Protein AF-A0A1G4ZDA6-F1 (afdb_monomer_lite)

Sequence (389 aa):
MEALVCAGIIKLTGYSNAQSSCREYAVSQRFLRKLFGNDREAYLSRKDRYHYLTDIFTKRESYSFDELIGIAIDRGQHAKHEQSKRDIPNAAFRALVVGVWNNLEPLEINLDALLDYYNENPTTKNKVFIFNFLSRLAETGVEMVKESPLMVAYRQSYKTAYIGGRSFEVGTGFQSLPSAMKWACLARGVNYDIKGCQFEILRHELLGIGISAESLEVLETSYICRVLRIAEELVKQFRFSSVFNAGFVTLSLKSSTRRLLNRELGEAEAERVLKQWKRLLTPLRRDLAFLLDSYEAKAKTNHYGKCVTNAVGQPFNITWKDKASRKRWKSDVMGRKLLSHMLQGLESRAVYDYVISHKSVCALEQDGFVSYEEVTDWAHPYLLIEKKH

Foldseek 3Di:
DVVCVVVLQKDWDDDDPPVNDDIDIDGHPVNVCVVQNPDPVVSVPDPPDPPPLDDQPVDRDDDDLVRLQVLQAVVDAAADAPLDCVQAVQPLLSVLVVLLLVLADFFKWQVVLLVVVCVVVVDPVSVSLNVFASSVSSVRHWHFPDVVSTMTTYRFYWGFDLFLRAIDTPTSHLQNDDPVSSVSTRPFWFWKFWPPQLLLLLCVLLVVVVHHSVLSVCLDLVNLCVQLVDDSVLSVVLNVCCQLLLNAFDLDCPDPSQVVCCVVPNNVSSNVSRVSSSVSSPVSSVSLVVSLVVQQVQWDQDPQGTWGAEQSRNIDHLAAPDVVVPHGDDNSRSSSRSSRRHSSNVLNNLASVVSSVDNFFNAGHSNITIGNDDDPPSDDPRIDMDTDD

pLDDT: mean 88.9, std 10.86, range [40.62, 97.69]

Structure (mmCIF, N/CA/C/O backbone):
data_AF-A0A1G4ZDA6-F1
#
_entry.id   AF-A0A1G4ZDA6-F1
#
loop_
_atom_site.group_PDB
_atom_site.id
_atom_site.type_symbol
_atom_site.label_atom_id
_atom_site.label_alt_id
_atom_site.label_comp_id
_atom_site.label_asym_id
_atom_site.label_entity_id
_atom_site.label_seq_id
_atom_site.pdbx_PDB_ins_code
_atom_site.Cartn_x
_atom_site.Cartn_y
_atom_site.Cartn_z
_atom_site.occupancy
_atom_site.B_iso_or_equiv
_atom_site.auth_seq_id
_atom_site.auth_comp_id
_atom_site.auth_asym_id
_atom_site.auth_atom_id
_atom_site.pdbx_PDB_model_num
ATOM 1 N N . MET A 1 1 ? 29.211 40.368 -4.800 1.00 65.31 1 MET A N 1
ATOM 2 C CA . MET A 1 1 ? 27.838 39.939 -4.412 1.00 65.31 1 MET A CA 1
ATOM 3 C C . MET A 1 1 ? 26.896 41.125 -4.220 1.00 65.31 1 MET A C 1
ATOM 5 O O . MET A 1 1 ? 25.704 41.043 -4.479 1.00 65.31 1 MET A O 1
ATOM 9 N N . GLU A 1 2 ? 27.443 42.249 -3.798 1.00 77.38 2 GLU A N 1
ATOM 10 C CA . GLU A 1 2 ? 26.797 43.496 -3.431 1.00 77.38 2 GLU A CA 1
ATOM 11 C C . GLU A 1 2 ? 26.120 44.143 -4.644 1.00 77.38 2 GLU A C 1
ATOM 13 O O . GLU A 1 2 ? 24.965 44.540 -4.551 1.00 77.38 2 GLU A O 1
ATOM 18 N N . ALA A 1 3 ? 26.758 44.108 -5.819 1.00 82.94 3 ALA A N 1
ATOM 19 C CA . ALA A 1 3 ? 26.150 44.549 -7.077 1.00 82.94 3 ALA A CA 1
ATOM 20 C C . ALA A 1 3 ? 24.856 43.782 -7.428 1.00 82.94 3 ALA A C 1
ATOM 22 O O . ALA A 1 3 ? 23.901 44.375 -7.923 1.00 82.94 3 ALA A O 1
ATOM 23 N N . LEU A 1 4 ? 24.779 42.481 -7.114 1.00 79.56 4 LEU A N 1
ATOM 24 C CA . LEU A 1 4 ? 23.581 41.660 -7.346 1.00 79.56 4 LEU A CA 1
ATOM 25 C C . LEU A 1 4 ? 22.461 41.971 -6.342 1.00 79.56 4 LEU A C 1
ATOM 27 O O . LEU A 1 4 ? 21.283 41.844 -6.678 1.00 79.56 4 LEU A O 1
ATOM 31 N N . VAL A 1 5 ? 22.812 42.401 -5.126 1.00 82.31 5 VAL A N 1
ATOM 32 C CA . VAL A 1 5 ? 21.846 42.927 -4.150 1.00 82.31 5 VAL A CA 1
ATOM 33 C C . VAL A 1 5 ? 21.329 44.292 -4.580 1.00 82.31 5 VAL A C 1
ATOM 35 O O . VAL A 1 5 ? 20.119 44.501 -4.559 1.00 82.31 5 VAL A O 1
ATOM 38 N N . CYS A 1 6 ? 22.209 45.188 -5.034 1.00 83.50 6 CYS A N 1
ATOM 39 C CA . CYS A 1 6 ? 21.820 46.496 -5.566 1.00 83.50 6 CYS A CA 1
ATOM 40 C C . CYS A 1 6 ? 20.909 46.357 -6.794 1.00 83.50 6 CYS A C 1
ATOM 42 O O . CYS A 1 6 ? 19.923 47.077 -6.920 1.00 83.50 6 CYS A O 1
ATOM 44 N N . ALA A 1 7 ? 21.172 45.366 -7.651 1.00 83.56 7 ALA A N 1
ATOM 45 C CA . ALA A 1 7 ? 20.304 45.013 -8.773 1.00 83.56 7 ALA A CA 1
ATOM 46 C C . ALA A 1 7 ? 18.990 44.318 -8.346 1.00 83.56 7 ALA A C 1
ATOM 48 O O . ALA A 1 7 ? 18.123 44.048 -9.179 1.00 83.56 7 ALA A O 1
ATOM 49 N N . GLY A 1 8 ? 18.822 44.002 -7.057 1.00 82.62 8 GLY A N 1
ATOM 50 C CA . GLY A 1 8 ? 17.643 43.329 -6.512 1.00 82.62 8 GLY A CA 1
ATOM 51 C C . GLY A 1 8 ? 17.487 41.876 -6.965 1.00 82.62 8 GLY A C 1
ATOM 52 O O . GLY A 1 8 ? 16.388 41.328 -6.868 1.00 82.62 8 GLY A O 1
ATOM 53 N N . ILE A 1 9 ? 18.552 41.251 -7.471 1.00 85.56 9 ILE A N 1
ATOM 54 C CA . ILE A 1 9 ? 18.557 39.874 -7.985 1.00 85.56 9 ILE A CA 1
ATOM 55 C C . ILE A 1 9 ? 18.615 38.878 -6.827 1.00 85.56 9 ILE A C 1
ATOM 57 O O . ILE A 1 9 ? 17.921 37.863 -6.843 1.00 85.56 9 ILE A O 1
ATOM 61 N N . ILE A 1 10 ? 19.385 39.194 -5.787 1.00 85.62 10 ILE A N 1
ATOM 62 C CA . ILE A 1 10 ? 19.530 38.365 -4.589 1.00 85.62 10 ILE A CA 1
ATOM 63 C C . ILE A 1 10 ? 19.236 39.175 -3.322 1.00 85.62 10 ILE A C 1
ATOM 65 O O . ILE A 1 10 ? 19.350 40.399 -3.305 1.00 85.62 10 ILE A O 1
ATOM 69 N N . LYS A 1 11 ? 18.868 38.483 -2.247 1.00 86.00 11 LYS A N 1
ATOM 70 C CA . LYS A 1 11 ? 18.823 38.998 -0.880 1.00 86.00 11 LYS A CA 1
ATOM 71 C C . 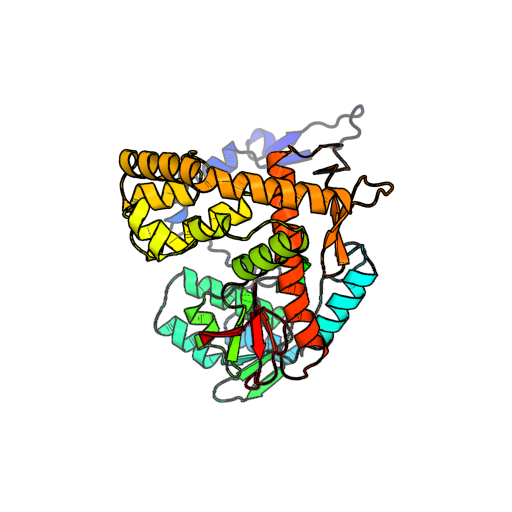LYS A 1 11 ? 20.016 38.427 -0.124 1.00 86.00 11 LYS A C 1
ATOM 73 O O . LYS A 1 11 ? 20.257 37.226 -0.203 1.00 86.00 11 LYS A O 1
ATOM 78 N N . LEU A 1 12 ? 20.732 39.279 0.603 1.00 82.19 12 LEU A N 1
ATOM 79 C CA . LEU A 1 12 ? 21.796 38.864 1.513 1.00 82.19 12 LEU A CA 1
ATOM 80 C C . LEU A 1 12 ? 21.277 38.844 2.949 1.00 82.19 12 LEU A C 1
ATOM 82 O O . LEU A 1 12 ? 20.652 39.807 3.396 1.00 82.19 12 LEU A O 1
ATOM 86 N N . THR A 1 13 ? 21.569 37.763 3.661 1.00 78.25 13 THR A N 1
ATOM 87 C CA . THR A 1 13 ? 21.446 37.684 5.117 1.00 78.25 13 THR A CA 1
ATOM 88 C C . THR A 1 13 ? 22.835 37.924 5.701 1.00 78.25 13 THR A C 1
ATOM 90 O O . THR A 1 13 ? 23.815 37.310 5.273 1.00 78.25 13 THR A O 1
ATOM 93 N N . GLY A 1 14 ? 22.940 38.893 6.612 1.00 74.38 14 GLY A N 1
ATOM 94 C CA . GLY A 1 14 ? 24.212 39.272 7.224 1.00 74.38 14 GLY A CA 1
ATOM 95 C C . GLY A 1 14 ? 24.790 38.164 8.103 1.00 74.38 14 GLY A C 1
ATOM 96 O O . GLY A 1 14 ? 24.060 37.311 8.597 1.00 74.38 14 GLY A O 1
ATOM 97 N N . TYR A 1 15 ? 26.104 38.206 8.305 1.00 77.00 15 TYR A N 1
ATOM 98 C CA . TYR A 1 15 ? 26.790 37.363 9.282 1.00 77.00 15 TYR A CA 1
ATOM 99 C C . TYR A 1 15 ? 26.295 37.673 10.703 1.00 77.00 15 TYR A C 1
ATOM 101 O O . TYR A 1 15 ? 26.203 38.846 11.072 1.00 77.00 15 TYR A O 1
ATOM 109 N N . SER A 1 16 ? 26.020 36.643 11.509 1.00 69.56 16 SER A N 1
ATOM 110 C CA . SER A 1 16 ? 25.655 36.805 12.922 1.00 69.56 16 SER A CA 1
ATOM 111 C C . SER A 1 16 ? 26.492 35.890 13.808 1.00 69.56 16 SER A C 1
ATOM 113 O O . SER A 1 16 ? 26.315 34.670 13.817 1.00 69.56 16 SER A O 1
ATOM 115 N N . ASN A 1 17 ? 27.370 36.507 14.603 1.00 62.75 17 ASN A N 1
ATOM 116 C CA . ASN A 1 17 ? 28.251 35.804 15.536 1.00 62.75 17 ASN A CA 1
ATOM 117 C C . ASN A 1 17 ? 27.461 35.149 16.687 1.00 62.75 17 ASN A C 1
ATOM 119 O O . ASN A 1 17 ? 27.802 34.061 17.136 1.00 62.75 17 ASN A O 1
ATOM 123 N N . ALA A 1 18 ? 26.358 35.774 17.117 1.00 68.19 18 ALA A N 1
ATOM 124 C CA . ALA A 1 18 ? 25.488 35.266 18.182 1.00 68.19 18 ALA A CA 1
ATOM 125 C C . ALA A 1 18 ? 24.662 34.034 17.765 1.00 68.19 18 ALA A C 1
ATOM 127 O O . ALA A 1 18 ? 24.211 33.279 18.620 1.00 68.19 18 ALA A O 1
ATOM 128 N N . GLN A 1 19 ? 24.451 33.834 16.461 1.00 70.25 19 GLN A N 1
ATOM 129 C CA . GLN A 1 19 ? 23.701 32.700 15.906 1.00 70.25 19 GLN A CA 1
ATOM 130 C C . GLN A 1 19 ? 24.607 31.696 15.177 1.00 70.25 19 GLN A C 1
ATOM 132 O O . GLN A 1 19 ? 24.094 30.798 14.514 1.00 70.25 19 GLN A O 1
ATOM 137 N N . SER A 1 20 ? 25.935 31.866 15.261 1.00 64.44 20 SER A N 1
ATOM 138 C CA . SER A 1 20 ? 26.939 31.064 14.542 1.00 64.44 20 SER A CA 1
ATOM 139 C C . SER A 1 20 ? 26.606 30.867 13.054 1.00 64.44 20 SER A C 1
ATOM 141 O O . SER A 1 20 ? 26.779 29.777 12.512 1.00 64.44 20 SER A O 1
ATOM 143 N N . SER A 1 21 ? 26.093 31.912 12.394 1.00 69.25 21 SER A N 1
ATOM 144 C CA . SER A 1 21 ? 25.631 31.834 11.002 1.00 69.25 21 SER A CA 1
ATOM 145 C C . SER A 1 21 ? 26.540 32.617 10.060 1.00 69.25 21 SER A C 1
ATOM 147 O O . SER A 1 21 ? 26.891 33.776 10.305 1.00 69.25 21 SER A O 1
ATOM 149 N N . CYS A 1 22 ? 26.917 31.959 8.965 1.00 74.56 22 CYS A N 1
ATOM 150 C CA . CYS A 1 22 ? 27.676 32.558 7.876 1.00 74.56 22 CYS A CA 1
ATOM 151 C C . CYS A 1 22 ? 26.786 33.469 7.019 1.00 74.56 22 CYS A C 1
ATOM 153 O O . CYS A 1 22 ? 25.560 33.408 7.067 1.00 74.56 22 CYS A O 1
ATOM 155 N N . ARG A 1 23 ? 27.412 34.320 6.202 1.00 78.38 23 ARG A N 1
ATOM 156 C CA . ARG A 1 23 ? 26.696 35.178 5.252 1.00 78.38 23 ARG A CA 1
ATOM 157 C C . ARG A 1 23 ? 26.010 34.310 4.191 1.00 78.38 23 ARG A C 1
ATOM 159 O O . ARG A 1 23 ? 26.685 33.658 3.398 1.00 78.38 23 ARG A O 1
ATOM 166 N N . GLU A 1 24 ? 24.686 34.340 4.154 1.00 80.19 24 GLU A N 1
ATOM 167 C CA . GLU A 1 24 ? 23.875 33.580 3.199 1.00 80.19 24 GLU A CA 1
ATOM 168 C C . GLU A 1 24 ? 23.273 34.495 2.134 1.00 80.19 24 GLU A C 1
ATOM 170 O O . GLU A 1 24 ? 23.041 35.688 2.359 1.00 80.19 24 GLU A O 1
ATOM 175 N N . TYR A 1 25 ? 22.980 33.932 0.965 1.00 81.38 25 TYR A N 1
ATOM 176 C CA . TYR A 1 25 ? 22.240 34.619 -0.083 1.00 81.38 25 TYR A CA 1
ATOM 177 C C . TYR A 1 25 ? 21.123 33.744 -0.634 1.00 81.38 25 TYR A C 1
ATOM 179 O O . TYR A 1 25 ? 21.252 32.528 -0.741 1.00 81.38 25 TYR A O 1
ATOM 187 N N . ALA A 1 26 ? 20.034 34.387 -1.036 1.00 82.12 26 ALA A N 1
ATOM 188 C CA . ALA A 1 26 ? 18.930 33.745 -1.733 1.00 82.12 26 ALA A CA 1
ATOM 189 C C . ALA A 1 26 ? 18.514 34.595 -2.931 1.00 82.12 26 ALA A C 1
ATOM 191 O O . ALA A 1 26 ? 18.584 35.822 -2.879 1.00 82.12 26 ALA A O 1
ATOM 192 N N . VAL A 1 27 ? 18.045 33.967 -4.007 1.00 85.44 27 VAL A N 1
ATOM 193 C CA . VAL A 1 27 ? 17.458 34.704 -5.135 1.00 85.44 27 VAL A CA 1
ATOM 194 C C . VAL A 1 27 ? 16.216 35.450 -4.646 1.00 85.44 27 VAL A C 1
ATOM 196 O O . VAL A 1 27 ? 15.386 34.899 -3.919 1.00 85.44 27 VAL A O 1
ATOM 199 N N . SER A 1 28 ? 16.085 36.725 -5.006 1.00 83.75 28 SER A N 1
ATOM 200 C CA . SER A 1 28 ? 14.984 37.545 -4.516 1.00 83.75 28 SER A CA 1
ATOM 201 C C . SER A 1 28 ? 13.661 37.084 -5.138 1.00 83.75 28 SER A C 1
ATOM 203 O O . SER A 1 28 ? 13.560 36.845 -6.344 1.00 83.75 28 SER A O 1
ATOM 205 N N . GLN A 1 29 ? 12.598 37.002 -4.330 1.00 79.94 29 GLN A N 1
ATOM 206 C CA . GLN A 1 29 ? 11.262 36.689 -4.852 1.00 79.94 29 GLN A CA 1
ATOM 207 C C . GLN A 1 29 ? 10.811 37.704 -5.909 1.00 79.94 29 GLN A C 1
ATOM 209 O O . GLN A 1 29 ? 10.118 37.341 -6.853 1.00 79.94 29 GLN A O 1
ATOM 214 N N . ARG A 1 30 ? 11.219 38.972 -5.778 1.00 81.38 30 ARG A N 1
ATOM 215 C CA . ARG A 1 30 ? 10.912 40.022 -6.757 1.00 81.38 30 ARG A CA 1
ATOM 216 C C . ARG A 1 30 ? 11.527 39.707 -8.120 1.00 81.38 30 ARG A C 1
ATOM 218 O O . ARG A 1 30 ? 10.865 39.898 -9.135 1.00 81.38 30 ARG A O 1
ATOM 225 N N . PHE A 1 31 ? 12.764 39.222 -8.142 1.00 83.44 31 PHE A N 1
ATOM 226 C CA . PHE A 1 31 ? 13.442 38.820 -9.367 1.00 83.44 31 PHE A CA 1
ATOM 227 C C . PHE A 1 31 ? 12.810 37.563 -9.977 1.00 83.44 31 PHE A C 1
ATOM 229 O O . PHE A 1 31 ? 12.507 37.553 -11.167 1.00 83.44 31 PHE A O 1
ATOM 236 N N . LEU A 1 32 ? 12.486 36.556 -9.158 1.00 79.06 32 LEU A N 1
ATOM 237 C CA . LEU A 1 32 ? 11.777 35.355 -9.619 1.00 79.06 32 LEU A CA 1
ATOM 238 C C . LEU A 1 32 ? 10.404 35.687 -10.227 1.00 79.06 32 LEU A C 1
ATOM 240 O O . LEU A 1 32 ? 10.069 35.178 -11.290 1.00 79.06 32 LEU A O 1
ATOM 244 N N . ARG A 1 33 ? 9.635 36.597 -9.615 1.00 81.00 33 ARG A N 1
ATOM 245 C CA . ARG A 1 33 ? 8.350 37.065 -10.165 1.00 81.00 33 ARG A CA 1
ATOM 246 C C . ARG A 1 33 ? 8.507 37.825 -11.481 1.00 81.00 33 ARG A C 1
ATOM 248 O O . ARG A 1 33 ? 7.632 37.725 -12.331 1.00 81.00 33 ARG A O 1
ATOM 255 N N . LYS A 1 34 ? 9.605 38.567 -11.677 1.00 80.38 34 LYS A N 1
ATOM 256 C CA . LYS A 1 34 ? 9.903 39.205 -12.972 1.00 80.38 34 LYS A CA 1
ATOM 257 C C . LYS A 1 34 ? 10.201 38.175 -14.064 1.00 80.38 34 LYS A C 1
ATOM 259 O O . LYS A 1 34 ? 9.788 38.377 -15.197 1.00 80.38 34 LYS A O 1
ATOM 264 N N . LEU A 1 35 ? 10.903 37.092 -13.729 1.00 72.25 35 LEU A N 1
ATOM 265 C CA . LEU A 1 35 ? 11.255 36.040 -14.687 1.00 72.25 35 LEU A CA 1
ATOM 266 C C . LEU A 1 35 ? 10.065 35.141 -15.049 1.00 72.25 35 LEU A C 1
ATOM 268 O O . LEU A 1 35 ? 9.872 34.803 -16.217 1.00 72.25 35 LEU A O 1
ATOM 272 N N . PHE A 1 36 ? 9.276 34.750 -14.047 1.00 73.62 36 PHE A N 1
ATOM 273 C CA . PHE A 1 36 ? 8.275 33.689 -14.179 1.00 73.62 36 PHE A CA 1
ATOM 274 C C . PHE A 1 36 ? 6.823 34.178 -14.080 1.00 73.62 36 PHE A C 1
ATOM 276 O O . PHE A 1 36 ? 5.911 33.417 -14.379 1.00 73.62 36 PHE A O 1
ATOM 283 N N . GLY A 1 37 ? 6.591 35.442 -13.715 1.00 77.38 37 GLY A N 1
ATOM 284 C CA . GLY A 1 37 ? 5.253 35.987 -13.482 1.00 77.38 37 GLY A CA 1
ATOM 285 C C . GLY A 1 37 ? 4.640 35.551 -12.144 1.00 77.38 37 GLY A C 1
ATOM 286 O O . GLY A 1 37 ? 5.253 34.831 -11.355 1.00 77.38 37 GLY A O 1
ATOM 287 N N . ASN A 1 38 ? 3.416 36.021 -11.875 1.00 78.25 38 ASN A N 1
ATOM 288 C CA . ASN A 1 38 ? 2.607 35.605 -10.715 1.00 78.25 38 ASN A CA 1
ATOM 289 C C . ASN A 1 38 ? 1.484 34.629 -11.094 1.00 78.25 38 ASN A C 1
ATOM 291 O O . ASN A 1 38 ? 0.870 34.031 -10.214 1.00 78.25 38 ASN A O 1
ATOM 295 N N . ASP A 1 39 ? 1.209 34.496 -12.390 1.00 75.75 39 ASP A N 1
ATOM 296 C CA . ASP A 1 39 ? 0.169 33.631 -12.920 1.00 75.75 39 ASP A CA 1
ATOM 297 C C . ASP A 1 39 ? 0.801 32.324 -13.391 1.00 75.75 39 ASP A C 1
ATOM 299 O O . ASP A 1 39 ? 1.533 32.262 -14.384 1.00 75.75 39 ASP A O 1
ATOM 303 N N . ARG A 1 40 ? 0.523 31.272 -12.624 1.00 67.56 40 ARG A N 1
ATOM 304 C CA . ARG A 1 40 ? 1.026 29.936 -12.901 1.00 67.56 40 ARG A CA 1
ATOM 305 C C . ARG A 1 40 ? 0.459 29.395 -14.209 1.00 67.56 40 ARG A C 1
ATOM 307 O O . ARG A 1 40 ? 1.214 28.761 -14.931 1.00 67.56 40 ARG A O 1
ATOM 314 N N . GLU A 1 41 ? -0.815 29.607 -14.524 1.00 70.56 41 GLU A N 1
ATOM 315 C CA . GLU A 1 41 ? -1.405 29.064 -15.754 1.00 70.56 41 GLU A CA 1
ATOM 316 C C . GLU A 1 41 ? -0.836 29.767 -16.984 1.00 70.56 41 GLU A C 1
ATOM 318 O O . GLU A 1 41 ? -0.381 29.096 -17.913 1.00 70.56 41 GLU A O 1
ATOM 323 N N . ALA A 1 42 ? -0.714 31.096 -16.934 1.00 74.50 42 ALA A N 1
ATOM 324 C CA . ALA A 1 42 ? -0.063 31.862 -17.993 1.00 74.50 42 ALA A CA 1
ATOM 325 C C . ALA A 1 42 ? 1.403 31.434 -18.181 1.00 74.50 42 ALA A C 1
ATOM 327 O O . ALA A 1 42 ? 1.826 31.159 -19.305 1.00 74.50 42 ALA A O 1
ATOM 328 N N . TYR A 1 43 ? 2.171 31.278 -17.095 1.00 68.56 43 TYR A N 1
ATOM 329 C CA . TYR A 1 43 ? 3.543 30.766 -17.167 1.00 68.56 43 TYR A CA 1
ATOM 330 C C . TYR A 1 43 ? 3.607 29.346 -17.744 1.00 68.56 43 TYR A C 1
ATOM 332 O O . TYR A 1 43 ? 4.475 29.045 -18.564 1.00 68.56 43 TYR A O 1
ATOM 340 N N . LEU A 1 44 ? 2.680 28.468 -17.347 1.00 60.91 44 LEU A N 1
ATOM 341 C CA . LEU A 1 44 ? 2.627 27.098 -17.846 1.00 60.91 44 LEU A CA 1
ATOM 342 C C . LEU A 1 44 ? 2.158 27.005 -19.312 1.00 60.91 44 LEU A C 1
ATOM 344 O O . LEU A 1 44 ? 2.342 25.954 -19.921 1.00 60.91 44 LEU A O 1
ATOM 348 N N . SER A 1 45 ? 1.581 28.065 -19.879 1.00 66.00 45 SER A N 1
ATOM 349 C CA . SER A 1 45 ? 1.145 28.138 -21.285 1.00 66.00 45 SER A CA 1
ATOM 350 C C . SER A 1 45 ? 2.208 28.695 -22.245 1.00 66.00 45 SER A C 1
ATOM 352 O O . SER A 1 45 ? 2.043 28.644 -23.464 1.00 66.00 45 SER A O 1
ATOM 354 N N . ARG A 1 46 ? 3.321 29.215 -21.710 1.00 69.06 46 ARG A N 1
ATOM 355 C CA . ARG A 1 46 ? 4.416 29.793 -22.499 1.00 69.06 46 ARG A CA 1
ATOM 356 C C . ARG A 1 46 ? 5.095 28.751 -23.392 1.00 69.06 46 ARG A C 1
ATOM 358 O O . ARG A 1 46 ? 5.520 27.699 -22.916 1.00 69.06 46 ARG A O 1
ATOM 365 N N . LYS A 1 47 ? 5.255 29.083 -24.679 1.00 59.19 47 LYS A N 1
ATOM 366 C CA . LYS A 1 47 ? 5.937 28.244 -25.686 1.00 59.19 47 LYS A CA 1
ATOM 367 C C . LYS A 1 47 ? 7.466 28.277 -25.582 1.00 59.19 47 LYS A C 1
ATOM 369 O O . LYS A 1 47 ? 8.119 27.358 -26.053 1.00 59.19 47 LYS A O 1
ATOM 374 N N . ASP A 1 48 ? 8.026 29.308 -24.952 1.00 59.91 48 ASP A N 1
ATOM 375 C CA . ASP A 1 48 ? 9.464 29.487 -24.708 1.00 59.91 48 ASP A CA 1
ATOM 376 C C . ASP A 1 48 ? 9.918 28.912 -23.355 1.00 59.91 48 ASP A C 1
ATOM 378 O O . ASP A 1 48 ? 11.042 29.134 -22.900 1.00 59.91 48 ASP A O 1
ATOM 382 N N . ARG A 1 49 ? 9.039 28.170 -22.673 1.00 52.19 49 ARG A N 1
ATOM 383 C CA . ARG A 1 49 ? 9.391 27.490 -21.434 1.00 52.19 49 ARG A CA 1
ATOM 384 C C . ARG A 1 49 ? 10.293 26.299 -21.746 1.00 52.19 49 ARG A C 1
ATOM 386 O O . ARG A 1 49 ? 9.878 25.355 -22.414 1.00 52.19 49 ARG A O 1
ATOM 393 N N . TYR A 1 50 ? 11.473 26.282 -21.136 1.00 46.16 50 TYR A N 1
ATOM 394 C CA . TYR A 1 50 ? 12.271 25.066 -21.021 1.00 46.16 50 TYR A CA 1
ATOM 395 C C . TYR A 1 50 ? 11.507 24.036 -20.181 1.00 46.16 50 TYR A C 1
ATOM 397 O O . TYR A 1 50 ? 11.411 24.144 -18.956 1.00 46.16 50 TYR A O 1
ATOM 405 N N . HIS A 1 51 ? 10.926 23.047 -20.851 1.00 41.84 51 HIS A N 1
ATOM 406 C CA . HIS A 1 51 ? 10.430 21.842 -20.211 1.00 41.84 51 HIS A CA 1
ATOM 407 C C . HIS A 1 51 ? 11.618 20.962 -19.854 1.00 41.84 51 HIS A C 1
ATOM 409 O O . HIS A 1 51 ? 12.066 20.150 -20.657 1.00 41.84 51 HIS A O 1
ATOM 415 N N . TYR A 1 52 ? 12.137 21.117 -18.643 1.00 43.28 52 TYR A N 1
ATOM 416 C CA . TYR A 1 52 ? 13.022 20.099 -18.102 1.00 43.28 52 TYR A CA 1
ATOM 417 C C . TYR A 1 52 ? 12.153 18.902 -17.718 1.00 43.28 52 TYR A C 1
ATOM 419 O O . TYR A 1 52 ? 11.446 18.935 -16.711 1.00 43.28 52 TYR A O 1
ATOM 427 N N . LEU A 1 53 ? 12.180 17.855 -18.541 1.00 40.97 53 LEU A N 1
ATOM 428 C CA . LEU A 1 53 ? 11.825 16.513 -18.097 1.00 40.97 53 LEU A CA 1
ATOM 429 C C . LEU A 1 53 ? 12.969 16.047 -17.192 1.00 40.97 53 LEU A C 1
ATOM 431 O O . LEU A 1 53 ? 13.880 15.350 -17.620 1.00 40.97 53 LEU A O 1
ATOM 435 N N . THR A 1 54 ? 12.999 16.528 -15.951 1.00 40.62 54 THR A N 1
ATOM 436 C CA . THR A 1 54 ? 13.856 15.914 -14.940 1.00 40.62 54 THR A CA 1
ATOM 437 C C . THR A 1 54 ? 13.199 14.609 -14.532 1.00 40.62 54 THR A C 1
ATOM 439 O O . THR A 1 54 ? 12.277 14.650 -13.722 1.00 40.62 54 THR A O 1
ATOM 442 N N . ASP A 1 55 ? 13.673 13.496 -15.084 1.00 45.59 55 ASP A N 1
ATOM 443 C CA . ASP A 1 55 ? 14.286 12.480 -14.230 1.00 45.59 55 ASP A CA 1
ATOM 444 C C . ASP A 1 55 ? 15.089 11.455 -15.029 1.00 45.59 55 ASP A C 1
ATOM 446 O O . ASP A 1 55 ? 14.478 10.701 -15.774 1.00 45.59 55 ASP A O 1
ATOM 450 N N . ILE A 1 56 ? 16.415 11.430 -14.826 1.00 45.94 56 ILE A N 1
ATOM 451 C CA . ILE A 1 56 ? 17.238 10.205 -14.917 1.00 45.94 56 ILE A CA 1
ATOM 452 C C . ILE A 1 56 ? 18.512 10.308 -14.051 1.00 45.94 56 ILE A C 1
ATOM 454 O O . ILE A 1 56 ? 19.028 9.300 -13.598 1.00 45.94 56 ILE A O 1
ATOM 458 N N . PHE A 1 57 ? 19.069 11.513 -13.817 1.00 50.31 57 PHE A N 1
ATOM 459 C CA . PHE A 1 57 ? 20.347 11.656 -13.078 1.00 50.31 57 PHE A CA 1
ATOM 460 C C . PHE A 1 57 ? 20.576 13.003 -12.376 1.00 50.31 57 PHE A C 1
ATOM 462 O O . PHE A 1 57 ? 21.715 13.331 -12.047 1.00 50.31 57 PHE A O 1
ATOM 469 N N . THR A 1 58 ? 19.572 13.874 -12.223 1.00 48.66 58 THR A N 1
ATOM 470 C CA . THR A 1 58 ? 19.805 15.327 -11.992 1.00 48.66 58 THR A CA 1
ATOM 471 C C . THR A 1 58 ? 20.733 15.993 -13.036 1.00 48.66 58 THR A C 1
ATOM 473 O O . THR A 1 58 ? 21.148 17.139 -12.861 1.00 48.66 58 THR A O 1
ATOM 476 N N . LYS A 1 59 ? 21.032 15.310 -14.153 1.00 44.50 59 LYS A N 1
ATOM 477 C CA . LYS A 1 59 ? 21.841 15.800 -15.277 1.00 44.50 59 LYS A CA 1
ATOM 478 C C . LYS A 1 59 ? 20.943 16.384 -16.370 1.00 44.50 59 LYS A C 1
ATOM 480 O O . LYS A 1 59 ? 19.843 15.894 -16.606 1.00 44.50 59 LYS A O 1
ATOM 485 N N . ARG A 1 60 ? 21.412 17.455 -17.017 1.00 50.12 60 ARG A N 1
ATOM 486 C CA . ARG A 1 60 ? 20.725 18.165 -18.111 1.00 50.12 60 ARG A CA 1
ATOM 487 C C . ARG A 1 60 ? 21.009 17.499 -19.462 1.00 50.12 60 ARG A C 1
ATOM 489 O O . ARG A 1 60 ? 21.557 18.141 -20.350 1.00 50.12 60 ARG A O 1
ATOM 496 N N . GLU A 1 61 ? 20.682 16.223 -19.597 1.00 56.06 61 GLU A N 1
ATOM 497 C CA . GLU A 1 61 ? 20.869 15.475 -20.845 1.00 56.06 61 GLU A CA 1
ATOM 498 C C . GLU A 1 61 ? 19.519 14.951 -21.334 1.00 56.06 61 GLU A C 1
ATOM 500 O O . GLU A 1 61 ? 18.685 14.513 -20.540 1.00 56.06 61 GLU A O 1
ATOM 505 N N . SER A 1 62 ? 19.281 15.069 -22.639 1.00 62.84 62 SER A N 1
ATOM 506 C CA . SER A 1 62 ? 18.116 14.497 -23.308 1.00 62.84 62 SER A CA 1
ATOM 507 C C . SER A 1 62 ? 18.470 13.101 -23.796 1.00 62.84 62 SER A C 1
ATOM 509 O O . SER A 1 62 ? 19.419 12.971 -24.563 1.00 62.84 62 SER A O 1
ATOM 511 N N . TYR A 1 63 ? 17.687 12.108 -23.388 1.00 66.94 63 TYR A N 1
ATOM 512 C CA . TYR A 1 63 ? 17.808 10.733 -23.856 1.00 66.94 63 TYR A CA 1
ATOM 513 C C . TYR A 1 63 ? 16.559 10.349 -24.651 1.00 66.94 63 TYR A C 1
ATOM 515 O O . TYR A 1 63 ? 15.436 10.729 -24.298 1.00 66.94 63 TYR A O 1
ATOM 52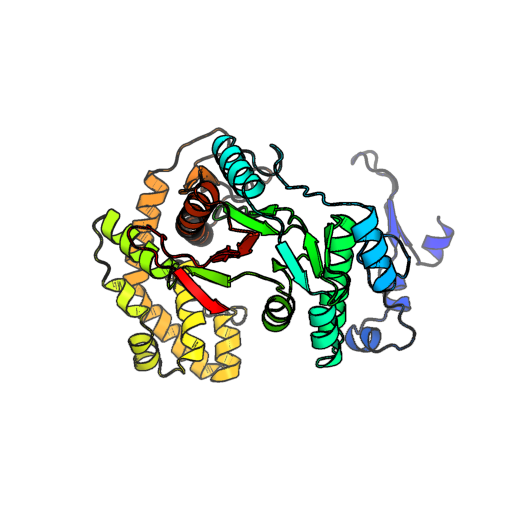3 N N . SER A 1 64 ? 16.768 9.614 -25.731 1.00 76.81 64 SER A N 1
ATOM 524 C CA . SER A 1 64 ? 15.749 8.894 -26.482 1.00 76.81 64 SER A CA 1
ATOM 525 C C . SER A 1 64 ? 15.356 7.595 -25.769 1.00 76.81 64 SER A C 1
ATOM 527 O O . SER A 1 64 ? 15.986 7.169 -24.800 1.00 76.81 64 SER A O 1
ATOM 529 N N . PHE A 1 65 ? 14.277 6.977 -26.245 1.00 74.25 65 PHE A N 1
ATOM 530 C CA . PHE A 1 65 ? 13.791 5.696 -25.736 1.00 74.25 65 PHE A CA 1
ATOM 531 C C . PHE A 1 65 ? 14.846 4.590 -25.897 1.00 74.25 65 PHE A C 1
ATOM 533 O O . PHE A 1 65 ? 15.192 3.929 -24.920 1.00 74.25 65 PHE A O 1
ATOM 540 N N . ASP A 1 66 ? 15.415 4.467 -27.097 1.00 79.00 66 ASP A N 1
ATOM 541 C CA . ASP A 1 66 ? 16.403 3.436 -27.429 1.00 79.00 66 ASP A CA 1
ATOM 542 C C . ASP A 1 66 ? 17.694 3.597 -26.618 1.00 79.00 66 ASP A C 1
ATOM 544 O O . ASP A 1 66 ? 18.245 2.616 -26.122 1.00 79.00 66 ASP A O 1
ATOM 548 N N . GLU A 1 67 ? 18.143 4.839 -26.399 1.00 80.38 67 GLU A N 1
ATOM 549 C CA . GLU A 1 67 ? 19.308 5.119 -25.550 1.00 80.38 67 GLU A CA 1
ATOM 550 C C . GLU A 1 67 ? 19.078 4.667 -24.103 1.00 80.38 67 GLU A C 1
ATOM 552 O O . GLU A 1 67 ? 19.976 4.091 -23.491 1.00 80.38 67 GLU A O 1
ATOM 557 N N . LEU A 1 68 ? 17.880 4.892 -23.547 1.00 82.00 68 LEU A N 1
ATOM 558 C CA . LEU A 1 68 ? 17.577 4.470 -22.176 1.00 82.00 68 LEU A CA 1
ATOM 559 C C . LEU A 1 68 ? 17.557 2.959 -22.023 1.00 82.00 68 LEU A C 1
ATOM 561 O O . LEU A 1 68 ? 18.029 2.440 -21.012 1.00 82.00 68 LEU A O 1
ATOM 565 N N . ILE A 1 69 ? 17.041 2.262 -23.026 1.00 82.88 69 ILE A N 1
ATOM 566 C CA . ILE A 1 69 ? 17.011 0.804 -23.037 1.00 82.88 69 ILE A CA 1
ATOM 567 C C . ILE A 1 69 ? 18.418 0.240 -23.176 1.00 82.88 69 ILE A C 1
ATOM 569 O O . ILE A 1 69 ? 18.774 -0.648 -22.407 1.00 82.88 69 ILE A O 1
ATOM 573 N N . GLY A 1 70 ? 19.230 0.780 -24.090 1.00 85.44 70 GLY A N 1
ATOM 574 C CA . GLY A 1 70 ? 20.626 0.370 -24.242 1.00 85.44 70 GLY A CA 1
ATOM 575 C C . GLY A 1 70 ? 21.395 0.507 -22.927 1.00 85.44 70 GLY A C 1
ATOM 576 O O . GLY A 1 70 ? 21.981 -0.460 -22.450 1.00 85.44 70 GLY A O 1
ATOM 577 N N . ILE A 1 71 ? 21.276 1.663 -22.260 1.00 85.94 71 ILE A N 1
ATOM 578 C CA . ILE A 1 71 ? 21.880 1.894 -20.936 1.00 85.94 71 ILE A CA 1
ATOM 579 C C . ILE A 1 71 ? 21.375 0.883 -19.901 1.00 85.94 71 ILE A C 1
ATOM 581 O O . ILE A 1 71 ? 22.156 0.399 -19.078 1.00 85.94 71 ILE A O 1
ATOM 585 N N . ALA A 1 72 ? 20.073 0.589 -19.907 1.00 88.12 72 ALA A N 1
ATOM 586 C CA . ALA A 1 72 ? 19.478 -0.353 -18.971 1.00 88.12 72 ALA A CA 1
ATOM 587 C C . ALA A 1 72 ? 20.031 -1.773 -19.164 1.00 88.12 72 ALA A C 1
ATOM 589 O O . ALA A 1 72 ? 20.364 -2.430 -18.178 1.00 88.12 72 ALA A O 1
ATOM 590 N N . ILE A 1 73 ? 20.147 -2.231 -20.412 1.00 88.94 73 ILE A N 1
ATOM 591 C CA . ILE A 1 73 ? 20.677 -3.555 -20.756 1.00 88.94 73 ILE A CA 1
ATOM 592 C C . ILE A 1 73 ? 22.167 -3.635 -20.399 1.00 88.94 73 ILE A C 1
ATOM 594 O O . ILE A 1 73 ? 22.573 -4.549 -19.682 1.00 88.94 73 ILE A O 1
ATOM 598 N N . ASP A 1 74 ? 22.965 -2.644 -20.805 1.00 89.25 74 ASP A N 1
ATOM 599 C CA . ASP A 1 74 ? 24.414 -2.610 -20.563 1.00 89.25 74 ASP A CA 1
ATOM 600 C C . ASP A 1 74 ? 24.767 -2.593 -19.069 1.00 89.25 74 ASP A C 1
ATOM 602 O O . ASP A 1 74 ? 25.807 -3.108 -18.652 1.00 89.25 74 ASP A O 1
ATOM 606 N N . ARG A 1 75 ? 23.907 -1.991 -18.238 1.00 88.69 75 ARG A N 1
ATOM 607 C CA . ARG A 1 75 ? 24.102 -1.933 -16.784 1.00 88.69 75 ARG A CA 1
ATOM 608 C C . ARG A 1 75 ? 23.922 -3.295 -16.110 1.00 88.69 75 ARG A C 1
ATOM 610 O O . ARG A 1 75 ? 24.544 -3.519 -15.073 1.00 88.69 75 ARG A O 1
ATOM 617 N N . GLY A 1 76 ? 23.089 -4.175 -16.663 1.00 85.19 76 GLY A N 1
ATOM 618 C CA . GLY A 1 76 ? 22.693 -5.422 -16.016 1.00 85.19 76 GLY A CA 1
ATOM 619 C C . GLY A 1 76 ? 21.821 -5.215 -14.770 1.00 85.19 76 GLY A C 1
ATOM 620 O O . GLY A 1 76 ? 21.621 -4.109 -14.269 1.00 85.19 76 GLY A O 1
ATOM 621 N N . GLN A 1 77 ? 21.247 -6.301 -14.264 1.00 86.62 77 GLN A N 1
ATOM 622 C CA . GLN A 1 77 ? 20.166 -6.237 -13.282 1.00 86.62 77 GLN A CA 1
ATOM 623 C C . GLN A 1 77 ? 20.649 -5.957 -11.845 1.00 86.62 77 GLN A C 1
ATOM 625 O O . GLN A 1 77 ? 21.346 -6.773 -11.233 1.00 86.62 77 GLN A O 1
ATOM 630 N N . HIS A 1 78 ? 20.197 -4.850 -11.245 1.00 85.19 78 HIS A N 1
ATOM 631 C CA . HIS A 1 78 ? 20.534 -4.484 -9.866 1.00 85.19 78 HIS A CA 1
ATOM 632 C C . HIS A 1 78 ? 19.334 -3.942 -9.071 1.00 85.19 78 HIS A C 1
ATOM 634 O O . HIS A 1 78 ? 18.804 -2.867 -9.348 1.00 85.19 78 HIS A O 1
ATOM 640 N N . ALA A 1 79 ? 18.964 -4.633 -7.986 1.00 87.38 79 ALA A N 1
ATOM 641 C CA . ALA A 1 79 ? 18.015 -4.116 -6.998 1.00 87.38 79 ALA A CA 1
ATOM 642 C C . ALA A 1 79 ? 18.734 -3.487 -5.799 1.00 87.38 79 ALA A C 1
ATOM 644 O O . ALA A 1 79 ? 19.667 -4.056 -5.231 1.00 87.38 79 ALA A O 1
ATOM 645 N N . LYS A 1 80 ? 18.261 -2.313 -5.371 1.00 90.81 80 LYS A N 1
ATOM 646 C CA . LYS A 1 80 ? 18.770 -1.591 -4.201 1.00 90.81 80 LYS A CA 1
ATOM 647 C C . LYS A 1 80 ? 17.628 -1.257 -3.247 1.00 90.81 80 LYS A C 1
ATOM 649 O O . LYS A 1 80 ? 17.069 -0.162 -3.286 1.00 90.81 80 LYS A O 1
ATOM 654 N N . HIS A 1 81 ? 17.285 -2.208 -2.386 1.00 94.12 81 HIS A N 1
ATOM 655 C CA . HIS A 1 81 ? 16.245 -2.017 -1.377 1.00 94.12 81 HIS A CA 1
ATOM 656 C C . HIS A 1 81 ? 16.664 -1.000 -0.294 1.00 94.12 81 HIS A C 1
ATOM 658 O O . HIS A 1 81 ? 17.816 -0.984 0.153 1.00 94.12 81 HIS A O 1
ATOM 664 N N . GLU A 1 82 ? 15.719 -0.184 0.183 1.00 95.19 82 GLU A N 1
ATOM 665 C CA . GLU A 1 82 ? 15.890 0.704 1.347 1.00 95.19 82 GLU A CA 1
ATOM 666 C C . GLU A 1 82 ? 15.774 -0.116 2.642 1.00 95.19 82 GLU A C 1
ATOM 668 O O . GLU A 1 82 ? 14.769 -0.093 3.354 1.00 95.19 82 GLU A O 1
ATOM 673 N N . GLN A 1 83 ? 16.807 -0.914 2.909 1.00 93.56 83 GLN A N 1
ATOM 674 C CA . GLN A 1 83 ? 16.816 -1.939 3.956 1.00 93.56 83 GLN A CA 1
ATOM 675 C C . GLN A 1 83 ? 17.796 -1.649 5.094 1.00 93.56 83 GLN A C 1
ATOM 677 O O . GLN A 1 83 ? 18.123 -2.541 5.875 1.00 93.56 83 GLN A O 1
ATOM 682 N N . SER A 1 84 ? 18.338 -0.434 5.193 1.00 93.94 84 SER A N 1
ATOM 683 C CA . SER A 1 84 ? 19.326 -0.135 6.230 1.00 93.94 84 SER A CA 1
ATOM 684 C C . SER A 1 84 ? 18.686 -0.099 7.626 1.00 93.94 84 SER A C 1
ATOM 686 O O . SER A 1 84 ? 17.469 -0.013 7.785 1.00 93.94 84 SER A O 1
ATOM 688 N N . LYS A 1 85 ? 19.510 -0.090 8.685 1.00 92.50 85 LYS A N 1
ATOM 689 C CA . LYS A 1 85 ? 19.022 0.150 10.060 1.00 92.50 85 LYS A CA 1
ATOM 690 C C . LYS A 1 85 ? 18.333 1.513 10.213 1.00 92.50 85 LYS A C 1
ATOM 692 O O . LYS A 1 85 ? 17.544 1.684 11.136 1.00 92.50 85 LYS A O 1
ATOM 697 N N . ARG A 1 86 ? 18.658 2.484 9.352 1.00 89.94 86 ARG A N 1
ATOM 698 C CA . ARG A 1 86 ? 18.017 3.802 9.340 1.00 89.94 86 ARG A CA 1
ATOM 699 C C . ARG A 1 86 ? 16.615 3.720 8.742 1.00 89.94 86 ARG A C 1
ATOM 701 O O . ARG A 1 86 ? 15.706 4.344 9.278 1.00 89.94 86 ARG A O 1
ATOM 708 N N . ASP A 1 87 ? 16.461 2.946 7.674 1.00 90.12 87 ASP A N 1
ATOM 709 C CA . ASP A 1 87 ? 15.199 2.821 6.942 1.00 90.12 87 ASP A CA 1
ATOM 710 C C . ASP A 1 87 ? 14.229 1.909 7.700 1.00 90.12 87 ASP A C 1
ATOM 712 O O . ASP A 1 87 ? 13.065 2.251 7.907 1.00 90.12 87 ASP A O 1
ATOM 716 N N . ILE A 1 88 ? 14.744 0.783 8.208 1.00 93.31 88 ILE A N 1
ATOM 717 C CA . ILE A 1 88 ? 13.983 -0.226 8.945 1.00 93.31 88 ILE A CA 1
ATOM 718 C C . ILE A 1 88 ? 14.716 -0.557 10.249 1.00 93.31 88 ILE A C 1
ATOM 720 O O . IL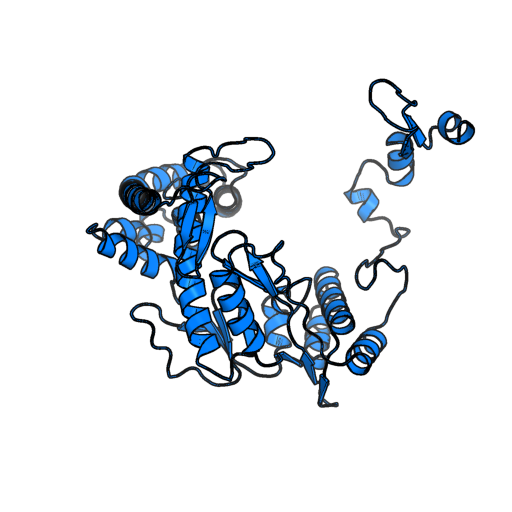E A 1 88 ? 15.527 -1.484 10.291 1.00 93.31 88 ILE A O 1
ATOM 724 N N . PRO A 1 89 ? 14.458 0.176 11.347 1.00 89.94 89 PRO A N 1
ATOM 725 C CA . PRO A 1 89 ? 15.193 -0.009 12.599 1.00 89.94 89 PRO A CA 1
ATOM 726 C C . PRO A 1 89 ? 14.984 -1.382 13.246 1.00 89.94 89 PRO A C 1
ATOM 728 O O . PRO A 1 89 ? 15.939 -1.995 13.734 1.00 89.94 89 PRO A O 1
ATOM 731 N N . ASN A 1 90 ? 13.746 -1.887 13.230 1.00 93.12 90 ASN A N 1
ATOM 732 C CA . ASN A 1 90 ? 13.407 -3.169 13.842 1.00 93.12 90 ASN A CA 1
ATOM 733 C C . ASN A 1 90 ? 14.077 -4.323 13.080 1.00 93.12 90 ASN A C 1
ATOM 735 O O . ASN A 1 90 ? 13.846 -4.502 11.889 1.00 93.12 90 ASN A O 1
ATOM 739 N N . ALA A 1 91 ? 14.912 -5.100 13.775 1.00 95.38 91 ALA A N 1
ATOM 740 C CA . ALA A 1 91 ? 15.727 -6.137 13.151 1.00 95.38 91 ALA A CA 1
ATOM 741 C C . ALA A 1 91 ? 14.916 -7.326 12.623 1.00 95.38 91 ALA A C 1
ATOM 743 O O . ALA A 1 91 ? 15.217 -7.798 11.533 1.00 95.38 91 ALA A O 1
ATOM 744 N N . ALA A 1 92 ? 13.897 -7.775 13.359 1.00 95.19 92 ALA A N 1
ATOM 745 C CA . ALA A 1 92 ? 13.056 -8.896 12.946 1.00 95.19 92 ALA A CA 1
ATOM 746 C C . ALA A 1 92 ? 12.210 -8.528 11.720 1.00 95.19 92 ALA A C 1
ATOM 748 O O . ALA A 1 92 ? 12.197 -9.264 10.741 1.00 95.19 92 ALA A O 1
ATOM 749 N N . PHE A 1 93 ? 11.587 -7.344 11.734 1.00 96.75 93 PHE A N 1
ATOM 750 C CA . PHE A 1 93 ? 10.841 -6.838 10.582 1.00 96.75 93 PHE A CA 1
ATOM 751 C C . PHE A 1 93 ? 11.748 -6.629 9.366 1.00 96.75 93 PHE A C 1
ATOM 753 O O . PHE A 1 93 ? 11.397 -7.029 8.262 1.00 96.75 93 PHE A O 1
ATOM 760 N N . ARG A 1 94 ? 12.944 -6.061 9.569 1.00 97.50 94 ARG A N 1
ATOM 761 C CA . ARG A 1 94 ? 13.939 -5.911 8.502 1.00 97.50 94 ARG A CA 1
ATOM 762 C C . ARG A 1 94 ? 14.326 -7.265 7.906 1.00 97.50 94 ARG A C 1
ATOM 764 O O . ARG A 1 94 ? 14.335 -7.391 6.694 1.00 97.50 94 ARG A O 1
ATOM 771 N N . ALA A 1 95 ? 14.620 -8.268 8.732 1.00 97.44 95 ALA A N 1
ATOM 772 C CA . ALA A 1 95 ? 14.961 -9.605 8.247 1.00 97.44 95 ALA A CA 1
ATOM 773 C C . ALA A 1 95 ? 13.814 -10.232 7.438 1.00 97.44 95 ALA A C 1
ATOM 775 O O . ALA A 1 95 ? 14.067 -10.788 6.374 1.00 97.44 95 ALA A O 1
ATOM 776 N N . LEU A 1 96 ? 12.568 -10.077 7.904 1.00 97.69 96 LEU A N 1
ATOM 777 C CA . LEU A 1 96 ? 11.377 -10.550 7.198 1.00 97.69 96 LEU A CA 1
ATOM 778 C C . LEU A 1 96 ? 11.278 -9.943 5.794 1.00 97.69 96 LEU A C 1
ATOM 780 O O . LEU A 1 96 ? 11.237 -10.686 4.820 1.00 97.69 96 LEU A O 1
ATOM 784 N N . VAL A 1 97 ? 11.272 -8.611 5.673 1.00 97.06 97 VAL A N 1
ATOM 785 C CA . VAL A 1 97 ? 11.075 -7.966 4.361 1.00 97.06 97 VAL A CA 1
ATOM 786 C C . VAL A 1 97 ? 12.247 -8.188 3.415 1.00 97.06 97 VAL A C 1
ATOM 788 O O . VAL A 1 97 ? 12.030 -8.339 2.223 1.00 97.06 97 VAL A O 1
ATOM 791 N N . VAL A 1 98 ? 13.477 -8.283 3.930 1.00 96.19 98 VAL A N 1
ATOM 792 C CA . VAL A 1 98 ? 14.638 -8.654 3.109 1.00 96.19 98 VAL A CA 1
ATOM 793 C C . VAL A 1 98 ? 14.482 -10.075 2.574 1.00 96.19 98 VAL A C 1
ATOM 795 O O . VAL A 1 98 ? 14.765 -10.314 1.406 1.00 96.19 98 VAL A O 1
ATOM 798 N N . GLY A 1 99 ? 13.985 -11.002 3.398 1.00 96.44 99 GLY A N 1
ATOM 799 C CA . GLY A 1 99 ? 13.636 -12.351 2.957 1.00 96.44 99 GLY A CA 1
ATOM 800 C C . GLY A 1 99 ? 12.598 -12.338 1.836 1.00 96.44 99 GLY A C 1
ATOM 801 O O . GLY A 1 99 ? 12.827 -12.956 0.805 1.00 96.44 99 GLY A O 1
ATOM 802 N N . VAL A 1 100 ? 11.514 -11.572 2.002 1.00 97.19 100 VAL A N 1
ATOM 803 C CA . VAL A 1 100 ? 10.469 -11.391 0.977 1.00 97.19 100 VAL A CA 1
ATOM 804 C C . VAL A 1 100 ? 11.062 -10.847 -0.320 1.00 97.19 100 VAL A C 1
ATOM 806 O O . VAL A 1 100 ? 10.883 -11.448 -1.371 1.00 97.19 100 VAL A O 1
ATOM 809 N N . TRP A 1 101 ? 11.785 -9.727 -0.261 1.00 96.69 101 TRP A N 1
ATOM 810 C CA . TRP A 1 101 ? 12.305 -9.050 -1.450 1.00 96.69 101 TRP A CA 1
ATOM 811 C C . TRP A 1 101 ? 13.331 -9.887 -2.208 1.00 96.69 101 TRP A C 1
ATOM 813 O O . TRP A 1 101 ? 13.308 -9.907 -3.435 1.00 96.69 101 TRP A O 1
ATOM 823 N N . ASN A 1 102 ? 14.181 -10.622 -1.490 1.00 94.31 102 ASN A N 1
ATOM 824 C CA . ASN A 1 102 ? 15.137 -11.544 -2.100 1.00 94.31 102 ASN A CA 1
ATOM 825 C C . ASN A 1 102 ? 14.464 -12.788 -2.698 1.00 94.31 102 ASN A C 1
ATOM 827 O O . ASN A 1 102 ? 15.092 -13.484 -3.493 1.00 94.31 102 ASN A O 1
ATOM 831 N N . ASN A 1 103 ? 13.222 -13.090 -2.305 1.00 96.25 103 ASN A N 1
ATOM 832 C CA . ASN A 1 103 ? 12.468 -14.215 -2.847 1.00 96.25 103 ASN A CA 1
ATOM 833 C C . ASN A 1 103 ? 11.690 -13.873 -4.121 1.00 96.25 103 ASN A C 1
ATOM 835 O O . ASN A 1 103 ? 11.184 -14.789 -4.759 1.00 96.25 103 ASN A O 1
ATOM 839 N N . LEU A 1 104 ? 11.598 -12.589 -4.483 1.00 96.38 104 LEU A N 1
ATOM 840 C CA . LEU A 1 104 ? 10.905 -12.156 -5.691 1.00 96.38 104 LEU A CA 1
ATOM 841 C C . LEU A 1 104 ? 11.708 -12.506 -6.945 1.00 96.38 104 LEU A C 1
ATOM 843 O O . LEU A 1 104 ? 12.921 -12.256 -7.035 1.00 96.38 104 LEU A O 1
ATOM 847 N N . GLU A 1 105 ? 10.995 -13.027 -7.935 1.00 96.00 105 GLU A N 1
ATOM 848 C CA . GLU A 1 105 ? 11.511 -13.182 -9.287 1.00 96.00 105 GLU A CA 1
ATOM 849 C C . GLU A 1 105 ? 11.617 -11.812 -9.979 1.00 96.00 105 GLU A C 1
ATOM 851 O O . GLU A 1 105 ? 10.876 -10.886 -9.635 1.00 96.00 105 GLU A O 1
ATOM 856 N N . PRO A 1 106 ? 12.541 -11.627 -10.938 1.00 95.81 106 PRO A N 1
ATOM 857 C CA . PRO A 1 106 ? 12.539 -10.436 -11.782 1.00 95.81 106 PRO A CA 1
ATOM 858 C C . PRO A 1 106 ? 11.200 -10.278 -12.497 1.00 95.81 106 PRO A C 1
ATOM 860 O O . PRO A 1 106 ? 10.623 -11.286 -12.887 1.00 95.81 106 PRO A O 1
ATOM 863 N N . LEU A 1 107 ? 10.735 -9.048 -12.707 1.00 96.69 107 LEU A N 1
ATOM 864 C CA . LEU A 1 107 ? 9.488 -8.742 -13.409 1.00 96.69 107 LEU A CA 1
ATOM 865 C C . LEU A 1 107 ? 9.741 -8.545 -14.908 1.00 96.69 107 LEU A C 1
ATOM 867 O O . LEU A 1 107 ? 10.539 -7.686 -15.287 1.00 96.69 107 LEU A O 1
ATOM 871 N N . GLU A 1 108 ? 9.041 -9.307 -15.746 1.00 97.00 108 GLU A N 1
ATOM 872 C CA . GLU A 1 108 ? 9.109 -9.227 -17.206 1.00 97.00 108 GLU A CA 1
ATOM 873 C C . GLU A 1 108 ? 8.144 -8.174 -17.770 1.00 97.00 108 GLU A C 1
ATOM 875 O O . GLU A 1 108 ? 6.932 -8.197 -17.530 1.00 97.00 108 GLU A O 1
ATOM 880 N N . ILE A 1 109 ? 8.689 -7.261 -18.569 1.00 97.19 109 ILE A N 1
ATOM 881 C CA . ILE A 1 109 ? 7.992 -6.121 -19.160 1.00 97.19 109 ILE A CA 1
ATOM 882 C C . ILE A 1 109 ? 8.158 -6.146 -20.675 1.00 97.19 109 ILE A C 1
ATOM 884 O O . ILE A 1 109 ? 9.271 -6.273 -21.185 1.00 97.19 109 ILE A O 1
ATOM 888 N N . ASN A 1 110 ? 7.049 -5.969 -21.388 1.00 97.19 110 ASN A N 1
ATOM 889 C CA . ASN A 1 110 ? 7.012 -5.799 -22.832 1.00 97.19 110 ASN A CA 1
ATOM 890 C C . ASN A 1 110 ? 7.087 -4.302 -23.164 1.00 97.19 110 ASN A C 1
ATOM 892 O O . ASN A 1 110 ? 6.130 -3.552 -22.949 1.00 97.19 110 ASN A O 1
ATOM 896 N N . LEU A 1 111 ? 8.254 -3.864 -23.642 1.00 95.00 111 LEU A N 1
ATOM 897 C CA . LEU A 1 111 ? 8.534 -2.460 -23.941 1.00 95.00 111 LEU A CA 1
ATOM 898 C C . LEU A 1 111 ? 7.867 -2.000 -25.239 1.00 95.00 111 LEU A C 1
ATOM 900 O O . LEU A 1 111 ? 7.456 -0.842 -25.313 1.00 95.00 111 LEU A O 1
ATOM 904 N N . ASP A 1 112 ? 7.674 -2.903 -26.201 1.00 93.62 112 ASP A N 1
ATOM 905 C CA . ASP A 1 112 ? 6.911 -2.606 -27.417 1.00 93.62 112 ASP A CA 1
ATOM 906 C C . ASP A 1 112 ? 5.444 -2.339 -27.064 1.00 93.62 112 ASP A C 1
ATOM 908 O O . ASP A 1 112 ? 4.900 -1.297 -27.416 1.00 93.62 112 ASP A O 1
ATOM 912 N N . ALA A 1 113 ? 4.830 -3.199 -26.244 1.00 96.12 113 ALA A N 1
ATOM 913 C CA . ALA A 1 113 ? 3.451 -3.000 -25.788 1.00 96.12 113 ALA A CA 1
ATOM 914 C C . ALA A 1 113 ? 3.280 -1.712 -24.958 1.00 96.12 113 ALA A C 1
ATOM 916 O O . ALA A 1 113 ? 2.243 -1.048 -25.024 1.00 96.12 113 ALA A O 1
ATOM 917 N N . LEU A 1 114 ? 4.304 -1.323 -24.186 1.00 94.81 114 LEU A N 1
ATOM 918 C CA . LEU A 1 114 ? 4.315 -0.044 -23.473 1.00 94.81 114 LEU A CA 1
ATOM 919 C C . LEU A 1 114 ? 4.299 1.150 -24.442 1.00 94.81 114 LEU A C 1
ATOM 921 O O . LEU A 1 114 ? 3.579 2.127 -24.203 1.00 94.81 114 LEU A O 1
ATOM 925 N N . LEU A 1 115 ? 5.098 1.083 -25.510 1.00 91.25 115 LEU A N 1
ATOM 926 C CA . LEU A 1 115 ? 5.138 2.105 -26.554 1.00 91.25 115 LEU A CA 1
ATOM 927 C C . LEU A 1 115 ? 3.830 2.171 -27.335 1.00 91.25 115 LEU A C 1
ATOM 929 O O . LEU A 1 115 ? 3.295 3.267 -27.511 1.00 91.25 115 LEU A O 1
ATOM 933 N N . ASP A 1 116 ? 3.296 1.024 -27.747 1.00 94.19 116 ASP A N 1
ATOM 934 C CA . ASP A 1 116 ? 2.037 0.922 -28.481 1.00 94.19 116 ASP A CA 1
ATOM 935 C C . ASP A 1 116 ? 0.893 1.555 -27.689 1.00 94.19 116 ASP A C 1
ATOM 937 O O . ASP A 1 116 ? 0.198 2.437 -28.199 1.00 94.19 116 ASP A O 1
ATOM 941 N N . TYR A 1 117 ? 0.787 1.238 -26.392 1.00 95.00 117 TYR A N 1
ATOM 942 C CA . TYR A 1 117 ? -0.203 1.858 -25.512 1.00 95.00 117 TYR A CA 1
ATOM 943 C C . TYR A 1 117 ? -0.111 3.394 -25.514 1.00 95.00 117 TYR A C 1
ATOM 945 O O . TYR A 1 117 ? -1.132 4.091 -25.488 1.00 95.00 117 TYR A O 1
ATOM 953 N N . TYR A 1 118 ? 1.100 3.959 -25.527 1.00 90.50 118 TYR A N 1
ATOM 954 C CA . TYR A 1 118 ? 1.276 5.410 -25.596 1.00 90.50 118 TYR A CA 1
ATOM 955 C C . TYR A 1 118 ? 0.981 5.995 -26.967 1.00 90.50 118 TYR A C 1
ATOM 957 O O . TYR A 1 118 ? 0.389 7.073 -27.024 1.00 90.50 118 TYR A O 1
ATOM 965 N N . ASN A 1 119 ? 1.350 5.306 -28.041 1.00 91.88 119 ASN A N 1
ATOM 966 C CA . ASN A 1 119 ? 1.034 5.730 -29.399 1.00 91.88 119 ASN A CA 1
ATOM 967 C C . ASN A 1 119 ? -0.485 5.798 -29.612 1.00 91.88 119 ASN A C 1
ATOM 969 O O . ASN A 1 119 ? -0.976 6.748 -30.220 1.00 91.88 119 ASN A O 1
ATOM 973 N N . GLU A 1 120 ? -1.234 4.863 -29.026 1.00 95.62 120 GLU A N 1
ATOM 974 C CA . GLU A 1 120 ? -2.701 4.873 -29.007 1.00 95.62 120 GLU A CA 1
ATOM 975 C C . GLU A 1 120 ? -3.285 5.947 -28.071 1.00 95.62 120 GLU A C 1
ATOM 977 O O . GLU A 1 120 ? -4.377 6.464 -28.309 1.00 95.62 120 GLU A O 1
ATOM 982 N N . ASN A 1 121 ? -2.557 6.327 -27.013 1.00 93.81 121 ASN A N 1
ATOM 983 C CA . ASN A 1 121 ? -3.012 7.270 -25.986 1.00 93.81 121 ASN A CA 1
ATOM 984 C C . ASN A 1 121 ? -2.001 8.417 -25.731 1.00 93.81 121 ASN A C 1
ATOM 986 O O . ASN A 1 121 ? -1.520 8.572 -24.593 1.00 93.81 121 ASN A O 1
ATOM 990 N N . PRO A 1 122 ? -1.679 9.264 -26.732 1.00 89.25 122 PRO A N 1
ATOM 991 C CA . PRO A 1 122 ? -0.531 10.172 -26.688 1.00 89.25 122 PRO A CA 1
ATOM 992 C C . PRO A 1 122 ? -0.833 11.447 -25.889 1.00 89.25 122 PRO A C 1
ATOM 994 O O . PRO A 1 122 ? -1.017 12.541 -26.420 1.00 89.25 122 PRO A O 1
ATOM 997 N N . THR A 1 123 ? -0.878 11.320 -24.564 1.00 89.06 123 THR A N 1
ATOM 998 C CA . THR A 1 123 ? -1.042 12.460 -23.652 1.00 89.06 123 THR A CA 1
ATOM 999 C C . THR A 1 123 ? 0.286 12.852 -23.013 1.00 89.06 123 THR A C 1
ATOM 1001 O O . THR A 1 123 ? 1.125 12.001 -22.710 1.00 89.06 123 THR A O 1
ATOM 1004 N N . THR A 1 124 ? 0.461 14.141 -22.695 1.00 83.81 124 THR A N 1
ATOM 1005 C CA . THR A 1 124 ? 1.627 14.633 -21.933 1.00 83.81 124 THR A CA 1
ATOM 1006 C C . THR A 1 124 ? 1.817 13.867 -20.623 1.00 83.81 124 THR A C 1
ATOM 1008 O O . THR A 1 124 ? 2.942 13.614 -20.205 1.00 83.81 124 THR A O 1
ATOM 1011 N N . LYS A 1 125 ? 0.715 13.468 -19.977 1.00 87.31 125 LYS A N 1
ATOM 1012 C CA . LYS A 1 125 ? 0.739 12.679 -18.744 1.00 87.31 125 LYS A CA 1
ATOM 1013 C C . LYS A 1 125 ? 1.317 11.281 -18.981 1.00 87.31 125 LYS A C 1
ATOM 1015 O O . LYS A 1 125 ? 2.202 10.877 -18.237 1.00 87.31 125 LYS A O 1
ATOM 1020 N N . ASN A 1 126 ? 0.854 10.571 -20.011 1.00 88.38 126 ASN A N 1
ATOM 1021 C CA . ASN A 1 126 ? 1.357 9.235 -20.343 1.00 88.38 126 ASN A CA 1
ATOM 1022 C C . ASN A 1 126 ? 2.833 9.275 -20.747 1.00 88.38 126 ASN A C 1
ATOM 1024 O O . ASN A 1 126 ? 3.607 8.441 -20.286 1.00 88.38 126 ASN A O 1
ATOM 1028 N N . LYS A 1 127 ? 3.240 10.305 -21.500 1.00 85.31 127 LYS A N 1
ATOM 1029 C CA . LYS A 1 127 ? 4.648 10.533 -21.842 1.00 85.31 127 LYS A CA 1
ATOM 1030 C C . LYS A 1 127 ? 5.539 10.619 -20.599 1.00 85.31 127 LYS A C 1
ATOM 1032 O O . LYS A 1 127 ? 6.611 10.028 -20.575 1.00 85.31 127 LYS A O 1
ATOM 1037 N N . VAL A 1 128 ? 5.093 11.337 -19.564 1.00 86.38 128 VAL A N 1
ATOM 1038 C CA . VAL A 1 128 ? 5.839 11.468 -18.300 1.00 86.38 128 VAL A CA 1
ATOM 1039 C C . VAL A 1 128 ? 5.945 10.130 -17.567 1.00 86.38 128 VAL A C 1
ATOM 1041 O O . VAL A 1 128 ? 7.014 9.822 -17.054 1.00 86.38 128 VAL A O 1
ATOM 1044 N N . PHE A 1 129 ? 4.880 9.322 -17.529 1.00 90.62 129 PHE A N 1
ATOM 1045 C CA . PHE A 1 129 ? 4.939 8.002 -16.889 1.00 90.62 129 PHE A CA 1
ATOM 1046 C C . PHE A 1 129 ? 5.921 7.062 -17.579 1.00 90.62 129 PHE A C 1
ATOM 1048 O O . PHE A 1 129 ? 6.746 6.466 -16.895 1.00 90.62 129 PHE A O 1
ATOM 1055 N N . ILE A 1 130 ? 5.870 6.979 -18.909 1.00 89.44 130 ILE A N 1
ATOM 1056 C CA . ILE A 1 130 ? 6.789 6.135 -19.679 1.00 89.44 130 ILE A CA 1
ATOM 1057 C C . ILE A 1 130 ? 8.223 6.597 -19.496 1.00 89.44 130 ILE A C 1
ATOM 1059 O O . ILE A 1 130 ? 9.075 5.788 -19.151 1.00 89.44 130 ILE A O 1
ATOM 1063 N N . PHE A 1 131 ? 8.485 7.895 -19.665 1.00 86.06 131 PHE A N 1
ATOM 1064 C CA . PHE A 1 131 ? 9.829 8.432 -19.496 1.00 86.06 131 PHE A CA 1
ATOM 1065 C C . PHE A 1 131 ? 10.381 8.108 -18.106 1.00 86.06 131 PHE A C 1
ATOM 1067 O O . PHE A 1 131 ? 11.442 7.512 -17.997 1.00 86.06 131 PHE A O 1
ATOM 1074 N N . ASN A 1 132 ? 9.621 8.397 -17.048 1.00 88.94 132 ASN A N 1
ATOM 1075 C CA . ASN A 1 132 ? 10.047 8.114 -15.680 1.00 88.94 132 ASN A CA 1
ATOM 1076 C C . ASN A 1 132 ? 10.253 6.613 -15.415 1.00 88.94 132 ASN A C 1
ATOM 1078 O O . ASN A 1 132 ? 11.106 6.243 -14.609 1.00 88.94 132 ASN A O 1
ATOM 1082 N N . PHE A 1 133 ? 9.466 5.748 -16.053 1.00 92.69 133 PHE A N 1
ATOM 1083 C CA . PHE A 1 133 ? 9.603 4.304 -15.913 1.00 92.69 133 PHE A CA 1
ATOM 1084 C C . PHE A 1 133 ? 10.856 3.777 -16.615 1.00 92.69 133 PHE A C 1
ATOM 1086 O O . PHE A 1 133 ? 11.646 3.073 -15.995 1.00 92.69 133 PHE A O 1
ATOM 1093 N N . LEU A 1 134 ? 11.111 4.183 -17.857 1.00 90.38 134 LEU A N 1
ATOM 1094 C CA . LEU A 1 134 ? 12.329 3.811 -18.587 1.00 90.38 134 LEU A CA 1
ATOM 1095 C C . LEU A 1 134 ? 13.579 4.371 -17.928 1.00 90.38 134 LEU A C 1
ATOM 1097 O O . LEU A 1 134 ? 14.581 3.676 -17.811 1.00 90.38 134 LEU A O 1
ATOM 1101 N N . SER A 1 135 ? 13.501 5.609 -17.443 1.00 87.06 135 SER A N 1
ATOM 1102 C CA . SER A 1 135 ? 14.539 6.208 -16.619 1.00 87.06 135 SER A CA 1
ATOM 1103 C C . SER A 1 135 ? 14.857 5.329 -15.418 1.00 87.06 135 SER A C 1
ATOM 1105 O O . SER A 1 135 ? 16.022 5.071 -15.121 1.00 87.06 135 SER A O 1
ATOM 1107 N N . ARG A 1 136 ? 13.820 4.794 -14.764 1.00 90.00 136 ARG A N 1
ATOM 1108 C CA . ARG A 1 136 ? 13.998 3.872 -13.649 1.00 90.00 136 ARG A CA 1
ATOM 1109 C C . ARG A 1 136 ? 14.652 2.559 -14.080 1.00 90.00 136 ARG A C 1
ATOM 1111 O O . ARG A 1 136 ? 15.542 2.093 -13.374 1.00 90.00 136 ARG A O 1
ATOM 1118 N N . LEU A 1 137 ? 14.266 1.999 -15.227 1.00 91.88 137 LEU A N 1
ATOM 1119 C CA . LEU A 1 137 ? 14.912 0.812 -15.795 1.00 91.88 137 LEU A CA 1
ATOM 1120 C C . LEU A 1 137 ? 16.390 1.073 -16.116 1.00 91.88 137 LEU A C 1
ATOM 1122 O O . LEU A 1 137 ? 17.231 0.253 -15.772 1.00 91.88 137 LEU A O 1
ATOM 1126 N N . ALA A 1 138 ? 16.732 2.231 -16.681 1.00 88.44 138 ALA A N 1
ATOM 1127 C CA . ALA A 1 138 ? 18.116 2.637 -16.933 1.00 88.44 138 ALA A CA 1
ATOM 1128 C C . ALA A 1 138 ? 18.923 2.812 -15.633 1.00 88.44 138 ALA A C 1
ATOM 1130 O O . ALA A 1 138 ? 20.121 2.527 -15.578 1.00 88.44 138 ALA A O 1
ATOM 1131 N N . GLU A 1 139 ? 18.277 3.250 -14.550 1.00 85.38 139 GLU A N 1
ATOM 1132 C CA . GLU A 1 139 ? 18.908 3.343 -13.236 1.00 85.38 139 GLU A CA 1
ATOM 1133 C C . GLU A 1 139 ? 19.179 1.977 -12.596 1.00 85.38 139 GLU A C 1
ATOM 1135 O O . GLU A 1 139 ? 20.247 1.783 -12.009 1.00 85.38 139 GLU A O 1
ATOM 1140 N N . THR A 1 140 ? 18.228 1.047 -12.646 1.00 87.88 140 THR A N 1
ATOM 1141 C CA . THR A 1 140 ? 18.365 -0.272 -12.000 1.00 87.88 140 THR A CA 1
ATOM 1142 C C . THR A 1 140 ? 19.025 -1.311 -12.893 1.00 87.88 140 THR A C 1
ATOM 1144 O O . THR A 1 140 ? 19.499 -2.326 -12.393 1.00 87.88 140 THR A O 1
ATOM 1147 N N . GLY A 1 141 ? 19.053 -1.045 -14.193 1.00 91.88 141 GLY A N 1
ATOM 1148 C CA . GLY A 1 141 ? 19.387 -1.989 -15.241 1.00 91.88 141 GLY A CA 1
ATOM 1149 C C . GLY A 1 141 ? 18.377 -3.130 -15.377 1.00 91.88 141 GLY A C 1
ATOM 1150 O O . GLY A 1 141 ? 17.513 -3.352 -14.517 1.00 91.88 141 GLY A O 1
ATOM 1151 N N . VAL A 1 142 ? 18.469 -3.827 -16.504 1.00 95.31 142 VAL A N 1
ATOM 1152 C CA . VAL A 1 142 ? 17.561 -4.902 -16.913 1.00 95.31 142 VAL A CA 1
ATOM 1153 C C . VAL A 1 142 ? 18.343 -6.051 -17.542 1.00 95.31 142 VAL A C 1
ATOM 1155 O O . VAL A 1 142 ? 19.509 -5.909 -17.894 1.00 95.31 142 VAL A O 1
ATOM 1158 N N . GLU A 1 143 ? 17.686 -7.193 -17.689 1.00 95.62 143 GLU A N 1
ATOM 1159 C CA . GLU A 1 143 ? 18.145 -8.304 -18.515 1.00 95.62 143 GLU A CA 1
ATOM 1160 C C . GLU A 1 143 ? 17.242 -8.401 -19.744 1.00 95.62 143 GLU A C 1
ATOM 1162 O O . GLU A 1 143 ? 16.019 -8.301 -19.630 1.00 95.62 143 GLU A O 1
ATOM 1167 N N . MET A 1 144 ? 17.832 -8.571 -20.924 1.00 94.25 144 MET A N 1
ATOM 1168 C CA . MET A 1 144 ? 17.059 -8.773 -22.143 1.00 94.25 144 MET A CA 1
ATOM 1169 C C . MET A 1 144 ? 16.529 -10.209 -22.182 1.00 94.25 144 MET A C 1
ATOM 1171 O O . MET A 1 144 ? 17.302 -11.160 -22.150 1.00 94.25 144 MET A O 1
ATOM 1175 N N . VAL A 1 145 ? 15.209 -10.355 -22.273 1.00 94.31 145 VAL A N 1
ATOM 1176 C CA . VAL A 1 145 ? 14.526 -11.657 -22.335 1.00 94.31 145 VAL A CA 1
ATOM 1177 C C . VAL A 1 145 ? 14.268 -12.050 -23.783 1.00 94.31 145 VAL A C 1
ATOM 1179 O O . VAL A 1 145 ? 14.447 -13.204 -24.170 1.00 94.31 145 VAL A O 1
ATOM 1182 N N . LYS A 1 146 ? 13.836 -11.084 -24.600 1.00 93.06 146 LYS A N 1
ATOM 1183 C CA . LYS A 1 146 ? 13.544 -11.285 -26.019 1.00 93.06 146 LYS A CA 1
ATOM 1184 C C . LYS A 1 146 ? 13.748 -9.985 -26.789 1.00 93.06 146 LYS A C 1
ATOM 1186 O O . LYS A 1 146 ? 13.381 -8.925 -26.298 1.00 93.06 146 LYS A O 1
ATOM 1191 N N . GLU A 1 147 ? 14.281 -10.079 -28.002 1.00 88.81 147 GLU A N 1
ATOM 1192 C CA . GLU A 1 147 ? 14.493 -8.917 -28.878 1.00 88.81 147 GLU A CA 1
ATOM 1193 C C . GLU A 1 147 ? 13.220 -8.477 -29.620 1.00 88.81 147 GLU A C 1
ATOM 1195 O O . GLU A 1 147 ? 13.058 -7.295 -29.896 1.00 88.81 147 GLU A O 1
ATOM 1200 N N . SER A 1 148 ? 12.312 -9.408 -29.954 1.00 89.56 148 SER A N 1
ATOM 1201 C CA . SER A 1 148 ? 11.080 -9.096 -30.697 1.00 89.56 148 SER A CA 1
ATOM 1202 C C . SER A 1 148 ? 9.882 -9.996 -30.301 1.00 89.56 148 SER A C 1
ATOM 1204 O O . SER A 1 148 ? 9.919 -11.214 -30.529 1.00 89.56 148 SER A O 1
ATOM 1206 N N . PRO A 1 149 ? 8.802 -9.451 -29.699 1.00 91.81 149 PRO A N 1
ATOM 1207 C CA . PRO A 1 149 ? 8.740 -8.085 -29.181 1.00 91.81 149 PRO A CA 1
ATOM 1208 C C . PRO A 1 149 ? 9.813 -7.870 -28.110 1.00 91.81 149 PRO A C 1
ATOM 1210 O O . PRO A 1 149 ? 10.230 -8.837 -27.458 1.00 91.81 149 PRO A O 1
ATOM 1213 N N . LEU A 1 150 ? 10.265 -6.628 -27.956 1.00 92.12 150 LEU A N 1
ATOM 1214 C CA . LEU A 1 150 ? 11.304 -6.278 -27.003 1.00 92.12 150 LEU A CA 1
ATOM 1215 C C . LEU A 1 150 ? 10.791 -6.476 -25.574 1.00 92.12 150 LEU A C 1
ATOM 1217 O O . LEU A 1 150 ? 9.958 -5.719 -25.066 1.00 92.12 150 LEU A O 1
ATOM 1221 N N . MET A 1 151 ? 11.309 -7.510 -24.918 1.00 95.94 151 MET A N 1
ATOM 1222 C CA . MET A 1 151 ? 10.965 -7.876 -23.551 1.00 95.94 151 MET A CA 1
ATOM 1223 C C . MET A 1 151 ? 12.201 -7.856 -22.671 1.00 95.94 151 MET A C 1
ATOM 1225 O O . MET A 1 151 ? 13.242 -8.426 -23.009 1.00 95.94 151 MET A O 1
ATOM 1229 N N . VAL A 1 152 ? 12.059 -7.221 -21.514 1.00 95.88 152 VAL A N 1
ATOM 1230 C CA . VAL A 1 152 ? 13.122 -7.094 -20.522 1.00 95.88 152 VAL A CA 1
ATOM 1231 C C . VAL A 1 152 ? 12.629 -7.572 -19.167 1.00 95.88 152 VAL A C 1
ATOM 1233 O O . VAL A 1 152 ? 11.478 -7.349 -18.802 1.00 95.88 152 VAL A O 1
ATOM 1236 N N . ALA A 1 153 ? 13.506 -8.198 -18.398 1.00 96.44 153 ALA A N 1
ATOM 1237 C CA . ALA A 1 153 ? 13.273 -8.532 -17.007 1.00 96.44 153 ALA A CA 1
ATOM 1238 C C . ALA A 1 153 ? 14.010 -7.525 -16.127 1.00 96.44 153 ALA A C 1
ATOM 1240 O O . ALA A 1 153 ? 15.189 -7.239 -16.354 1.00 96.44 153 ALA A O 1
ATOM 1241 N N . TYR A 1 154 ? 13.374 -7.016 -15.076 1.00 95.31 154 TYR A N 1
ATOM 1242 C CA . TYR A 1 154 ? 14.050 -6.135 -14.124 1.00 95.31 154 TYR A CA 1
ATOM 1243 C C . TYR A 1 154 ? 13.714 -6.481 -12.677 1.00 95.31 154 TYR A C 1
ATOM 1245 O O . TYR A 1 154 ? 12.615 -6.930 -12.355 1.00 95.31 154 TYR A O 1
ATOM 1253 N N . ARG A 1 155 ? 14.676 -6.268 -11.773 1.00 94.31 155 ARG A N 1
ATOM 1254 C CA . ARG A 1 155 ? 14.459 -6.471 -10.338 1.00 94.31 155 ARG A CA 1
ATOM 1255 C C . ARG A 1 155 ? 14.034 -5.172 -9.679 1.00 94.31 155 ARG A C 1
ATOM 1257 O O . ARG A 1 155 ? 14.770 -4.185 -9.645 1.00 94.31 155 ARG A O 1
ATOM 1264 N N . GLN A 1 156 ? 12.848 -5.201 -9.095 1.00 94.00 156 GLN A N 1
ATOM 1265 C CA . GLN A 1 156 ? 12.279 -4.060 -8.401 1.00 94.00 156 GLN A CA 1
ATOM 1266 C C . GLN A 1 156 ? 13.032 -3.787 -7.096 1.00 94.00 156 GLN A C 1
ATOM 1268 O O . GLN A 1 156 ? 13.376 -4.686 -6.329 1.00 94.00 156 GLN A O 1
ATOM 1273 N N . SER A 1 157 ? 13.269 -2.508 -6.820 1.00 94.06 157 SER A N 1
ATOM 1274 C CA . SER A 1 157 ? 13.813 -2.064 -5.535 1.00 94.06 157 SER A CA 1
ATOM 1275 C C . SER A 1 157 ? 12.670 -1.647 -4.627 1.00 94.06 157 SER A C 1
ATOM 1277 O O . SER A 1 157 ? 11.792 -0.912 -5.064 1.00 94.06 157 SER A O 1
ATOM 1279 N N . TYR A 1 158 ? 12.706 -2.046 -3.360 1.00 96.00 158 TYR A N 1
ATOM 1280 C CA . TYR A 1 158 ? 11.595 -1.839 -2.430 1.00 96.00 158 TYR A CA 1
ATOM 1281 C C . TYR A 1 158 ? 12.004 -1.042 -1.195 1.00 96.00 158 TYR A C 1
ATOM 1283 O O . TYR A 1 158 ? 13.157 -1.062 -0.763 1.00 96.00 158 TYR A O 1
ATOM 1291 N N . LYS A 1 159 ? 11.018 -0.361 -0.620 1.00 95.94 159 LYS A N 1
ATOM 1292 C CA . LYS A 1 159 ? 11.054 0.277 0.695 1.00 95.94 159 LYS A CA 1
ATOM 1293 C C . LYS A 1 159 ? 9.788 -0.063 1.463 1.00 95.94 159 LYS A C 1
ATOM 1295 O O . LYS A 1 159 ? 8.759 -0.370 0.868 1.00 95.94 159 LYS A O 1
ATOM 1300 N N . THR A 1 160 ? 9.827 0.042 2.784 1.00 95.75 160 THR A N 1
ATOM 1301 C CA . THR A 1 160 ? 8.635 -0.194 3.609 1.00 95.75 160 THR A CA 1
ATOM 1302 C C . THR A 1 160 ? 7.903 1.100 3.934 1.00 95.75 160 THR A C 1
ATOM 1304 O O . THR A 1 160 ? 8.517 2.113 4.271 1.00 95.75 160 THR A O 1
ATOM 1307 N N . ALA A 1 161 ? 6.578 1.051 3.939 1.00 93.88 161 ALA A N 1
ATOM 1308 C CA . ALA A 1 161 ? 5.735 2.096 4.497 1.00 93.88 161 ALA A CA 1
ATOM 1309 C C . ALA A 1 161 ? 5.994 2.263 5.998 1.00 93.88 161 ALA A C 1
ATOM 1311 O O . ALA A 1 161 ? 6.068 1.269 6.709 1.00 93.88 161 ALA A O 1
ATOM 1312 N N . TYR A 1 162 ? 6.014 3.492 6.523 1.00 90.38 162 TYR A N 1
ATOM 1313 C CA . TYR A 1 162 ? 6.127 3.737 7.974 1.00 90.38 162 TYR A CA 1
ATOM 1314 C C . TYR A 1 162 ? 4.936 3.215 8.801 1.00 90.38 162 TYR A C 1
ATOM 1316 O O . TYR A 1 162 ? 5.007 3.155 10.026 1.00 90.38 162 TYR A O 1
ATOM 1324 N N . ILE A 1 163 ? 3.817 2.908 8.143 1.00 91.56 163 ILE A N 1
ATOM 1325 C CA . ILE A 1 163 ? 2.575 2.418 8.743 1.00 91.56 163 ILE A CA 1
ATOM 1326 C C . ILE A 1 163 ? 2.153 1.180 7.960 1.00 91.56 163 ILE A C 1
ATOM 1328 O O . ILE A 1 163 ? 2.196 1.204 6.733 1.00 91.56 163 ILE A O 1
ATOM 1332 N N . GLY A 1 164 ? 1.754 0.115 8.656 1.00 91.75 164 GLY A N 1
ATOM 1333 C CA . GLY A 1 164 ? 1.296 -1.124 8.036 1.00 91.75 164 GLY A CA 1
ATOM 1334 C C . GLY A 1 164 ? 2.422 -2.056 7.603 1.00 91.75 164 GLY A C 1
ATOM 1335 O O . GLY A 1 164 ? 2.268 -3.263 7.689 1.00 91.75 164 GLY A O 1
ATOM 1336 N N . GLY A 1 165 ? 3.578 -1.523 7.209 1.00 92.62 165 GLY A N 1
ATOM 1337 C CA . GLY A 1 165 ? 4.745 -2.324 6.840 1.00 92.62 165 GLY A CA 1
ATOM 1338 C C . GLY A 1 165 ? 4.681 -2.878 5.417 1.00 92.62 165 GLY A C 1
ATOM 1339 O O . GLY A 1 165 ? 5.499 -3.726 5.066 1.00 92.62 165 GLY A O 1
ATOM 1340 N N . ARG A 1 166 ? 3.748 -2.368 4.602 1.00 94.88 166 ARG A N 1
ATOM 1341 C CA . ARG A 1 166 ? 3.634 -2.658 3.167 1.00 94.88 166 ARG A CA 1
ATOM 1342 C C . ARG A 1 166 ? 4.915 -2.294 2.427 1.00 94.88 166 ARG A C 1
ATOM 1344 O O . ARG A 1 166 ? 5.568 -1.303 2.769 1.00 94.88 166 ARG A O 1
ATOM 1351 N N . SER A 1 167 ? 5.228 -3.060 1.393 1.00 95.62 167 SER A N 1
ATOM 1352 C CA . SER A 1 167 ? 6.341 -2.785 0.491 1.00 95.62 167 SER A CA 1
ATOM 1353 C C . SER A 1 167 ? 5.877 -1.886 -0.646 1.00 95.62 167 SER A C 1
ATOM 1355 O O . SER A 1 167 ? 4.808 -2.084 -1.216 1.00 95.62 167 SER A O 1
ATOM 1357 N N . PHE A 1 168 ? 6.686 -0.882 -0.955 1.00 94.81 168 PHE A N 1
ATOM 1358 C CA . PHE A 1 168 ? 6.488 0.023 -2.074 1.00 94.81 168 PHE A CA 1
ATOM 1359 C C . PHE A 1 168 ? 7.735 0.031 -2.933 1.00 94.81 168 PHE A C 1
ATOM 1361 O O . PHE A 1 168 ? 8.849 0.069 -2.405 1.00 94.81 168 PHE A O 1
ATOM 1368 N N . GLU A 1 169 ? 7.550 0.030 -4.243 1.00 94.56 169 GLU A N 1
ATOM 1369 C CA . GLU A 1 169 ? 8.652 0.194 -5.170 1.00 94.56 169 GLU A CA 1
ATOM 1370 C C . GLU A 1 169 ? 9.296 1.579 -4.984 1.00 94.56 169 GLU A C 1
ATOM 1372 O O . GLU A 1 169 ? 8.638 2.600 -4.743 1.00 94.56 169 GLU A O 1
ATOM 1377 N N . VAL A 1 170 ? 10.622 1.608 -5.028 1.00 91.75 170 VAL A N 1
ATOM 1378 C CA . VAL A 1 170 ? 11.416 2.829 -4.935 1.00 91.75 170 VAL A CA 1
ATOM 1379 C C . VAL A 1 170 ? 11.420 3.510 -6.298 1.00 91.75 170 VAL A C 1
ATOM 1381 O O . VAL A 1 170 ? 11.816 2.911 -7.299 1.00 91.75 170 VAL A O 1
ATOM 1384 N N . GLY A 1 171 ? 11.043 4.787 -6.313 1.00 87.00 171 GLY A N 1
ATOM 1385 C CA . GLY A 1 171 ? 11.042 5.615 -7.516 1.00 87.00 171 GLY A CA 1
ATOM 1386 C C . GLY A 1 171 ? 9.795 5.406 -8.371 1.00 87.00 171 GLY A C 1
ATOM 1387 O O . GLY A 1 171 ? 8.696 5.210 -7.854 1.00 87.00 171 GLY A O 1
ATOM 1388 N N . THR A 1 172 ? 9.975 5.499 -9.683 1.00 89.06 172 THR A N 1
ATOM 1389 C CA . THR A 1 172 ? 8.916 5.498 -10.700 1.00 89.06 172 THR A CA 1
ATOM 1390 C C . THR A 1 172 ? 8.866 4.189 -11.483 1.00 89.06 172 THR A C 1
ATOM 1392 O O . THR A 1 172 ? 8.745 4.191 -12.701 1.00 89.06 172 THR A O 1
ATOM 1395 N N . GLY A 1 173 ? 8.986 3.059 -10.784 1.00 92.12 173 GLY A N 1
ATOM 1396 C CA . GLY A 1 173 ? 8.910 1.727 -11.389 1.00 92.12 173 GLY A CA 1
ATOM 1397 C C . GLY A 1 173 ? 7.482 1.271 -11.726 1.00 92.12 173 GLY A C 1
ATOM 1398 O O . GLY A 1 173 ? 6.545 2.078 -11.728 1.00 92.12 173 GLY A O 1
ATOM 1399 N N . PHE A 1 174 ? 7.304 -0.024 -11.990 1.00 94.94 174 PHE A N 1
ATOM 1400 C CA . PHE A 1 174 ? 6.047 -0.643 -12.422 1.00 94.94 174 PHE A CA 1
ATOM 1401 C C . PHE A 1 174 ? 4.868 -0.301 -11.511 1.00 94.94 174 PHE A C 1
ATOM 1403 O O . PHE A 1 174 ? 3.808 0.077 -12.007 1.00 94.94 174 PHE A O 1
ATOM 1410 N N . GLN A 1 175 ? 5.051 -0.306 -10.184 1.00 93.88 175 GLN A N 1
ATOM 1411 C CA . GLN A 1 175 ? 3.970 -0.001 -9.239 1.00 93.88 175 GLN A CA 1
ATOM 1412 C C . GLN A 1 175 ? 3.392 1.416 -9.437 1.00 93.88 175 GLN A C 1
ATOM 1414 O O . GLN A 1 175 ? 2.230 1.668 -9.103 1.00 93.88 175 GLN A O 1
ATOM 1419 N N . SER A 1 176 ? 4.188 2.340 -9.987 1.00 92.56 176 SER A N 1
ATOM 1420 C CA . SER A 1 176 ? 3.812 3.739 -10.219 1.00 92.56 176 SER A CA 1
ATOM 1421 C C . SER A 1 176 ? 3.072 3.984 -11.540 1.00 92.56 176 SER A C 1
ATOM 1423 O O . SER A 1 176 ? 2.488 5.060 -11.714 1.00 92.56 176 SER A O 1
ATOM 1425 N N . LEU A 1 177 ? 3.073 3.008 -12.454 1.00 94.38 177 LEU A N 1
ATOM 1426 C CA . LEU A 1 177 ? 2.396 3.121 -13.741 1.00 94.38 177 LEU A CA 1
ATOM 1427 C C . LEU A 1 177 ? 0.867 3.192 -13.559 1.00 94.38 177 LEU A C 1
ATOM 1429 O O . LEU A 1 177 ? 0.304 2.513 -12.692 1.00 94.38 177 LEU A O 1
ATOM 1433 N N . PRO A 1 178 ? 0.153 3.986 -14.383 1.00 93.88 178 PRO A N 1
ATOM 1434 C CA . PRO A 1 178 ? -1.305 3.949 -14.430 1.00 93.88 178 PRO A CA 1
ATOM 1435 C C . PRO A 1 178 ? -1.808 2.540 -14.753 1.00 93.88 178 PRO A C 1
ATOM 1437 O O . PRO A 1 178 ? -1.248 1.892 -15.626 1.00 93.88 178 PRO A O 1
ATOM 1440 N N . SER A 1 179 ? -2.900 2.100 -14.118 1.00 93.19 179 SER A N 1
ATOM 1441 C CA . SER A 1 179 ? -3.420 0.721 -14.221 1.00 93.19 179 SER A CA 1
ATOM 1442 C C . SER A 1 179 ? -3.485 0.184 -15.657 1.00 93.19 179 SER A C 1
ATOM 1444 O O . SER A 1 179 ? -2.931 -0.866 -15.938 1.00 93.19 179 SER A O 1
ATOM 1446 N N . ALA A 1 180 ? -4.108 0.914 -16.588 1.00 93.56 180 ALA A N 1
ATOM 1447 C CA . ALA A 1 180 ? -4.233 0.460 -17.976 1.00 93.56 180 ALA A CA 1
ATOM 1448 C C . ALA A 1 180 ? -2.871 0.303 -18.682 1.00 93.56 180 ALA A C 1
ATOM 1450 O O . ALA A 1 180 ? -2.658 -0.682 -19.374 1.00 93.56 180 ALA A O 1
ATOM 1451 N N . MET A 1 181 ? -1.932 1.222 -18.439 1.00 95.31 181 MET A N 1
ATOM 1452 C CA . MET A 1 181 ? -0.571 1.156 -18.983 1.00 95.31 181 MET A CA 1
ATOM 1453 C C . MET A 1 181 ? 0.232 0.012 -18.353 1.00 95.31 181 MET A C 1
ATOM 1455 O O . MET A 1 181 ? 0.892 -0.738 -19.059 1.00 95.31 181 MET A O 1
ATOM 1459 N N . LYS A 1 182 ? 0.137 -0.132 -17.025 1.00 95.25 182 LYS A N 1
ATOM 1460 C CA . LYS A 1 182 ? 0.807 -1.164 -16.227 1.00 95.25 182 LYS A CA 1
ATOM 1461 C C . LYS A 1 182 ? 0.493 -2.562 -16.759 1.00 95.25 182 LYS A C 1
ATOM 1463 O O . LYS A 1 182 ? 1.395 -3.353 -16.996 1.00 95.25 182 LYS A O 1
ATOM 1468 N N . TRP A 1 183 ? -0.791 -2.856 -16.947 1.00 94.94 183 TRP A N 1
ATOM 1469 C CA . TRP A 1 183 ? -1.221 -4.188 -17.367 1.00 94.94 183 TRP A CA 1
ATOM 1470 C C . TRP A 1 183 ? -1.072 -4.412 -18.870 1.00 94.94 183 TRP A C 1
ATOM 1472 O O . TRP A 1 183 ? -0.885 -5.549 -19.276 1.00 94.94 183 TRP A O 1
ATOM 1482 N N . ALA A 1 184 ? -1.072 -3.349 -19.683 1.00 94.81 184 ALA A N 1
ATOM 1483 C CA . ALA A 1 184 ? -0.741 -3.456 -21.103 1.00 94.81 184 ALA A CA 1
ATOM 1484 C C . ALA A 1 184 ? 0.722 -3.875 -21.333 1.00 94.81 184 ALA A C 1
ATOM 1486 O O . ALA A 1 184 ? 1.000 -4.616 -22.269 1.00 94.81 184 ALA A O 1
ATOM 1487 N N . CYS A 1 185 ? 1.653 -3.427 -20.481 1.00 95.75 185 CYS A N 1
ATOM 1488 C CA . CYS A 1 185 ? 3.077 -3.733 -20.634 1.00 95.75 185 CYS A CA 1
ATOM 1489 C C . CYS A 1 185 ? 3.572 -4.928 -19.807 1.00 95.75 185 CYS A C 1
ATOM 1491 O O . CYS A 1 185 ? 4.756 -5.254 -19.878 1.00 95.75 185 CYS A O 1
ATOM 1493 N N . LEU A 1 186 ? 2.725 -5.570 -18.997 1.00 96.69 186 LEU A N 1
ATOM 1494 C CA . LEU A 1 186 ? 3.113 -6.781 -18.274 1.00 96.69 186 LEU A CA 1
ATOM 1495 C C . LEU A 1 186 ? 3.295 -7.921 -19.285 1.00 96.69 186 LEU A C 1
ATOM 1497 O O . LEU A 1 186 ? 2.330 -8.337 -19.919 1.00 96.69 186 LEU A O 1
ATOM 1501 N N . ALA A 1 187 ? 4.522 -8.420 -19.453 1.00 95.12 187 ALA A N 1
ATOM 1502 C CA . ALA A 1 187 ? 4.796 -9.454 -20.455 1.00 95.12 187 ALA A CA 1
ATOM 1503 C C . ALA A 1 187 ? 4.254 -10.824 -20.032 1.00 95.12 187 ALA A C 1
ATOM 1505 O O . ALA A 1 187 ? 3.738 -11.583 -20.853 1.00 95.12 187 ALA A O 1
ATOM 1506 N N . ARG A 1 188 ? 4.379 -11.136 -18.738 1.00 93.44 188 ARG A N 1
ATOM 1507 C CA . ARG A 1 188 ? 3.976 -12.411 -18.156 1.00 93.44 188 ARG A CA 1
ATOM 1508 C C . ARG A 1 188 ? 3.522 -12.216 -16.714 1.00 93.44 188 ARG A C 1
ATOM 1510 O O . ARG A 1 188 ? 4.116 -11.449 -15.963 1.00 93.44 188 ARG A O 1
ATOM 1517 N N . GLY A 1 189 ? 2.518 -12.988 -16.321 1.00 93.50 189 GLY A N 1
ATOM 1518 C CA . GLY A 1 189 ? 2.047 -13.090 -14.946 1.00 93.50 189 GLY A CA 1
ATOM 1519 C C . GLY A 1 189 ? 0.600 -12.655 -14.782 1.00 93.50 189 GLY A C 1
ATOM 1520 O O . GLY A 1 189 ? -0.033 -12.155 -15.708 1.00 93.50 189 GLY A O 1
ATOM 1521 N N . VAL A 1 190 ? 0.079 -12.900 -13.589 1.00 94.75 190 VAL A N 1
ATOM 1522 C CA . VAL A 1 190 ? -1.310 -12.660 -13.205 1.00 94.75 190 VAL A CA 1
ATOM 1523 C C . VAL A 1 190 ? -1.321 -11.818 -11.938 1.00 94.75 190 VAL A C 1
ATOM 1525 O O . VAL A 1 190 ? -0.610 -12.142 -10.983 1.00 94.75 190 VAL A O 1
ATOM 1528 N N . ASN A 1 191 ? -2.120 -10.746 -11.924 1.00 95.12 191 ASN A N 1
ATOM 1529 C CA . ASN A 1 191 ? -2.273 -9.907 -10.734 1.00 95.12 191 ASN A CA 1
ATOM 1530 C C . ASN A 1 191 ? -3.345 -10.471 -9.799 1.00 95.12 191 ASN A C 1
ATOM 1532 O O . ASN A 1 191 ? -4.493 -10.676 -10.214 1.00 95.12 191 ASN A O 1
ATOM 1536 N N . TYR A 1 192 ? -2.986 -10.625 -8.530 1.00 95.25 192 TYR A N 1
ATOM 1537 C CA . TYR A 1 192 ? -3.877 -11.048 -7.460 1.00 95.25 192 TYR A CA 1
ATOM 1538 C C . TYR A 1 192 ? -3.989 -9.961 -6.400 1.00 95.25 192 TYR A C 1
ATOM 1540 O O . TYR A 1 192 ? -2.977 -9.529 -5.855 1.00 95.25 192 TYR A O 1
ATOM 1548 N N . ASP A 1 193 ? -5.220 -9.599 -6.044 1.00 92.62 193 ASP A N 1
ATOM 1549 C CA . ASP A 1 193 ? -5.512 -8.719 -4.908 1.00 92.62 193 ASP A CA 1
ATOM 1550 C C . ASP A 1 193 ? -6.165 -9.529 -3.783 1.00 92.62 193 ASP A C 1
ATOM 1552 O O . ASP A 1 193 ? -6.897 -10.487 -4.040 1.00 92.62 193 ASP A O 1
ATOM 1556 N N . ILE A 1 194 ? -5.981 -9.126 -2.524 1.00 90.19 194 ILE A N 1
ATOM 1557 C CA . ILE A 1 194 ? -6.743 -9.706 -1.413 1.00 90.19 194 ILE A CA 1
ATOM 1558 C C . ILE A 1 194 ? -8.169 -9.135 -1.420 1.00 90.19 194 ILE A C 1
ATOM 1560 O O . ILE A 1 194 ? -8.413 -7.961 -1.123 1.00 90.19 194 ILE A O 1
ATOM 1564 N N . LYS A 1 195 ? -9.146 -9.999 -1.687 1.00 85.44 195 LYS A N 1
ATOM 1565 C CA . LYS A 1 195 ? -10.563 -9.657 -1.784 1.00 85.44 195 LYS A CA 1
ATOM 1566 C C . LYS A 1 195 ? -11.114 -9.167 -0.446 1.00 85.44 195 LYS A C 1
ATOM 1568 O O . LYS A 1 195 ? -11.137 -9.897 0.540 1.00 85.44 195 LYS A O 1
ATOM 1573 N N . GLY A 1 196 ? -11.626 -7.933 -0.422 1.00 75.00 196 GLY A N 1
ATOM 1574 C CA . GLY A 1 196 ? -12.349 -7.388 0.738 1.00 75.00 196 GLY A CA 1
ATOM 1575 C C . GLY A 1 196 ? -11.528 -7.328 2.035 1.00 75.00 196 GLY A C 1
ATOM 1576 O O . GLY A 1 196 ? -12.111 -7.267 3.117 1.00 75.00 196 GLY A O 1
ATOM 1577 N N . CYS A 1 197 ? -10.196 -7.326 1.923 1.00 80.50 197 CYS A N 1
ATOM 1578 C CA . CYS A 1 197 ? -9.240 -7.569 3.004 1.00 80.50 197 CYS A CA 1
ATOM 1579 C C . CYS A 1 197 ? -9.545 -6.828 4.313 1.00 80.50 197 CYS A C 1
ATOM 1581 O O . CYS A 1 197 ? -9.642 -7.444 5.369 1.00 80.50 197 CYS A O 1
ATOM 1583 N N . GLN A 1 198 ? -9.780 -5.518 4.254 1.00 84.25 198 GLN A N 1
ATOM 1584 C CA . GLN A 1 198 ? -9.993 -4.684 5.445 1.00 84.25 198 GLN A CA 1
ATOM 1585 C C . GLN A 1 198 ? -11.241 -5.072 6.233 1.00 84.25 198 GLN A C 1
ATOM 1587 O O . GLN A 1 198 ? -11.252 -4.960 7.455 1.00 84.25 198 GLN A O 1
ATOM 1592 N N . PHE A 1 199 ? -12.298 -5.487 5.538 1.00 87.12 199 PHE A N 1
ATOM 1593 C CA . PHE A 1 199 ? -13.569 -5.828 6.161 1.00 87.12 199 PHE A CA 1
ATOM 1594 C C . PHE A 1 199 ? -13.489 -7.182 6.857 1.00 87.12 199 PHE A C 1
ATOM 1596 O O . PHE A 1 199 ? -13.877 -7.297 8.017 1.00 87.12 199 PHE A O 1
ATOM 1603 N N . GLU A 1 200 ? -12.911 -8.169 6.175 1.00 91.31 200 GLU A N 1
ATOM 1604 C CA . GLU A 1 200 ? -12.696 -9.497 6.745 1.00 91.31 200 GLU A CA 1
ATOM 1605 C C . GLU A 1 200 ? -11.716 -9.446 7.918 1.00 91.31 200 GLU A C 1
ATOM 1607 O O . GLU A 1 200 ? -11.997 -9.998 8.979 1.00 91.31 200 GLU A O 1
ATOM 1612 N N . ILE A 1 201 ? -10.624 -8.683 7.801 1.00 94.38 201 ILE A N 1
ATOM 1613 C CA . ILE A 1 201 ? -9.699 -8.476 8.922 1.00 94.38 201 ILE A CA 1
ATOM 1614 C C . ILE A 1 201 ? -10.420 -7.822 10.100 1.00 94.38 201 ILE A C 1
ATOM 1616 O O . ILE A 1 201 ? -10.299 -8.303 11.220 1.00 94.38 201 ILE A O 1
ATOM 1620 N N . LEU A 1 202 ? -11.193 -6.755 9.875 1.00 94.75 202 LEU A N 1
ATOM 1621 C CA . LEU A 1 202 ? -11.940 -6.103 10.954 1.00 94.75 202 LEU A CA 1
ATOM 1622 C C . LEU A 1 202 ? -12.923 -7.049 11.638 1.00 94.75 202 LEU A C 1
ATOM 1624 O O . LEU A 1 202 ? -13.011 -7.041 12.864 1.00 94.75 202 LEU A O 1
ATOM 1628 N N . ARG A 1 203 ? -13.643 -7.866 10.863 1.00 95.19 203 ARG A N 1
ATOM 1629 C CA . ARG A 1 203 ? -14.553 -8.881 11.396 1.00 95.19 203 ARG A CA 1
ATOM 1630 C C . ARG A 1 203 ? -13.805 -9.836 12.321 1.00 95.19 203 ARG A C 1
ATOM 1632 O O . ARG A 1 203 ? -14.226 -10.024 13.459 1.00 95.19 203 ARG A O 1
ATOM 1639 N N . HIS A 1 204 ? -12.688 -10.391 11.862 1.00 95.50 204 HIS A N 1
ATOM 1640 C CA . HIS A 1 204 ? -11.883 -11.319 12.654 1.00 95.50 204 HIS A CA 1
ATOM 1641 C C . HIS A 1 204 ? -11.261 -10.666 13.893 1.00 95.50 204 HIS A C 1
ATOM 1643 O O . HIS A 1 204 ? -11.271 -11.267 14.965 1.00 95.50 204 HIS A O 1
ATOM 1649 N N . GLU A 1 205 ? -10.776 -9.432 13.782 1.00 96.38 205 GLU A N 1
ATOM 1650 C CA . GLU A 1 205 ? -10.173 -8.706 14.901 1.00 96.38 205 GLU A CA 1
ATOM 1651 C C . GLU A 1 205 ? -11.209 -8.327 15.975 1.00 96.38 205 GLU A C 1
ATOM 1653 O O . GLU A 1 205 ? -10.906 -8.424 17.163 1.00 96.38 205 GLU A O 1
ATOM 1658 N N . LEU A 1 206 ? -12.438 -7.955 15.588 1.00 97.12 206 LEU A N 1
ATOM 1659 C CA . LEU A 1 206 ? -13.542 -7.697 16.526 1.00 97.12 206 LEU A CA 1
ATOM 1660 C C . LEU A 1 206 ? -13.997 -8.978 17.235 1.00 97.12 206 LEU A C 1
ATOM 1662 O O . LEU A 1 206 ? -14.081 -9.006 18.465 1.00 97.12 206 LEU A O 1
ATOM 1666 N N . LEU A 1 207 ? -14.216 -10.058 16.478 1.00 96.88 207 LEU A N 1
ATOM 1667 C CA . LEU A 1 207 ? -14.577 -11.359 17.047 1.00 96.88 207 LEU A CA 1
ATOM 1668 C C . LEU A 1 207 ? -13.485 -11.877 17.992 1.00 96.88 207 LEU A C 1
ATOM 1670 O O . LEU A 1 207 ? -13.791 -12.408 19.058 1.00 96.88 207 LEU A O 1
ATOM 1674 N N . GLY A 1 208 ? -12.213 -11.660 17.646 1.00 95.94 208 GLY A N 1
ATOM 1675 C CA . GLY A 1 208 ? -11.060 -12.045 18.460 1.00 95.94 208 GLY A CA 1
ATOM 1676 C C . GLY A 1 208 ? -10.985 -11.356 19.826 1.00 95.94 208 GLY A C 1
ATOM 1677 O O . GLY A 1 208 ? -10.333 -11.877 20.730 1.00 95.94 208 GLY A O 1
ATOM 1678 N N . ILE A 1 209 ? -11.666 -10.220 20.006 1.00 96.44 209 ILE A N 1
ATOM 1679 C CA . ILE A 1 209 ? -11.802 -9.532 21.301 1.00 96.44 209 ILE A CA 1
ATOM 1680 C C . ILE A 1 209 ? -13.195 -9.694 21.927 1.00 96.44 209 ILE A C 1
ATOM 1682 O O . ILE A 1 209 ? -13.510 -9.016 22.904 1.00 96.44 209 ILE A O 1
ATOM 1686 N N . GLY A 1 210 ? -14.024 -10.592 21.387 1.00 96.12 210 GLY A N 1
ATOM 1687 C CA . GLY A 1 210 ? -15.356 -10.904 21.909 1.00 96.12 210 GLY A CA 1
ATOM 1688 C C . GLY A 1 210 ? -16.448 -9.895 21.541 1.00 96.12 210 GLY A C 1
ATOM 1689 O O . GLY A 1 210 ? -17.485 -9.869 22.199 1.00 96.12 210 GLY A O 1
ATOM 1690 N N . ILE A 1 211 ? -16.238 -9.063 20.516 1.00 96.19 211 ILE A N 1
ATOM 1691 C CA . ILE A 1 211 ? -17.243 -8.116 20.009 1.00 96.19 211 ILE A CA 1
ATOM 1692 C C . ILE A 1 211 ? -17.923 -8.716 18.776 1.00 96.19 211 ILE A C 1
ATOM 1694 O O . ILE A 1 211 ? -17.250 -9.228 17.880 1.00 96.19 211 ILE A O 1
ATOM 1698 N N . SER A 1 212 ? -19.258 -8.657 18.716 1.00 95.38 212 SER A N 1
ATOM 1699 C CA . SER A 1 212 ? -20.003 -9.114 17.539 1.00 95.38 212 SER A CA 1
ATOM 1700 C C . SER A 1 212 ? -19.690 -8.242 16.319 1.00 95.38 212 SER A C 1
ATOM 1702 O O . SER A 1 212 ? -19.423 -7.047 16.422 1.00 95.38 212 SER A O 1
ATOM 1704 N N . ALA A 1 213 ? -19.736 -8.836 15.128 1.00 92.81 213 ALA A N 1
ATOM 1705 C CA . ALA A 1 213 ? -19.467 -8.121 13.882 1.00 92.81 213 ALA A CA 1
ATOM 1706 C C . ALA A 1 213 ? -20.705 -7.402 13.305 1.00 92.81 213 ALA A C 1
ATOM 1708 O O . ALA A 1 213 ? -20.652 -6.925 12.178 1.00 92.81 213 ALA A O 1
ATOM 1709 N N . GLU A 1 214 ? -21.812 -7.304 14.046 1.00 94.56 214 GLU A N 1
ATOM 1710 C CA . GLU A 1 214 ? -23.080 -6.726 13.560 1.00 94.56 214 GLU A CA 1
ATOM 1711 C C . GLU A 1 214 ? -22.924 -5.261 13.133 1.00 94.56 214 GLU A C 1
ATOM 1713 O O . GLU A 1 214 ? -23.489 -4.817 12.136 1.00 94.56 214 GLU A O 1
ATOM 1718 N N . SER A 1 215 ? -22.088 -4.487 13.833 1.00 93.75 215 SER A N 1
ATOM 1719 C CA . SER A 1 215 ? -21.866 -3.083 13.477 1.00 93.75 215 SER A CA 1
ATOM 1720 C C . SER A 1 215 ? -21.170 -2.893 12.128 1.00 93.75 215 SER A C 1
ATOM 1722 O O . SER A 1 215 ? -21.221 -1.795 11.569 1.00 93.75 215 SER A O 1
ATOM 1724 N N . LEU A 1 216 ? -20.551 -3.944 11.582 1.00 93.75 216 LEU A N 1
ATOM 1725 C CA . LEU A 1 216 ? -19.944 -3.939 10.257 1.00 93.75 216 LEU A CA 1
ATOM 1726 C C . LEU A 1 216 ? -20.987 -4.003 9.133 1.00 93.75 216 LEU A C 1
ATOM 1728 O O . LEU A 1 216 ? -20.685 -3.546 8.031 1.00 93.75 216 LEU A O 1
ATOM 1732 N N . GLU A 1 217 ? -22.216 -4.462 9.394 1.00 92.25 217 GLU A N 1
ATOM 1733 C CA . GLU A 1 217 ? -23.308 -4.500 8.402 1.00 92.25 217 GLU A CA 1
ATOM 1734 C C . GLU A 1 217 ? -23.615 -3.111 7.825 1.00 92.25 217 GLU A C 1
ATOM 1736 O O . GLU A 1 217 ? -23.991 -2.964 6.662 1.00 92.25 217 GLU A O 1
ATOM 1741 N N . VAL A 1 218 ? -23.358 -2.049 8.602 1.00 93.44 218 VAL A N 1
ATOM 1742 C CA . VAL A 1 218 ? -23.493 -0.659 8.140 1.00 93.44 218 VAL A CA 1
ATOM 1743 C C . VAL A 1 218 ? -22.627 -0.364 6.909 1.00 93.44 218 VAL A C 1
ATOM 1745 O O . VAL A 1 218 ? -22.923 0.568 6.162 1.00 93.44 218 VAL A O 1
ATOM 1748 N N . LEU A 1 219 ? -21.547 -1.127 6.707 1.00 93.06 219 LEU A N 1
ATOM 1749 C CA . LEU A 1 219 ? -20.611 -0.978 5.598 1.00 93.06 219 LEU A CA 1
ATOM 1750 C C . LEU A 1 219 ? -21.009 -1.783 4.353 1.00 93.06 219 LEU A C 1
ATOM 1752 O O . LEU A 1 219 ? -20.321 -1.670 3.338 1.00 93.06 219 LEU A O 1
ATOM 1756 N N . GLU A 1 220 ? -22.079 -2.577 4.392 1.00 92.12 220 GLU A N 1
ATOM 1757 C CA . GLU A 1 220 ? -22.529 -3.342 3.229 1.00 92.12 220 GLU A CA 1
ATOM 1758 C C . GLU A 1 220 ? -22.984 -2.434 2.085 1.00 92.12 220 GLU A C 1
ATOM 1760 O O . GLU A 1 220 ? -23.639 -1.409 2.289 1.00 92.12 220 GLU A O 1
ATOM 1765 N N . THR A 1 221 ? -22.670 -2.831 0.847 1.00 92.44 221 THR A N 1
ATOM 1766 C CA . THR A 1 221 ? -23.017 -2.039 -0.340 1.00 92.44 221 THR A CA 1
ATOM 1767 C C . THR A 1 221 ? -24.520 -1.812 -0.455 1.00 92.44 221 THR A C 1
ATOM 1769 O O . THR A 1 221 ? -24.959 -0.672 -0.605 1.00 92.44 221 THR A O 1
ATOM 1772 N N . SER A 1 222 ? -25.311 -2.879 -0.323 1.00 93.88 222 SER A N 1
ATOM 1773 C CA . SER A 1 222 ? -26.776 -2.833 -0.367 1.00 93.88 222 SER A CA 1
ATOM 1774 C C . SER A 1 222 ? -27.342 -1.906 0.713 1.00 93.88 222 SER A C 1
ATOM 1776 O O . SER A 1 222 ? -28.214 -1.079 0.431 1.00 93.88 222 SER A O 1
ATOM 1778 N N . TYR A 1 223 ? -26.808 -1.991 1.936 1.00 94.50 223 TYR A N 1
ATOM 1779 C CA . TYR A 1 223 ? -27.208 -1.144 3.050 1.00 94.50 223 TYR A CA 1
ATOM 1780 C C . TYR A 1 223 ? -26.922 0.331 2.756 1.00 94.50 223 TYR A C 1
ATOM 1782 O O . TYR A 1 223 ? -27.845 1.146 2.817 1.00 94.50 223 TYR A O 1
ATOM 1790 N N . ILE A 1 224 ? -25.682 0.671 2.384 1.00 94.31 224 ILE A N 1
ATOM 1791 C CA . ILE A 1 224 ? -25.255 2.051 2.109 1.00 94.31 224 ILE A CA 1
ATOM 1792 C C . ILE A 1 224 ? -26.090 2.664 0.980 1.00 94.31 224 ILE A C 1
ATOM 1794 O O . ILE A 1 224 ? -26.641 3.754 1.162 1.00 94.31 224 ILE A O 1
ATOM 1798 N N . CYS A 1 225 ? -26.222 1.969 -0.155 1.00 94.94 225 CYS A N 1
ATOM 1799 C CA . CYS A 1 225 ? -27.019 2.438 -1.291 1.00 94.94 225 CYS A CA 1
ATOM 1800 C C . CYS A 1 225 ? -28.462 2.727 -0.870 1.00 94.94 225 CYS A C 1
ATOM 1802 O O . CYS A 1 225 ? -28.988 3.802 -1.154 1.00 94.94 225 CYS A O 1
ATOM 1804 N N . ARG A 1 226 ? -29.086 1.809 -0.122 1.00 95.69 226 ARG A N 1
ATOM 1805 C CA . ARG A 1 226 ? -30.475 1.943 0.332 1.00 95.69 226 ARG A CA 1
ATOM 1806 C C . ARG A 1 226 ? -30.672 3.120 1.287 1.00 95.69 226 ARG A C 1
ATOM 1808 O O . ARG A 1 226 ? -31.603 3.904 1.109 1.00 95.69 226 ARG A O 1
ATOM 1815 N N . VAL A 1 227 ? -29.831 3.245 2.315 1.00 94.56 227 VAL A N 1
ATOM 1816 C CA . VAL A 1 227 ? -30.048 4.236 3.386 1.00 94.56 227 VAL A CA 1
ATOM 1817 C C . VAL A 1 227 ? -29.589 5.638 3.000 1.00 94.56 227 VAL A C 1
ATOM 1819 O O . VAL A 1 227 ? -30.204 6.613 3.434 1.00 94.56 227 VAL A O 1
ATOM 1822 N N . LEU A 1 228 ? -28.530 5.755 2.192 1.00 92.94 228 LEU A N 1
ATOM 1823 C CA . LEU A 1 228 ? -28.009 7.046 1.739 1.00 92.94 228 LEU A CA 1
ATOM 1824 C C . LEU A 1 228 ? -28.580 7.483 0.386 1.00 92.94 228 LEU A C 1
ATOM 1826 O O . LEU A 1 228 ? -28.469 8.663 0.068 1.00 92.94 228 LEU A O 1
ATOM 1830 N N . ARG A 1 229 ? -29.214 6.574 -0.371 1.00 92.31 229 ARG A N 1
ATOM 1831 C CA . ARG A 1 229 ? -29.738 6.813 -1.729 1.00 92.31 229 ARG A CA 1
ATOM 1832 C C . ARG A 1 229 ? -28.658 7.322 -2.687 1.00 92.31 229 ARG A C 1
ATOM 1834 O O . ARG A 1 229 ? -28.867 8.284 -3.418 1.00 92.31 229 ARG A O 1
ATOM 1841 N N . ILE A 1 230 ? -27.491 6.683 -2.646 1.00 91.50 230 ILE A N 1
ATOM 1842 C CA . ILE A 1 230 ? -26.343 7.004 -3.503 1.00 91.50 230 ILE A CA 1
ATOM 1843 C C . ILE A 1 230 ? -26.065 5.868 -4.486 1.00 91.50 230 ILE A C 1
ATOM 1845 O O . ILE A 1 230 ? -26.419 4.720 -4.223 1.00 91.50 230 ILE A O 1
ATOM 1849 N N . ALA A 1 231 ? -25.393 6.193 -5.590 1.00 91.88 231 ALA A N 1
ATOM 1850 C CA . ALA A 1 231 ? -24.919 5.203 -6.549 1.00 91.88 231 ALA A CA 1
ATOM 1851 C C . ALA A 1 231 ? -23.854 4.280 -5.931 1.00 91.88 231 ALA A C 1
ATOM 1853 O O . ALA A 1 231 ? -23.029 4.711 -5.117 1.00 91.88 231 ALA A O 1
ATOM 1854 N N . GLU A 1 232 ? -23.844 3.020 -6.369 1.00 93.06 232 GLU A N 1
ATOM 1855 C CA . GLU A 1 232 ? -22.918 1.986 -5.894 1.00 93.06 232 GLU A CA 1
ATOM 1856 C C . GLU A 1 232 ? -21.443 2.374 -6.079 1.00 93.06 232 GLU A C 1
ATOM 1858 O O . GLU A 1 232 ? -20.608 2.121 -5.208 1.00 93.06 232 GLU A O 1
ATOM 1863 N N . GLU A 1 233 ? -21.128 3.090 -7.157 1.00 91.12 233 GLU A N 1
ATOM 1864 C CA . GLU A 1 233 ? -19.782 3.581 -7.473 1.00 91.12 233 GLU A CA 1
ATOM 1865 C C . GLU A 1 233 ? -19.171 4.431 -6.345 1.00 91.12 233 GLU A C 1
ATOM 1867 O O . GLU A 1 233 ? -17.957 4.424 -6.120 1.00 91.12 233 GLU A O 1
ATOM 1872 N N . LEU A 1 234 ? -20.008 5.131 -5.572 1.00 90.19 234 LEU A N 1
ATOM 1873 C CA . LEU A 1 234 ? -19.564 5.984 -4.470 1.00 90.19 234 LEU A CA 1
ATOM 1874 C C . LEU A 1 234 ? -19.275 5.189 -3.193 1.00 90.19 234 LEU A C 1
ATOM 1876 O O . LEU A 1 234 ? -18.510 5.644 -2.337 1.00 90.19 234 LEU A O 1
ATOM 1880 N N . VAL A 1 235 ? -19.829 3.983 -3.059 1.00 91.38 235 VAL A N 1
ATOM 1881 C CA . VAL A 1 235 ? -19.785 3.185 -1.827 1.00 91.38 235 VAL A CA 1
ATOM 1882 C C . VAL A 1 235 ? -18.358 2.823 -1.420 1.00 91.38 235 VAL A C 1
ATOM 1884 O O . VAL A 1 235 ? -18.039 2.819 -0.227 1.00 91.38 235 VAL A O 1
ATOM 1887 N N . LYS A 1 236 ? -17.461 2.558 -2.382 1.00 88.50 236 LYS A N 1
ATOM 1888 C CA . LYS A 1 236 ? -16.048 2.248 -2.092 1.00 88.50 236 LYS A CA 1
ATOM 1889 C C . LYS A 1 236 ? -15.391 3.357 -1.261 1.00 88.50 236 LYS A C 1
ATOM 1891 O O . LYS A 1 236 ? -14.708 3.069 -0.278 1.00 88.50 236 LYS A O 1
ATOM 1896 N N . GLN A 1 237 ? -15.661 4.621 -1.593 1.00 88.50 237 GLN A N 1
ATOM 1897 C CA . GLN A 1 237 ? -15.121 5.771 -0.866 1.00 88.50 237 GLN A CA 1
ATOM 1898 C C . GLN A 1 237 ? -15.700 5.884 0.555 1.00 88.50 237 GLN A C 1
ATOM 1900 O O . GLN A 1 237 ? -14.971 6.237 1.489 1.00 88.50 237 GLN A O 1
ATOM 1905 N N . PHE A 1 238 ? -16.985 5.568 0.752 1.00 89.75 238 PHE A N 1
ATOM 1906 C CA . PHE A 1 238 ? -17.604 5.546 2.084 1.00 89.75 238 PHE A CA 1
ATOM 1907 C C . PHE A 1 238 ? -16.984 4.472 2.967 1.00 89.75 238 PHE A C 1
ATOM 1909 O O . PHE A 1 238 ? -16.529 4.798 4.062 1.00 89.75 238 PHE A O 1
ATOM 1916 N N . ARG A 1 239 ? -16.887 3.231 2.482 1.00 90.06 239 ARG A N 1
ATOM 1917 C CA . ARG A 1 239 ? -16.271 2.124 3.229 1.00 90.06 239 ARG A CA 1
ATOM 1918 C C . ARG A 1 239 ? -14.844 2.460 3.648 1.00 90.06 239 ARG A C 1
ATOM 1920 O O . ARG A 1 239 ? -14.543 2.486 4.841 1.00 90.06 239 ARG A O 1
ATOM 1927 N N . PHE A 1 240 ? -14.009 2.837 2.679 1.00 87.88 240 PHE A N 1
ATOM 1928 C CA . PHE A 1 240 ? -12.609 3.178 2.923 1.00 87.88 240 PHE A CA 1
ATOM 1929 C C . PHE A 1 240 ? -12.468 4.322 3.936 1.00 87.88 240 PHE A C 1
ATOM 1931 O O . PHE A 1 240 ? -11.732 4.218 4.917 1.00 87.88 240 PHE A O 1
ATOM 1938 N N . SER A 1 241 ? -13.211 5.417 3.742 1.00 89.00 241 SER A N 1
ATOM 1939 C CA . SER A 1 241 ? -13.135 6.555 4.663 1.00 89.00 241 SER A CA 1
ATOM 1940 C C . SER A 1 241 ? -13.671 6.233 6.058 1.00 89.00 241 SER A C 1
ATOM 1942 O O . SER A 1 241 ? -13.162 6.788 7.023 1.00 89.00 241 SER A O 1
ATOM 1944 N N . SER A 1 242 ? -14.634 5.324 6.193 1.00 91.75 242 SER A N 1
ATOM 1945 C CA . SER A 1 242 ? -15.192 4.932 7.491 1.00 91.75 242 SER A CA 1
ATOM 1946 C C . SER A 1 242 ? -14.205 4.091 8.291 1.00 91.75 242 SER A C 1
ATOM 1948 O O . SER A 1 242 ? -13.969 4.386 9.459 1.00 91.75 242 SER A O 1
ATOM 1950 N N . VAL A 1 243 ? -13.554 3.114 7.653 1.00 90.38 243 VAL A N 1
ATOM 1951 C CA . VAL A 1 243 ? -12.547 2.258 8.295 1.00 90.38 243 VAL A CA 1
ATOM 1952 C C . VAL A 1 243 ? -11.311 3.067 8.689 1.00 90.38 243 VAL A C 1
ATOM 1954 O O . VAL A 1 243 ? -10.978 3.163 9.868 1.00 90.38 243 VAL A O 1
ATOM 1957 N N . PHE A 1 244 ? -10.663 3.749 7.739 1.00 88.19 244 PHE A N 1
ATOM 1958 C CA . PHE A 1 244 ? -9.402 4.455 8.013 1.00 88.19 244 PHE A CA 1
ATOM 1959 C C . PHE A 1 244 ? -9.564 5.744 8.820 1.00 88.19 244 PHE A C 1
ATOM 1961 O O . PHE A 1 244 ? -8.579 6.312 9.299 1.00 88.19 244 PHE A O 1
ATOM 1968 N N . ASN A 1 245 ? -10.800 6.209 9.000 1.00 90.44 245 ASN A N 1
ATOM 1969 C CA . ASN A 1 245 ? -11.116 7.291 9.919 1.00 90.44 245 ASN A CA 1
ATOM 1970 C C . ASN A 1 245 ? -11.671 6.779 11.257 1.00 90.44 245 ASN A C 1
ATOM 1972 O O . ASN A 1 245 ? -12.182 7.592 12.018 1.00 90.44 245 ASN A O 1
ATOM 1976 N N . ALA A 1 246 ? -11.547 5.480 11.561 1.00 92.19 246 ALA A N 1
ATOM 1977 C CA . ALA A 1 246 ? -11.999 4.852 12.806 1.00 92.19 246 ALA A CA 1
ATOM 1978 C C . ALA A 1 246 ? -13.478 5.155 13.134 1.00 92.19 246 ALA A C 1
ATOM 1980 O O . ALA A 1 246 ? -13.822 5.584 14.234 1.00 92.19 246 ALA A O 1
ATOM 1981 N N . GLY A 1 247 ? -14.352 5.040 12.133 1.00 91.12 247 GLY A N 1
ATOM 1982 C CA . GLY A 1 247 ? -15.788 5.314 12.237 1.00 91.12 247 GLY A CA 1
ATOM 1983 C C . GLY A 1 247 ? -16.156 6.802 12.290 1.00 91.12 247 GLY A C 1
ATOM 1984 O O . GLY A 1 247 ? -17.335 7.151 12.346 1.00 91.12 247 GLY A O 1
ATOM 1985 N N . PHE A 1 248 ? -15.184 7.720 12.266 1.00 91.38 248 PHE A N 1
ATOM 1986 C CA . PHE A 1 248 ? -15.477 9.148 12.206 1.00 91.38 248 PHE A CA 1
ATOM 1987 C C . PHE A 1 248 ? -15.848 9.583 10.785 1.00 91.38 248 PHE A C 1
ATOM 1989 O O . PHE A 1 248 ? -15.279 9.132 9.794 1.00 91.38 248 PHE A O 1
ATOM 1996 N N . VAL A 1 249 ? -16.736 10.572 10.680 1.00 92.19 249 VAL A N 1
ATOM 1997 C CA . VAL A 1 249 ? -17.091 11.212 9.405 1.00 92.19 249 VAL A CA 1
ATOM 1998 C C . VAL A 1 249 ? -16.698 12.679 9.446 1.00 92.19 249 VAL A C 1
ATOM 2000 O O . VAL A 1 249 ? -17.078 13.423 10.354 1.00 92.19 249 VAL A O 1
ATOM 2003 N N . THR A 1 250 ? -15.922 13.105 8.453 1.00 89.69 250 THR A N 1
ATOM 2004 C CA . THR A 1 250 ? -15.480 14.492 8.310 1.00 89.69 250 THR A CA 1
ATOM 2005 C C . THR A 1 250 ? -16.427 15.264 7.396 1.00 89.69 250 THR A C 1
ATOM 2007 O O . THR A 1 250 ? -16.573 14.920 6.229 1.00 89.69 250 THR A O 1
ATOM 2010 N N . LEU A 1 251 ? -17.000 16.356 7.912 1.00 91.06 251 LEU A N 1
ATOM 2011 C CA . LEU A 1 251 ? -17.861 17.280 7.153 1.00 91.06 251 LEU A CA 1
ATOM 2012 C C . LEU A 1 251 ? -17.076 18.395 6.435 1.00 91.06 251 LEU A C 1
ATOM 2014 O O . LEU A 1 251 ? -17.655 19.222 5.741 1.00 91.06 251 LEU A O 1
ATOM 2018 N N . SER A 1 252 ? -15.753 18.448 6.614 1.00 90.62 252 SER A N 1
ATOM 2019 C CA . SER A 1 252 ? -14.906 19.479 6.008 1.00 90.62 252 SER A CA 1
ATOM 2020 C C . SER A 1 252 ? -14.962 19.429 4.483 1.00 90.62 252 SER A C 1
ATOM 2022 O O . SER A 1 252 ? -14.736 18.372 3.897 1.00 90.62 252 SER A O 1
ATOM 2024 N N . LEU A 1 253 ? -15.109 20.598 3.851 1.00 87.75 253 LEU A N 1
ATOM 2025 C CA . LEU A 1 253 ? -15.005 20.790 2.397 1.00 87.75 253 LEU A CA 1
ATOM 2026 C C . LEU A 1 253 ? -13.671 20.303 1.808 1.00 87.75 253 LEU A C 1
ATOM 2028 O O . LEU A 1 253 ? -13.587 20.018 0.620 1.00 87.75 253 LEU A O 1
ATOM 2032 N N . LYS A 1 254 ? -12.627 20.155 2.634 1.00 88.44 254 LYS A N 1
ATOM 2033 C CA . LYS A 1 254 ? -11.318 19.639 2.205 1.00 88.44 254 LYS A CA 1
ATOM 2034 C C . LYS A 1 254 ? -11.259 18.106 2.133 1.00 88.44 254 LYS A C 1
ATOM 2036 O O . LYS A 1 254 ? -10.325 17.564 1.544 1.00 88.44 254 LYS A O 1
ATOM 2041 N N . SER A 1 255 ? -12.228 17.397 2.721 1.00 87.69 255 SER A N 1
ATOM 2042 C CA . SER A 1 255 ? -12.291 15.929 2.684 1.00 87.69 255 SER A CA 1
ATOM 2043 C C . SER A 1 255 ? -12.452 15.427 1.245 1.00 87.69 255 SER A C 1
ATOM 2045 O O . SER A 1 255 ? -13.208 16.006 0.468 1.00 87.69 255 SER A O 1
ATOM 2047 N N . SER A 1 256 ? -11.756 14.349 0.870 1.00 87.12 256 SER A N 1
ATOM 2048 C CA . SER A 1 256 ? -11.931 13.712 -0.445 1.00 87.12 256 SER A CA 1
ATOM 2049 C C . SER A 1 256 ? -13.367 13.231 -0.646 1.00 87.12 256 SER A C 1
ATOM 2051 O O . SER A 1 256 ? -13.954 13.526 -1.679 1.00 87.12 256 SER A O 1
ATOM 2053 N N . THR A 1 257 ? -13.961 12.591 0.367 1.00 89.12 257 THR A N 1
ATOM 2054 C CA . THR A 1 257 ? -15.357 12.135 0.327 1.00 89.12 257 THR A CA 1
ATOM 2055 C C . THR A 1 257 ? -16.318 13.313 0.153 1.00 89.12 257 THR A C 1
ATOM 2057 O O . THR A 1 257 ? -17.228 13.241 -0.661 1.00 89.12 257 THR A O 1
ATOM 2060 N N . ARG A 1 258 ? -16.091 14.436 0.854 1.00 92.00 258 ARG A N 1
ATOM 2061 C CA . ARG A 1 258 ? -16.922 15.646 0.713 1.00 92.00 258 ARG A CA 1
ATOM 2062 C C . ARG A 1 258 ? -16.807 16.259 -0.682 1.00 92.00 258 ARG A C 1
ATOM 2064 O O . ARG A 1 258 ? -17.828 16.598 -1.261 1.00 92.00 258 ARG A O 1
ATOM 2071 N N . ARG A 1 259 ? -15.592 16.378 -1.228 1.00 93.56 259 ARG A N 1
ATOM 2072 C CA . ARG A 1 259 ? -15.366 16.914 -2.583 1.00 93.56 259 ARG A CA 1
ATOM 2073 C C . ARG A 1 259 ? -15.999 16.042 -3.662 1.00 93.56 259 ARG A C 1
ATOM 2075 O O . ARG A 1 259 ? -16.613 16.584 -4.571 1.00 93.56 259 ARG A O 1
ATOM 2082 N N . LEU A 1 260 ? -15.872 14.720 -3.532 1.00 91.50 260 LEU A N 1
ATOM 2083 C CA . LEU A 1 260 ? -16.522 13.764 -4.424 1.00 91.50 260 LEU A CA 1
ATOM 2084 C C . LEU A 1 260 ? -18.040 13.957 -4.384 1.00 91.50 260 LEU A C 1
ATOM 2086 O O . LEU A 1 260 ? -18.642 14.248 -5.404 1.00 91.50 260 LEU A O 1
ATOM 2090 N N . LEU A 1 261 ? -18.644 13.905 -3.197 1.00 92.31 261 LEU A N 1
ATOM 2091 C CA . LEU A 1 261 ? -20.092 14.060 -3.058 1.00 92.31 261 LEU A CA 1
ATOM 2092 C C . LEU A 1 261 ? -20.603 15.421 -3.529 1.00 92.31 261 LEU A C 1
ATOM 2094 O O . LEU A 1 261 ? -21.665 15.481 -4.130 1.00 92.31 261 LEU A O 1
ATOM 2098 N N . ASN A 1 262 ? -19.865 16.507 -3.288 1.00 93.62 262 ASN A N 1
ATOM 2099 C CA . ASN A 1 262 ? -20.254 17.825 -3.788 1.00 93.62 262 ASN A CA 1
ATOM 2100 C C . ASN A 1 262 ? -20.332 17.848 -5.320 1.00 93.62 262 ASN A C 1
ATOM 2102 O O . ASN A 1 262 ? -21.215 18.505 -5.859 1.00 93.62 262 ASN A O 1
ATOM 2106 N N . ARG A 1 263 ? -19.423 17.143 -6.006 1.00 93.25 263 ARG A N 1
ATOM 2107 C CA . ARG A 1 263 ? -19.421 17.046 -7.468 1.00 93.25 263 ARG A CA 1
ATOM 2108 C C . ARG A 1 263 ? -20.594 16.216 -7.988 1.00 93.25 263 ARG A C 1
ATOM 2110 O O . ARG A 1 263 ? -21.195 16.608 -8.975 1.00 93.25 263 ARG A O 1
ATOM 2117 N N . GLU A 1 264 ? -20.906 15.105 -7.327 1.00 92.44 264 GL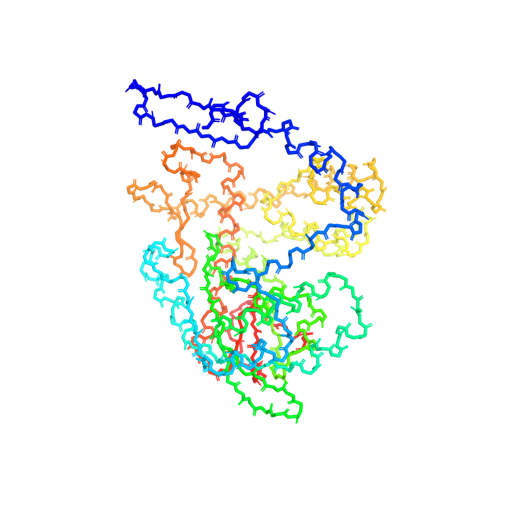U A N 1
ATOM 2118 C CA . GLU A 1 264 ? -21.935 14.168 -7.802 1.00 92.44 264 GLU A CA 1
ATOM 2119 C C . GLU A 1 264 ? -23.364 14.563 -7.387 1.00 92.44 264 GLU A C 1
ATOM 2121 O O . GLU A 1 264 ? -24.310 14.304 -8.121 1.00 92.44 264 GLU A O 1
ATOM 2126 N N . LEU A 1 265 ? -23.543 15.176 -6.210 1.00 92.12 265 LEU A N 1
ATOM 2127 C CA . LEU A 1 265 ? -24.861 15.425 -5.600 1.00 92.12 265 LEU A CA 1
ATOM 2128 C C . LEU A 1 265 ? -25.153 16.911 -5.324 1.00 92.12 265 LEU A C 1
ATOM 2130 O O . LEU A 1 265 ? -26.280 17.264 -4.982 1.00 92.12 265 LEU A O 1
ATOM 2134 N N . GLY A 1 266 ? -24.150 17.788 -5.410 1.00 94.00 266 GLY A N 1
ATOM 2135 C CA . GLY A 1 266 ? -24.242 19.172 -4.939 1.00 94.00 266 GLY A CA 1
ATOM 2136 C C . GLY A 1 266 ? -23.993 19.323 -3.430 1.00 94.00 266 GLY A C 1
ATOM 2137 O O . GLY A 1 266 ? -24.054 18.370 -2.650 1.00 94.00 266 GLY A O 1
ATOM 2138 N N . GLU A 1 267 ? -23.668 20.543 -2.988 1.00 94.12 267 GLU A N 1
ATOM 2139 C CA . GLU A 1 267 ? -23.132 20.774 -1.636 1.00 94.12 267 GLU A CA 1
ATOM 2140 C C . GLU A 1 267 ? -24.123 20.481 -0.501 1.00 94.12 267 GLU A C 1
ATOM 2142 O O . GLU A 1 267 ? -23.740 19.880 0.512 1.00 94.12 267 GLU A O 1
ATOM 2147 N N . ALA A 1 268 ? -25.381 20.903 -0.654 1.00 94.19 268 ALA A N 1
ATOM 2148 C CA . ALA A 1 268 ? -26.411 20.732 0.370 1.00 94.19 268 ALA A CA 1
ATOM 2149 C C . ALA A 1 268 ? -26.724 19.246 0.594 1.00 94.19 268 ALA A C 1
ATOM 2151 O O . ALA A 1 268 ? -26.714 18.758 1.728 1.00 94.19 268 ALA A O 1
ATOM 2152 N N . GLU A 1 269 ? -26.910 18.505 -0.497 1.00 94.50 269 GLU A N 1
ATOM 2153 C CA . GLU A 1 269 ? -27.236 17.084 -0.446 1.00 94.50 269 GLU A CA 1
ATOM 2154 C C . GLU A 1 269 ? -26.061 16.255 0.072 1.00 94.50 269 GLU A C 1
ATOM 2156 O O . GLU A 1 269 ? -26.215 15.434 0.977 1.00 94.50 269 GLU A O 1
ATOM 2161 N N . ALA A 1 270 ? -24.846 16.560 -0.383 1.00 94.44 270 ALA A N 1
ATOM 2162 C CA . ALA A 1 270 ? -23.643 15.951 0.158 1.00 94.44 270 ALA A CA 1
ATOM 2163 C C . ALA A 1 270 ? -23.508 16.171 1.683 1.00 94.44 270 ALA A C 1
ATOM 2165 O O . ALA A 1 270 ? -22.927 15.337 2.381 1.00 94.44 270 ALA A O 1
ATOM 2166 N N . GLU A 1 271 ? -24.023 17.282 2.231 1.00 95.50 271 GLU A N 1
ATOM 2167 C CA . GLU A 1 271 ? -23.884 17.581 3.662 1.00 95.50 271 GLU A CA 1
ATOM 2168 C C . GLU A 1 271 ? -24.892 16.761 4.451 1.00 95.50 271 GLU A C 1
ATOM 2170 O O . GLU A 1 271 ? -24.550 16.168 5.479 1.00 95.50 271 GLU A O 1
ATOM 2175 N N . ARG A 1 272 ? -26.121 16.693 3.931 1.00 95.94 272 ARG A N 1
ATOM 2176 C CA . ARG A 1 272 ? -27.194 15.843 4.441 1.00 95.94 272 ARG A CA 1
ATOM 2177 C C . ARG A 1 272 ? -26.739 14.386 4.506 1.00 95.94 272 ARG A C 1
ATOM 2179 O O . ARG A 1 272 ? -26.808 13.784 5.580 1.00 95.94 272 ARG A O 1
ATOM 2186 N N . VAL A 1 273 ? -26.192 13.860 3.406 1.00 95.81 273 VAL A N 1
ATOM 2187 C CA . VAL A 1 273 ? -25.683 12.484 3.306 1.00 95.81 273 VAL A CA 1
ATOM 2188 C C . VAL A 1 273 ? -24.581 12.227 4.333 1.00 95.81 273 VAL A C 1
ATOM 2190 O O . VAL A 1 273 ? -24.651 11.247 5.071 1.00 95.81 273 VAL A O 1
ATOM 2193 N N . LEU A 1 274 ? -23.590 13.115 4.470 1.00 95.50 274 LEU A N 1
ATOM 2194 C CA . LEU A 1 274 ? -22.507 12.914 5.440 1.00 95.50 274 LEU A CA 1
ATOM 2195 C C . LEU A 1 274 ? -22.968 13.037 6.900 1.00 95.50 274 LEU A C 1
ATOM 2197 O O . LEU A 1 274 ? -22.467 12.312 7.761 1.00 95.50 274 LEU A O 1
ATOM 2201 N N . LYS A 1 275 ? -23.920 13.927 7.207 1.00 96.31 275 LYS A N 1
ATOM 2202 C CA . LYS A 1 275 ? -24.528 14.015 8.547 1.00 96.31 275 LYS A CA 1
ATOM 2203 C C . LYS A 1 275 ? -25.297 12.742 8.886 1.00 96.31 275 LYS A C 1
ATOM 2205 O O . LYS A 1 275 ? -25.183 12.254 10.010 1.00 96.31 275 LYS A O 1
ATOM 2210 N N . GLN A 1 276 ? -26.048 12.202 7.929 1.00 96.12 276 GLN A N 1
ATOM 2211 C CA . GLN A 1 276 ? -26.747 10.930 8.086 1.00 96.12 276 GLN A CA 1
ATOM 2212 C C . GLN A 1 276 ? -25.747 9.785 8.279 1.00 96.12 276 GLN A C 1
ATOM 2214 O O . GLN A 1 276 ? -25.855 9.042 9.252 1.00 96.12 276 GLN A O 1
ATOM 2219 N N . TRP A 1 277 ? -24.715 9.709 7.437 1.00 96.19 277 TRP A N 1
ATOM 2220 C CA . TRP A 1 277 ? -23.659 8.704 7.536 1.00 96.19 277 TRP A CA 1
ATOM 2221 C C . TRP A 1 277 ? -22.948 8.730 8.891 1.00 96.19 277 TRP A C 1
ATOM 2223 O O . TRP A 1 277 ? -22.761 7.695 9.525 1.00 96.19 277 TRP A O 1
ATOM 2233 N N . LYS A 1 278 ? -22.650 9.928 9.408 1.00 96.12 278 LYS A N 1
ATOM 2234 C CA . LYS A 1 278 ? -22.074 10.110 10.747 1.00 96.12 278 LYS A CA 1
ATOM 2235 C C . LYS A 1 278 ? -22.928 9.485 11.851 1.00 96.12 278 LYS A C 1
ATOM 2237 O O . LYS A 1 278 ? -22.367 8.963 12.808 1.00 96.12 278 LYS A O 1
ATOM 2242 N N . ARG A 1 279 ? -24.260 9.573 11.751 1.00 96.38 279 ARG A N 1
ATOM 2243 C CA . ARG A 1 279 ? -25.182 8.973 12.730 1.00 96.38 279 ARG A CA 1
ATOM 2244 C C . ARG A 1 279 ? -25.188 7.452 12.600 1.00 96.38 279 ARG A C 1
ATOM 2246 O O . ARG A 1 279 ? -25.048 6.774 13.613 1.00 96.38 279 ARG A O 1
ATOM 2253 N N . LEU A 1 280 ? -25.276 6.944 11.371 1.00 96.25 280 LEU A N 1
ATOM 2254 C CA . LEU A 1 280 ? -25.304 5.509 11.078 1.00 96.25 280 LEU A CA 1
ATOM 2255 C C . LEU A 1 280 ? -24.033 4.786 11.540 1.00 96.25 280 LEU A C 1
ATOM 2257 O O . LEU A 1 280 ? -24.127 3.681 12.054 1.00 96.25 280 LEU A O 1
ATOM 2261 N N . LEU A 1 281 ? -22.863 5.425 11.447 1.00 96.12 281 LEU A N 1
ATOM 2262 C CA . LEU A 1 281 ? -21.594 4.848 11.904 1.00 96.12 281 LEU A CA 1
ATOM 2263 C C . LEU A 1 281 ? -21.403 4.814 13.428 1.00 96.12 281 LEU A C 1
ATOM 2265 O O . LEU A 1 281 ? -20.364 4.349 13.891 1.00 96.12 281 LEU A O 1
ATOM 2269 N N . THR A 1 282 ? -22.343 5.323 14.229 1.00 96.12 282 THR A N 1
ATOM 2270 C CA . THR A 1 282 ? -22.161 5.409 15.690 1.00 96.12 282 THR A CA 1
ATOM 2271 C C . THR A 1 282 ? -21.876 4.050 16.349 1.00 96.12 282 THR A C 1
ATOM 2273 O O . THR A 1 282 ? -20.931 4.003 17.141 1.00 96.12 282 THR A O 1
ATOM 2276 N N . PRO A 1 283 ? -22.600 2.956 16.026 1.00 95.88 283 PRO A N 1
ATOM 2277 C CA . PRO A 1 283 ? -22.295 1.630 16.565 1.00 95.88 283 PRO A CA 1
ATOM 2278 C C . PRO A 1 283 ? -20.893 1.162 16.164 1.00 95.88 283 PRO A C 1
ATOM 2280 O O . PRO A 1 283 ? -20.076 0.878 17.032 1.00 95.88 283 PRO A O 1
ATOM 2283 N N . LEU A 1 284 ? -20.558 1.229 14.869 1.00 96.00 284 LEU A N 1
ATOM 2284 C CA . LEU A 1 284 ? -19.236 0.829 14.378 1.00 96.00 284 LEU A CA 1
ATOM 2285 C C . LEU A 1 284 ? -18.109 1.625 15.043 1.00 96.00 284 LEU A C 1
ATOM 2287 O O . LEU A 1 284 ? -17.077 1.079 15.413 1.00 96.00 284 LEU A O 1
ATOM 2291 N N . ARG A 1 285 ? -18.294 2.934 15.226 1.00 95.94 285 ARG A N 1
ATOM 2292 C CA . ARG A 1 285 ? -17.309 3.786 15.897 1.00 95.94 285 ARG A CA 1
ATOM 2293 C C . ARG A 1 285 ? -17.045 3.332 17.335 1.00 95.94 285 ARG A C 1
ATOM 2295 O O . ARG A 1 285 ? -15.915 3.469 17.798 1.00 95.94 285 ARG A O 1
ATOM 2302 N N . ARG A 1 286 ? -18.067 2.848 18.046 1.00 96.31 286 ARG A N 1
ATOM 2303 C CA . ARG A 1 286 ? -17.918 2.323 19.407 1.00 96.31 286 ARG A CA 1
ATOM 2304 C C . ARG A 1 286 ? -17.094 1.036 19.398 1.00 96.31 286 ARG A C 1
ATOM 2306 O O . ARG A 1 286 ? -16.141 0.940 20.163 1.00 96.31 286 ARG A O 1
ATOM 2313 N N . ASP A 1 287 ? -17.396 0.115 18.493 1.00 97.00 287 ASP A N 1
ATOM 2314 C CA . ASP A 1 287 ? -16.686 -1.166 18.397 1.00 97.00 287 ASP A CA 1
ATOM 2315 C C . ASP A 1 287 ? -15.228 -0.976 17.964 1.00 97.00 287 ASP A C 1
ATOM 2317 O O . ASP A 1 287 ? -14.315 -1.551 18.554 1.00 97.00 287 ASP A O 1
ATOM 2321 N N . LEU A 1 288 ? -14.977 -0.067 17.016 1.00 96.75 288 LEU A N 1
ATOM 2322 C CA . LEU A 1 288 ? -13.619 0.318 16.626 1.00 96.75 288 LEU A CA 1
ATOM 2323 C C . LEU A 1 288 ? -12.844 0.994 17.767 1.00 96.75 288 LEU A C 1
ATOM 2325 O O . LEU A 1 288 ? -11.622 0.864 17.820 1.00 96.75 288 LEU A O 1
ATOM 2329 N N . ALA A 1 289 ? -13.515 1.712 18.673 1.00 96.44 289 ALA A N 1
ATOM 2330 C CA . ALA A 1 289 ? -12.863 2.281 19.851 1.00 96.44 289 ALA A CA 1
ATOM 2331 C C . ALA A 1 289 ? -12.419 1.181 20.825 1.00 96.44 289 ALA A C 1
ATOM 2333 O O . ALA A 1 289 ? -11.267 1.189 21.245 1.00 96.44 289 ALA A O 1
ATOM 2334 N N . PHE A 1 290 ? -13.271 0.186 21.093 1.00 97.25 290 PHE A N 1
ATOM 2335 C CA . PHE A 1 290 ? -12.876 -0.971 21.901 1.00 97.25 290 PHE A CA 1
ATOM 2336 C C . PHE A 1 290 ? -11.734 -1.768 21.262 1.00 97.25 290 PHE A C 1
ATOM 2338 O O . PHE A 1 290 ? -10.813 -2.199 21.956 1.00 97.25 290 PHE A O 1
ATOM 2345 N N . LEU A 1 291 ? -11.748 -1.925 19.935 1.00 97.62 291 LEU A N 1
ATOM 2346 C CA . LEU A 1 291 ? -10.654 -2.572 19.216 1.00 97.62 291 LEU A CA 1
ATOM 2347 C C . LEU A 1 291 ? -9.328 -1.823 19.391 1.00 97.62 291 LEU A C 1
ATOM 2349 O O . LEU A 1 291 ? -8.297 -2.442 19.665 1.00 97.62 291 LEU A O 1
ATOM 2353 N N . LEU A 1 292 ? -9.364 -0.493 19.279 1.00 97.50 292 LEU A N 1
ATOM 2354 C CA . LEU A 1 292 ? -8.208 0.368 19.517 1.00 97.50 292 LEU A CA 1
ATOM 2355 C C . LEU A 1 292 ? -7.690 0.251 20.950 1.00 97.50 292 LEU A C 1
ATOM 2357 O O . LEU A 1 292 ? -6.486 0.066 21.124 1.00 97.50 292 LEU A O 1
ATOM 2361 N N . ASP A 1 293 ? -8.574 0.266 21.947 1.00 97.31 293 ASP A N 1
ATOM 2362 C CA . ASP A 1 293 ? -8.196 0.058 23.348 1.00 97.31 293 ASP A CA 1
ATOM 2363 C C . ASP A 1 293 ? -7.495 -1.301 23.530 1.00 97.31 293 ASP A C 1
ATOM 2365 O O . ASP A 1 293 ? -6.459 -1.393 24.194 1.00 97.31 293 ASP A O 1
ATOM 2369 N N . SER A 1 294 ? -7.993 -2.349 22.859 1.00 97.69 294 SER A N 1
ATOM 2370 C CA . SER A 1 294 ? -7.376 -3.683 22.847 1.00 97.69 294 SER A CA 1
ATOM 2371 C C . SER A 1 294 ? -5.956 -3.673 22.260 1.00 97.69 294 SER A C 1
ATOM 2373 O O . SER A 1 294 ? -5.060 -4.361 22.758 1.00 97.69 294 SER A O 1
ATOM 2375 N N . TYR A 1 295 ? -5.721 -2.887 21.203 1.00 97.50 295 TYR A N 1
ATOM 2376 C CA . TYR A 1 295 ? -4.403 -2.756 20.584 1.00 97.50 295 TYR A CA 1
ATOM 2377 C C . TYR A 1 295 ? -3.448 -1.959 21.463 1.00 97.50 295 TYR A C 1
ATOM 2379 O O . TYR A 1 295 ? -2.292 -2.349 21.630 1.00 97.50 295 TYR A O 1
ATOM 2387 N N . GLU A 1 296 ? -3.922 -0.865 22.053 1.00 96.44 296 GLU A N 1
ATOM 2388 C CA . GLU A 1 296 ? -3.140 -0.047 22.975 1.00 96.44 296 GLU A CA 1
ATOM 2389 C C . GLU A 1 296 ? -2.752 -0.821 24.240 1.00 96.44 296 GLU A C 1
ATOM 2391 O O . GLU A 1 296 ? -1.637 -0.654 24.739 1.00 96.44 296 GLU A O 1
ATOM 2396 N N . ALA A 1 297 ? -3.608 -1.731 24.718 1.00 96.06 297 ALA A N 1
ATOM 2397 C CA . ALA A 1 297 ? -3.303 -2.613 25.844 1.00 96.06 297 ALA A CA 1
ATOM 2398 C C . ALA A 1 297 ? -2.108 -3.548 25.571 1.00 96.06 297 ALA A C 1
ATOM 2400 O O . ALA A 1 297 ? -1.390 -3.920 26.499 1.00 96.06 297 ALA A O 1
ATOM 2401 N N . LYS A 1 298 ? -1.838 -3.882 24.301 1.00 95.00 298 LYS A N 1
ATOM 2402 C CA . LYS A 1 298 ? -0.681 -4.695 23.877 1.00 95.00 298 LYS A CA 1
ATOM 2403 C C . LYS A 1 298 ? 0.612 -3.875 23.743 1.00 95.00 298 LYS A C 1
ATOM 2405 O O . LYS A 1 298 ? 1.659 -4.431 23.399 1.00 95.00 298 LYS A O 1
ATOM 2410 N N . ALA A 1 299 ? 0.569 -2.560 23.974 1.00 95.88 299 ALA A N 1
ATOM 2411 C CA . ALA A 1 299 ? 1.718 -1.689 23.771 1.00 95.88 299 ALA A CA 1
ATOM 2412 C C . ALA A 1 299 ? 2.864 -1.995 24.747 1.00 95.88 299 ALA A C 1
ATOM 2414 O O . ALA A 1 299 ? 2.678 -2.120 25.957 1.00 95.88 299 ALA A O 1
ATOM 2415 N N . LYS A 1 300 ? 4.091 -2.016 24.222 1.00 94.69 300 LYS A N 1
ATOM 2416 C CA . LYS A 1 300 ? 5.323 -2.134 25.010 1.00 94.69 300 LYS A CA 1
ATOM 2417 C C . LYS A 1 300 ? 5.987 -0.769 25.152 1.00 94.69 300 LYS A C 1
ATOM 2419 O O . LYS A 1 300 ? 6.041 0.007 24.198 1.00 94.69 300 LYS A O 1
ATOM 2424 N N . THR A 1 301 ? 6.523 -0.479 26.333 1.00 92.31 301 THR A N 1
ATOM 2425 C CA . THR A 1 301 ? 7.251 0.770 26.599 1.00 92.31 301 THR A CA 1
ATOM 2426 C C . THR A 1 301 ? 8.732 0.599 26.277 1.00 92.31 301 THR A C 1
ATOM 2428 O O . THR A 1 301 ? 9.365 -0.353 26.723 1.00 92.31 301 THR A O 1
ATOM 2431 N N . ASN A 1 302 ? 9.302 1.541 25.531 1.00 83.88 302 ASN A N 1
ATOM 2432 C CA . ASN A 1 302 ? 10.741 1.655 25.303 1.00 83.88 302 ASN A CA 1
ATOM 2433 C C . ASN A 1 302 ? 11.213 3.103 25.552 1.00 83.88 302 ASN A C 1
ATOM 2435 O O . ASN A 1 302 ? 10.416 3.986 25.873 1.00 83.88 302 ASN A O 1
ATOM 2439 N N . HIS A 1 303 ? 12.508 3.379 25.359 1.00 80.56 303 HIS A N 1
ATOM 2440 C CA . HIS A 1 303 ? 13.087 4.729 25.491 1.00 80.56 303 HIS A CA 1
ATOM 2441 C C . HIS A 1 303 ? 12.411 5.793 24.587 1.00 80.56 303 HIS A C 1
ATOM 2443 O O . HIS A 1 303 ? 12.554 7.002 24.783 1.00 80.56 303 HIS A O 1
ATOM 2449 N N . TYR A 1 304 ? 11.683 5.376 23.555 1.00 81.06 304 TYR A N 1
ATOM 2450 C CA . TYR A 1 304 ? 10.971 6.240 22.619 1.00 81.06 304 TYR A CA 1
ATOM 2451 C C . TYR A 1 304 ? 9.484 6.400 22.959 1.00 81.06 304 TYR A C 1
ATOM 2453 O O . TYR A 1 304 ? 8.829 7.187 22.288 1.00 81.06 304 TYR A O 1
ATOM 2461 N N . GLY A 1 305 ? 8.960 5.751 24.001 1.00 88.69 305 GLY A N 1
ATOM 2462 C CA . GLY A 1 305 ? 7.552 5.801 24.408 1.00 88.69 305 GLY A CA 1
ATOM 2463 C C . GLY A 1 305 ? 6.865 4.438 24.313 1.00 88.69 305 GLY A C 1
ATOM 2464 O O . GLY A 1 305 ? 7.522 3.404 24.190 1.00 88.69 305 GLY A O 1
ATOM 2465 N N . LYS A 1 306 ? 5.531 4.432 24.387 1.00 94.50 306 LYS A N 1
ATOM 2466 C CA . LYS A 1 306 ? 4.728 3.229 24.138 1.00 94.50 306 LYS A CA 1
ATOM 2467 C C . LYS A 1 306 ? 4.639 2.966 22.636 1.00 94.50 306 LYS A C 1
ATOM 2469 O O . LYS A 1 306 ? 4.296 3.875 21.873 1.00 94.50 306 LYS A O 1
ATOM 2474 N N . CYS A 1 307 ? 4.908 1.729 22.234 1.00 94.81 307 CYS A N 1
ATOM 2475 C CA . CYS A 1 307 ? 4.776 1.266 20.860 1.00 94.81 307 CYS A CA 1
ATOM 2476 C C . CYS A 1 307 ? 3.901 0.016 20.781 1.00 94.81 307 CYS A C 1
ATOM 2478 O O . CYS A 1 307 ? 4.029 -0.884 21.610 1.00 94.81 307 CYS A O 1
ATOM 2480 N N . VAL A 1 308 ? 3.075 -0.057 19.743 1.00 96.50 308 VAL A N 1
ATOM 2481 C CA . VAL A 1 308 ? 2.348 -1.270 19.348 1.00 96.50 308 VAL A CA 1
ATOM 2482 C C . VAL A 1 308 ? 3.050 -1.854 18.128 1.00 96.50 308 VAL A C 1
ATOM 2484 O O . VAL A 1 308 ? 3.512 -1.099 17.278 1.00 96.50 308 VAL A O 1
ATOM 2487 N N . THR A 1 309 ? 3.164 -3.176 18.053 1.00 96.25 309 THR A N 1
ATOM 2488 C CA . THR A 1 309 ? 3.791 -3.868 16.923 1.00 96.25 309 THR A CA 1
ATOM 2489 C C . THR A 1 309 ? 2.725 -4.629 16.145 1.00 96.25 309 THR A C 1
ATOM 2491 O O . THR A 1 309 ? 1.942 -5.353 16.756 1.00 96.25 309 THR A O 1
ATOM 2494 N N . ASN A 1 310 ? 2.693 -4.474 14.822 1.00 97.12 310 ASN A N 1
ATOM 2495 C CA . ASN A 1 310 ? 1.751 -5.196 13.963 1.00 97.12 310 ASN A CA 1
ATOM 2496 C C . ASN A 1 310 ? 2.239 -6.613 13.585 1.00 97.12 310 ASN A C 1
ATOM 2498 O O . ASN A 1 310 ? 3.301 -7.061 14.019 1.00 97.12 310 ASN A O 1
ATOM 2502 N N . ALA A 1 311 ? 1.470 -7.319 12.748 1.00 96.62 311 ALA A N 1
ATOM 2503 C CA . ALA A 1 311 ? 1.705 -8.725 12.398 1.00 96.62 311 ALA A CA 1
ATOM 2504 C C . ALA A 1 311 ? 3.010 -9.005 11.620 1.00 96.62 311 ALA A C 1
ATOM 2506 O O . ALA A 1 311 ? 3.558 -10.106 11.709 1.00 96.62 311 ALA A O 1
ATOM 2507 N N . VAL A 1 312 ? 3.555 -8.014 10.904 1.00 96.50 312 VAL A N 1
ATOM 2508 C CA . VAL A 1 312 ? 4.872 -8.125 10.242 1.00 96.50 312 VAL A CA 1
ATOM 2509 C C . VAL A 1 312 ? 6.035 -7.749 11.166 1.00 96.50 312 VAL A C 1
ATOM 2511 O O . VAL A 1 312 ? 7.194 -7.804 10.769 1.00 96.50 312 VAL A O 1
ATOM 2514 N N . GLY A 1 313 ? 5.762 -7.370 12.417 1.00 95.69 313 GLY A N 1
ATOM 2515 C CA . GLY A 1 313 ? 6.793 -6.977 13.375 1.00 95.69 313 GLY A CA 1
ATOM 2516 C C . GLY A 1 313 ? 7.185 -5.498 13.301 1.00 95.69 313 GLY A C 1
ATOM 2517 O O . GLY A 1 313 ? 8.142 -5.086 13.966 1.00 95.69 313 GLY A O 1
ATOM 2518 N N . GLN A 1 314 ? 6.466 -4.675 12.531 1.00 95.75 314 GLN A N 1
ATOM 2519 C CA . GLN A 1 314 ? 6.737 -3.244 12.455 1.00 95.75 314 GLN A CA 1
ATOM 2520 C C . GLN A 1 314 ? 6.200 -2.529 13.708 1.00 95.75 314 GLN A C 1
ATOM 2522 O O . GLN A 1 314 ? 5.033 -2.707 14.045 1.00 95.75 314 GLN A O 1
ATOM 2527 N N . PRO A 1 315 ?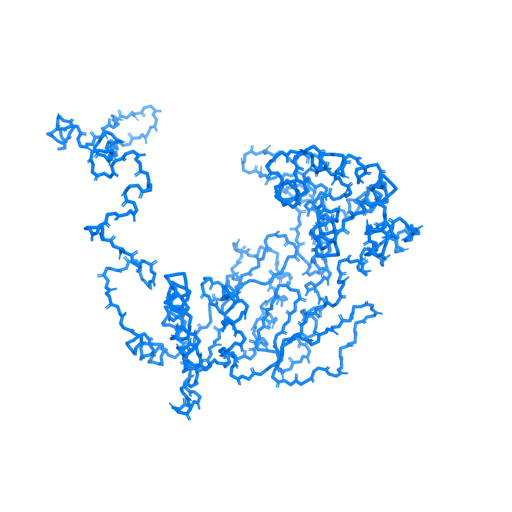 7.006 -1.699 14.398 1.00 94.88 315 PRO A N 1
ATOM 2528 C CA . PRO A 1 315 ? 6.535 -0.919 15.537 1.00 94.88 315 PRO A CA 1
ATOM 2529 C C . PRO A 1 315 ? 5.907 0.420 15.114 1.00 94.88 315 PRO A C 1
ATOM 2531 O O . PRO A 1 315 ? 6.453 1.139 14.277 1.00 94.88 315 PRO A O 1
ATOM 2534 N N . PHE A 1 316 ? 4.834 0.821 15.793 1.00 95.19 316 PHE A N 1
ATOM 2535 C CA . PHE A 1 316 ? 4.207 2.139 15.708 1.00 95.19 316 PHE A CA 1
ATOM 2536 C C . PHE A 1 316 ? 4.188 2.825 17.076 1.00 95.19 316 PHE A C 1
ATOM 2538 O O . PHE A 1 316 ? 3.686 2.281 18.059 1.00 95.19 316 PHE A O 1
ATOM 2545 N N . ASN A 1 317 ? 4.737 4.040 17.148 1.00 94.38 317 ASN A N 1
ATOM 2546 C CA . ASN A 1 317 ? 4.777 4.826 18.380 1.00 94.38 317 ASN A CA 1
ATOM 2547 C C . ASN A 1 317 ? 3.438 5.532 18.614 1.00 94.38 317 ASN A C 1
ATOM 2549 O O . ASN A 1 317 ? 3.098 6.474 17.896 1.00 94.38 317 ASN A O 1
ATOM 2553 N N . ILE A 1 318 ? 2.716 5.118 19.654 1.00 95.44 318 ILE A N 1
ATOM 2554 C CA . ILE A 1 318 ? 1.406 5.682 20.008 1.00 95.44 318 ILE A CA 1
ATOM 2555 C C . ILE A 1 318 ? 1.519 6.901 20.936 1.00 95.44 318 ILE A C 1
ATOM 2557 O O . ILE A 1 318 ? 0.553 7.628 21.138 1.00 95.44 318 ILE A O 1
ATOM 2561 N N . THR A 1 319 ? 2.709 7.183 21.478 1.00 92.94 319 THR A N 1
ATOM 2562 C CA . THR A 1 319 ? 2.932 8.330 22.377 1.00 92.94 319 THR A CA 1
ATOM 2563 C C . THR A 1 319 ? 3.285 9.601 21.604 1.00 92.94 319 THR A C 1
ATOM 2565 O O . THR A 1 319 ? 2.679 10.659 21.799 1.00 92.94 319 THR A O 1
ATOM 2568 N N . TRP A 1 320 ? 4.269 9.510 20.709 1.00 91.94 320 TRP A N 1
ATOM 2569 C CA . TRP A 1 320 ? 4.854 10.660 20.028 1.00 91.94 320 TRP A CA 1
ATOM 2570 C C . TRP A 1 320 ? 4.650 10.562 18.524 1.00 91.94 320 TRP A C 1
ATOM 2572 O O . TRP A 1 320 ? 5.023 9.573 17.898 1.00 91.94 320 TRP A O 1
ATOM 2582 N N . LYS A 1 321 ? 4.111 11.637 17.944 1.00 90.94 321 LYS A N 1
ATOM 2583 C CA . LYS A 1 321 ? 4.085 11.843 16.495 1.00 90.94 321 LYS A CA 1
ATOM 2584 C C . LYS A 1 321 ? 5.480 12.144 15.970 1.00 90.94 321 LYS A C 1
ATOM 2586 O O . LYS A 1 321 ? 5.856 11.684 14.901 1.00 90.94 321 LYS A O 1
ATOM 2591 N N . ASP A 1 322 ? 6.209 12.957 16.720 1.00 86.88 322 ASP A N 1
ATOM 2592 C CA . ASP A 1 322 ? 7.597 13.281 16.456 1.00 86.88 322 ASP A CA 1
ATOM 2593 C C . ASP A 1 322 ? 8.305 13.428 17.801 1.00 86.88 322 ASP A C 1
ATOM 2595 O O . ASP A 1 322 ? 7.998 14.319 18.596 1.00 86.88 322 ASP A O 1
ATOM 2599 N N . LYS A 1 323 ? 9.232 12.508 18.071 1.00 82.81 323 LYS A N 1
ATOM 2600 C CA . LYS A 1 323 ? 9.997 12.514 19.315 1.00 82.81 323 LYS A CA 1
ATOM 2601 C C . LYS A 1 323 ? 10.995 13.672 19.352 1.00 82.81 323 LYS A C 1
ATOM 2603 O O . LYS A 1 323 ? 11.178 14.242 20.425 1.00 82.81 323 LYS A O 1
ATOM 2608 N N . ALA A 1 324 ? 11.612 14.026 18.222 1.00 86.44 324 ALA A N 1
ATOM 2609 C CA . ALA A 1 324 ? 12.635 15.068 18.170 1.00 86.44 324 ALA A CA 1
ATOM 2610 C C . ALA A 1 324 ? 12.050 16.425 18.583 1.00 86.44 324 ALA A C 1
ATOM 2612 O O . ALA A 1 324 ? 12.630 17.120 19.412 1.00 86.44 324 ALA A O 1
ATOM 2613 N N . SER A 1 325 ? 10.843 16.742 18.107 1.00 89.69 325 SER A N 1
ATOM 2614 C CA . SER A 1 325 ? 10.098 17.938 18.529 1.00 89.69 325 SER A CA 1
ATOM 2615 C C . SER A 1 325 ? 9.225 17.742 19.778 1.00 89.69 325 SER A C 1
ATOM 2617 O O . SER A 1 325 ? 8.469 18.642 20.140 1.00 89.69 325 SER A O 1
ATOM 2619 N N . ARG A 1 326 ? 9.291 16.575 20.443 1.00 87.12 326 ARG A N 1
ATOM 2620 C CA . ARG A 1 326 ? 8.420 16.187 21.577 1.00 87.12 326 ARG A CA 1
ATOM 2621 C C . ARG A 1 326 ? 6.928 16.414 21.292 1.00 87.12 326 ARG A C 1
ATOM 2623 O O . ARG A 1 326 ? 6.141 16.751 22.177 1.00 87.12 326 ARG A O 1
ATOM 2630 N N . LYS A 1 327 ? 6.509 16.216 20.045 1.00 93.69 327 LYS A N 1
ATOM 2631 C CA . LYS A 1 327 ? 5.128 16.409 19.612 1.00 93.69 327 LYS A CA 1
ATOM 2632 C C . LYS A 1 327 ? 4.325 15.138 19.842 1.00 93.69 327 LYS A C 1
ATOM 2634 O O . LYS A 1 327 ? 4.543 14.123 19.178 1.00 93.69 327 LYS A O 1
ATOM 2639 N N . ARG A 1 328 ? 3.366 15.195 20.766 1.00 93.81 328 ARG A N 1
ATOM 2640 C CA . ARG A 1 328 ? 2.417 14.097 21.004 1.00 93.81 328 ARG A CA 1
ATOM 2641 C C . ARG A 1 328 ? 1.404 13.978 19.877 1.00 93.81 328 ARG A C 1
ATOM 2643 O O . ARG A 1 328 ? 1.120 14.942 19.158 1.00 93.81 328 ARG A O 1
ATOM 2650 N N . TRP A 1 329 ? 0.846 12.784 19.735 1.00 93.56 329 TRP A N 1
ATOM 2651 C CA . TRP A 1 329 ? -0.323 12.616 18.892 1.00 93.56 329 TRP A CA 1
ATOM 2652 C C . TRP A 1 329 ? -1.553 13.275 19.514 1.00 93.56 329 TRP A C 1
ATOM 2654 O O . TRP A 1 329 ? -1.742 13.271 20.727 1.00 93.56 329 TRP A O 1
ATOM 2664 N N . LYS A 1 330 ? -2.436 13.785 18.656 1.00 94.31 330 LYS A N 1
ATOM 2665 C CA . LYS A 1 330 ? -3.831 14.010 19.032 1.00 94.31 330 LYS A CA 1
ATOM 2666 C C . LYS A 1 330 ? -4.537 12.650 19.025 1.00 94.31 330 LYS A C 1
ATOM 2668 O O . LYS A 1 330 ? -4.353 11.908 18.061 1.00 94.31 330 LYS A O 1
ATOM 2673 N N . SER A 1 331 ? -5.325 12.340 20.055 1.00 90.06 331 SER A N 1
ATOM 2674 C CA . SER A 1 331 ? -5.924 11.006 20.263 1.00 90.06 331 SER A CA 1
ATOM 2675 C C . SER A 1 331 ? -6.671 10.469 19.028 1.00 90.06 331 SER A C 1
ATOM 2677 O O . SER A 1 331 ? -6.363 9.378 18.562 1.00 90.06 331 SER A O 1
ATOM 2679 N N . ASP A 1 332 ? -7.530 11.268 18.385 1.00 89.38 332 ASP A N 1
ATOM 2680 C CA . ASP A 1 332 ? -8.251 10.848 17.169 1.00 89.38 332 ASP A CA 1
ATOM 2681 C C . ASP A 1 332 ? -7.320 10.587 15.974 1.00 89.38 332 ASP A C 1
ATOM 2683 O O . ASP A 1 332 ? -7.588 9.744 15.124 1.00 89.38 332 ASP A O 1
ATOM 2687 N N . VAL A 1 333 ? -6.222 11.335 15.847 1.00 92.44 333 VAL A N 1
ATOM 2688 C CA . VAL A 1 333 ? -5.227 11.105 14.786 1.00 92.44 333 VAL A CA 1
ATOM 2689 C C . VAL A 1 333 ? -4.439 9.830 15.071 1.00 92.44 333 VAL A C 1
ATOM 2691 O O . VAL A 1 333 ? -4.192 9.066 14.143 1.00 92.44 333 VAL A O 1
ATOM 2694 N N . MET A 1 334 ? -4.076 9.607 16.334 1.00 95.38 334 MET A N 1
ATOM 2695 C CA . MET A 1 334 ? -3.360 8.418 16.781 1.00 95.38 334 MET A CA 1
ATOM 2696 C C . MET A 1 334 ? -4.173 7.157 16.508 1.00 95.38 334 MET A C 1
ATOM 2698 O O . MET A 1 334 ? -3.691 6.296 15.783 1.00 95.38 334 MET A O 1
ATOM 2702 N N . GLY A 1 335 ? -5.425 7.105 16.976 1.00 95.75 335 GLY A N 1
ATOM 2703 C CA . GLY A 1 335 ? -6.289 5.934 16.819 1.00 95.75 335 GLY A CA 1
ATOM 2704 C C . GLY A 1 335 ? -6.475 5.538 15.354 1.00 95.75 335 GLY A C 1
ATOM 2705 O O . GLY A 1 335 ? -6.277 4.389 14.987 1.00 95.75 335 GLY A O 1
ATOM 2706 N N . ARG A 1 336 ? -6.716 6.502 14.457 1.00 95.00 336 ARG A N 1
ATOM 2707 C CA . ARG A 1 336 ? -6.802 6.230 13.005 1.00 95.00 336 ARG A CA 1
ATOM 2708 C C . ARG A 1 336 ? -5.525 5.631 12.426 1.00 95.00 336 ARG A C 1
ATOM 2710 O O . ARG A 1 336 ? -5.572 4.753 11.568 1.00 95.00 336 ARG A O 1
ATOM 2717 N N . LYS A 1 337 ? -4.373 6.134 12.871 1.00 95.88 337 LYS A N 1
ATOM 2718 C CA . LYS A 1 337 ? -3.061 5.672 12.412 1.00 95.88 337 LYS A CA 1
ATOM 2719 C C . LYS A 1 337 ? -2.723 4.299 12.988 1.00 95.88 337 LYS A C 1
ATOM 2721 O O . LYS A 1 337 ? -2.198 3.482 12.243 1.00 95.88 337 LYS A O 1
ATOM 2726 N N . LEU A 1 338 ? -3.083 4.037 14.243 1.00 97.00 338 LEU A N 1
ATOM 2727 C CA . LEU A 1 338 ? -2.951 2.733 14.883 1.00 97.00 338 LEU A CA 1
ATOM 2728 C C . LEU A 1 338 ? -3.842 1.690 14.200 1.00 97.00 338 LEU A C 1
ATOM 2730 O O . LEU A 1 338 ? -3.339 0.641 13.819 1.00 97.00 338 LEU A O 1
ATOM 2734 N N . LEU A 1 339 ? -5.118 2.001 13.948 1.00 97.00 339 LEU A N 1
ATOM 2735 C CA . LEU A 1 339 ? -6.023 1.098 13.232 1.00 97.00 339 LEU A CA 1
ATOM 2736 C C . LEU A 1 339 ? -5.462 0.746 11.849 1.00 97.00 339 LEU A C 1
ATOM 2738 O O . LEU A 1 339 ? -5.298 -0.424 11.525 1.00 97.00 339 LEU A O 1
ATOM 2742 N N . SER A 1 340 ? -5.068 1.760 11.068 1.00 95.19 340 SER A N 1
ATOM 2743 C CA . SER A 1 340 ? -4.411 1.551 9.771 1.00 95.19 340 SER A CA 1
ATOM 2744 C C . SER A 1 340 ? -3.158 0.685 9.895 1.00 95.19 340 SER A C 1
ATOM 2746 O O . SER A 1 340 ? -2.939 -0.180 9.058 1.00 95.19 340 SER A O 1
ATOM 2748 N N . HIS A 1 341 ? -2.333 0.919 10.920 1.00 96.56 341 HIS A N 1
ATOM 2749 C CA . HIS A 1 341 ? -1.090 0.188 11.143 1.00 96.56 341 HIS A CA 1
ATOM 2750 C C . HIS A 1 341 ? -1.325 -1.305 11.402 1.00 96.56 341 HIS A C 1
ATOM 2752 O O . HIS A 1 341 ? -0.565 -2.136 10.898 1.00 96.56 341 HIS A O 1
ATOM 2758 N N . MET A 1 342 ? -2.366 -1.633 12.168 1.00 97.25 342 MET A N 1
ATOM 2759 C CA . MET A 1 342 ? -2.708 -3.011 12.514 1.00 97.25 342 MET A CA 1
ATOM 2760 C C . MET A 1 342 ? -3.318 -3.753 11.327 1.00 97.25 342 MET A C 1
ATOM 2762 O O . MET A 1 342 ? -2.788 -4.793 10.939 1.00 97.25 342 MET A O 1
ATOM 2766 N N . LEU A 1 343 ? -4.345 -3.178 10.690 1.00 95.50 343 LEU A N 1
ATOM 2767 C CA . LEU A 1 343 ? -5.030 -3.812 9.556 1.00 95.50 343 LEU A CA 1
ATOM 2768 C C . LEU A 1 343 ? -4.072 -4.055 8.387 1.00 95.50 343 LEU A C 1
ATOM 2770 O O . LEU A 1 343 ? -3.945 -5.175 7.903 1.00 95.50 343 LEU A O 1
ATOM 2774 N N . GLN A 1 344 ? -3.309 -3.030 7.998 1.00 94.56 344 GLN A N 1
ATOM 2775 C CA . GLN A 1 344 ? -2.338 -3.154 6.907 1.00 94.56 344 GLN A CA 1
ATOM 2776 C C . GLN A 1 344 ? -1.181 -4.095 7.252 1.00 94.56 344 GLN A C 1
ATOM 2778 O O . GLN A 1 344 ? -0.567 -4.661 6.351 1.00 94.56 344 GLN A O 1
ATOM 2783 N N . GLY A 1 345 ? -0.877 -4.265 8.542 1.00 95.75 345 GLY A N 1
ATOM 2784 C CA . GLY A 1 345 ? 0.095 -5.249 9.005 1.00 95.75 345 GLY A CA 1
ATOM 2785 C C . GLY A 1 345 ? -0.365 -6.679 8.770 1.00 95.75 345 GLY A C 1
ATOM 2786 O O . GLY A 1 345 ? 0.441 -7.497 8.346 1.00 95.75 345 GLY A O 1
ATOM 2787 N N . LEU A 1 346 ? -1.644 -6.970 9.013 1.00 95.75 346 LEU A N 1
ATOM 2788 C CA . LEU A 1 346 ? -2.233 -8.287 8.759 1.00 95.75 346 LEU A CA 1
ATOM 2789 C C . LEU A 1 346 ? -2.301 -8.586 7.256 1.00 95.75 346 LEU A C 1
ATOM 2791 O O . LEU A 1 346 ? -1.889 -9.663 6.837 1.00 95.75 346 LEU A O 1
ATOM 2795 N N . GLU A 1 347 ? -2.698 -7.606 6.440 1.00 94.50 347 GLU A N 1
ATOM 2796 C CA . GLU A 1 347 ? -2.665 -7.723 4.972 1.00 94.50 347 GLU A CA 1
ATOM 2797 C C . GLU A 1 347 ? -1.249 -8.010 4.460 1.00 94.50 347 GLU A C 1
ATOM 2799 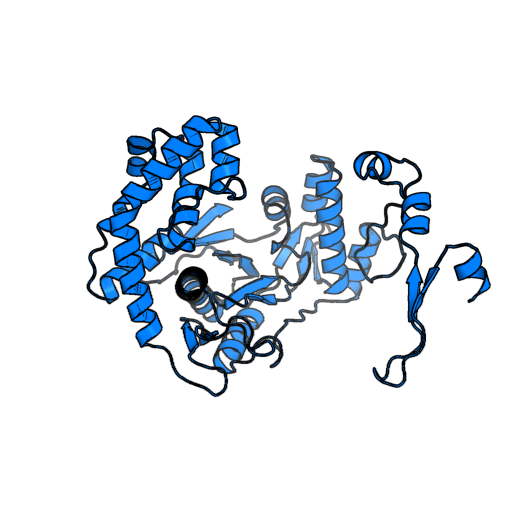O O . GLU A 1 347 ? -1.029 -8.961 3.715 1.00 94.50 347 GLU A O 1
ATOM 2804 N N . SER A 1 348 ? -0.270 -7.210 4.903 1.00 95.25 348 SER A N 1
ATOM 2805 C CA . SER A 1 348 ? 1.129 -7.381 4.493 1.00 95.25 348 SER A CA 1
ATOM 2806 C C . SER A 1 348 ? 1.661 -8.740 4.927 1.00 95.25 348 SER A C 1
ATOM 2808 O O . SER A 1 348 ? 2.417 -9.364 4.193 1.00 95.25 348 SER A O 1
ATOM 2810 N N . ARG A 1 349 ? 1.261 -9.211 6.115 1.00 95.75 349 ARG A N 1
ATOM 2811 C CA . ARG A 1 349 ? 1.691 -10.504 6.635 1.00 95.75 349 ARG A CA 1
ATOM 2812 C C . ARG A 1 349 ? 1.217 -11.650 5.748 1.00 95.75 349 ARG A C 1
ATOM 2814 O O . ARG A 1 349 ? 2.040 -12.487 5.400 1.00 95.75 349 ARG A O 1
ATOM 2821 N N . ALA A 1 350 ? -0.053 -11.639 5.347 1.00 94.94 350 ALA A N 1
ATOM 2822 C CA . ALA A 1 350 ? -0.610 -12.662 4.468 1.00 94.94 350 ALA A CA 1
ATOM 2823 C C . ALA A 1 350 ? 0.143 -12.738 3.128 1.00 94.94 350 ALA A C 1
ATOM 2825 O O . ALA A 1 350 ? 0.534 -13.823 2.707 1.00 94.94 350 ALA A O 1
ATOM 2826 N N . VAL A 1 351 ? 0.419 -11.588 2.496 1.00 95.69 351 VAL A N 1
ATOM 2827 C CA . VAL A 1 351 ? 1.210 -11.544 1.252 1.00 95.69 351 VAL A CA 1
ATOM 2828 C C . VAL A 1 351 ? 2.640 -12.031 1.490 1.00 95.69 351 VAL A C 1
ATOM 2830 O O . VAL A 1 351 ? 3.146 -12.843 0.727 1.00 95.69 351 VAL A O 1
ATOM 2833 N N . TYR A 1 352 ? 3.308 -11.566 2.547 1.00 96.44 352 TYR A N 1
ATOM 2834 C CA . TYR A 1 352 ? 4.707 -11.914 2.811 1.00 96.44 352 TYR A CA 1
ATOM 2835 C C . TYR A 1 352 ? 4.908 -13.392 3.131 1.00 96.44 352 TYR A C 1
ATOM 2837 O O . TYR A 1 352 ? 5.881 -13.974 2.657 1.00 96.44 352 TYR A O 1
ATOM 2845 N N . ASP A 1 353 ? 4.003 -14.002 3.897 1.00 95.31 353 ASP A N 1
ATOM 2846 C CA . ASP A 1 353 ? 4.063 -15.435 4.189 1.00 95.31 353 ASP A CA 1
ATOM 2847 C C . ASP A 1 353 ? 3.911 -16.262 2.898 1.00 95.31 353 ASP A C 1
ATOM 2849 O O . ASP A 1 353 ? 4.661 -17.222 2.696 1.00 95.31 353 ASP A O 1
ATOM 2853 N N . TYR A 1 354 ? 3.020 -15.850 1.985 1.00 95.62 354 TYR A N 1
ATOM 2854 C CA . TYR A 1 354 ? 2.884 -16.485 0.671 1.00 95.62 354 TYR A CA 1
ATOM 2855 C C . TYR A 1 354 ? 4.151 -16.308 -0.174 1.00 95.62 354 TYR A C 1
ATOM 2857 O O . TYR A 1 354 ? 4.723 -17.285 -0.650 1.00 95.62 354 TYR A O 1
ATOM 2865 N N . VAL A 1 355 ? 4.660 -15.079 -0.284 1.00 96.12 355 VAL A N 1
ATOM 2866 C CA . VAL A 1 355 ? 5.862 -14.780 -1.076 1.00 96.12 355 VAL A CA 1
ATOM 2867 C C . VAL A 1 355 ? 7.073 -15.547 -0.572 1.00 96.12 355 VAL A C 1
ATOM 2869 O O . VAL A 1 355 ? 7.841 -16.022 -1.388 1.00 96.12 355 VAL A O 1
ATOM 2872 N N . ILE A 1 356 ? 7.268 -15.695 0.740 1.00 95.62 356 ILE A N 1
ATOM 2873 C CA . ILE A 1 356 ? 8.410 -16.442 1.299 1.00 95.62 356 ILE A CA 1
ATOM 2874 C C . ILE A 1 356 ? 8.338 -17.935 0.959 1.00 95.62 356 ILE A C 1
ATOM 2876 O O . ILE A 1 356 ? 9.377 -18.577 0.806 1.00 95.62 356 ILE A O 1
ATOM 2880 N N . SER A 1 357 ? 7.130 -18.491 0.866 1.00 92.94 357 SER A N 1
ATOM 2881 C CA . SER A 1 357 ? 6.916 -19.925 0.651 1.00 92.94 357 SER A CA 1
ATOM 2882 C C . SER A 1 357 ? 6.850 -20.335 -0.823 1.00 92.94 357 SER A C 1
ATOM 2884 O O . SER A 1 357 ? 6.991 -21.522 -1.102 1.00 92.94 357 SER A O 1
ATOM 2886 N N . HIS A 1 358 ? 6.716 -19.387 -1.760 1.00 93.50 358 HIS A N 1
ATOM 2887 C CA . HIS A 1 358 ? 6.513 -19.677 -3.185 1.00 93.50 358 HIS A CA 1
ATOM 2888 C C . HIS A 1 358 ? 7.555 -18.988 -4.068 1.00 93.50 358 HIS A C 1
ATOM 2890 O O . HIS A 1 358 ? 7.919 -17.830 -3.867 1.00 93.50 358 HIS A O 1
ATOM 2896 N N . LYS A 1 359 ? 8.030 -19.720 -5.076 1.00 85.12 359 LYS A N 1
ATOM 2897 C CA . LYS A 1 359 ? 8.970 -19.251 -6.099 1.00 85.12 359 LYS A CA 1
ATOM 2898 C C . LYS A 1 359 ? 8.200 -19.033 -7.397 1.00 85.12 359 LYS A C 1
ATOM 2900 O O . LYS A 1 359 ? 8.080 -19.946 -8.198 1.00 85.12 359 LYS A O 1
ATOM 2905 N N . SER A 1 360 ? 7.597 -17.860 -7.546 1.00 92.88 360 SER A N 1
ATOM 2906 C CA . SER A 1 360 ? 6.817 -17.479 -8.742 1.00 92.88 360 SER A CA 1
ATOM 2907 C C . SER A 1 360 ? 6.326 -16.034 -8.677 1.00 92.88 360 SER A C 1
ATOM 2909 O O . SER A 1 360 ? 6.001 -15.441 -9.707 1.00 92.88 360 SER A O 1
ATOM 2911 N N . VAL A 1 361 ? 6.283 -15.448 -7.475 1.00 97.12 361 VAL A N 1
ATOM 2912 C CA . VAL A 1 361 ? 5.903 -14.050 -7.282 1.00 97.12 361 VAL A CA 1
ATOM 2913 C C . VAL A 1 361 ? 6.997 -13.130 -7.818 1.00 97.12 361 VAL A C 1
ATOM 2915 O O . VAL A 1 361 ? 8.139 -13.180 -7.364 1.00 97.12 361 VAL A O 1
ATOM 2918 N N . CYS A 1 362 ? 6.634 -12.267 -8.763 1.00 96.00 362 CYS A N 1
ATOM 2919 C CA . CYS A 1 362 ? 7.553 -11.374 -9.463 1.00 96.00 362 CYS A CA 1
ATOM 2920 C C . CYS A 1 362 ? 7.350 -9.890 -9.131 1.00 96.00 362 CYS A C 1
ATOM 2922 O O . CYS A 1 362 ? 8.237 -9.085 -9.393 1.00 96.00 362 CYS A O 1
ATOM 2924 N N . ALA A 1 363 ? 6.225 -9.511 -8.513 1.00 96.38 363 ALA A N 1
ATOM 2925 C CA . ALA A 1 363 ? 6.020 -8.149 -8.022 1.00 96.38 363 ALA A CA 1
ATOM 2926 C C . ALA A 1 363 ? 5.087 -8.081 -6.813 1.00 96.38 363 ALA A C 1
ATOM 2928 O O . ALA A 1 363 ? 4.163 -8.880 -6.676 1.00 96.38 363 ALA A O 1
ATOM 2929 N N . LEU A 1 364 ? 5.299 -7.078 -5.958 1.00 96.25 364 LEU A N 1
ATOM 2930 C CA . LEU A 1 364 ? 4.394 -6.724 -4.866 1.00 96.25 364 LEU A CA 1
ATOM 2931 C C . LEU A 1 364 ? 3.534 -5.524 -5.265 1.00 96.25 364 LEU A C 1
ATOM 2933 O O . LEU A 1 364 ? 4.048 -4.484 -5.680 1.00 96.25 364 LEU A O 1
ATOM 2937 N N . GLU A 1 365 ? 2.228 -5.639 -5.049 1.00 92.06 365 GLU A N 1
ATOM 2938 C CA . GLU A 1 365 ? 1.264 -4.551 -5.189 1.00 92.06 365 GLU A CA 1
ATOM 2939 C C . GLU A 1 365 ? 0.733 -4.134 -3.805 1.00 92.06 365 GLU A C 1
ATOM 2941 O O . GLU A 1 365 ? 1.114 -4.680 -2.770 1.00 92.06 365 GLU A O 1
ATOM 2946 N N . GLN A 1 366 ? -0.082 -3.077 -3.743 1.00 82.31 366 GLN A N 1
ATOM 2947 C CA . GLN A 1 366 ? -0.437 -2.447 -2.459 1.00 82.31 366 GLN A CA 1
ATOM 2948 C C . GLN A 1 366 ? -1.152 -3.392 -1.483 1.00 82.31 366 GLN A C 1
ATOM 2950 O O . GLN A 1 366 ? -0.935 -3.299 -0.273 1.00 82.31 366 GLN A O 1
ATOM 2955 N N . ASP A 1 367 ? -2.035 -4.229 -2.004 1.00 81.38 367 ASP A N 1
ATOM 2956 C CA . ASP A 1 367 ? -2.877 -5.201 -1.310 1.00 81.38 367 ASP A CA 1
ATOM 2957 C C . ASP A 1 367 ? -2.858 -6.558 -2.031 1.00 81.38 367 ASP A C 1
ATOM 2959 O O . ASP A 1 367 ? -3.805 -7.336 -1.925 1.00 81.38 367 ASP A O 1
ATOM 2963 N N . GLY A 1 368 ? -1.769 -6.838 -2.751 1.00 92.38 368 GLY A N 1
ATOM 2964 C CA . GLY A 1 368 ? -1.688 -7.942 -3.692 1.00 92.38 368 GLY A CA 1
ATOM 2965 C C . GLY A 1 368 ? -0.275 -8.217 -4.191 1.00 92.38 368 GLY A C 1
ATOM 2966 O O . GLY A 1 368 ? 0.711 -7.700 -3.657 1.00 92.38 368 GLY A O 1
ATOM 2967 N N . PHE A 1 369 ? -0.179 -9.044 -5.223 1.00 96.25 369 PHE A N 1
ATOM 2968 C CA . PHE A 1 369 ? 1.075 -9.419 -5.863 1.00 96.25 369 PHE A CA 1
ATOM 2969 C C . PHE A 1 369 ? 0.837 -9.926 -7.290 1.00 96.25 369 PHE A C 1
ATOM 2971 O O . PHE A 1 369 ? -0.269 -10.327 -7.649 1.00 96.25 369 PHE A O 1
ATOM 2978 N N . VAL A 1 370 ? 1.899 -9.940 -8.093 1.00 97.19 370 VAL A N 1
ATOM 2979 C CA . VAL A 1 370 ? 1.906 -10.538 -9.432 1.00 97.19 370 VAL A CA 1
ATOM 2980 C C . VAL A 1 370 ? 2.692 -11.839 -9.379 1.00 97.19 370 VAL A C 1
ATOM 2982 O O . VAL A 1 370 ? 3.808 -11.862 -8.860 1.00 97.19 370 VAL A O 1
ATOM 2985 N N . SER A 1 371 ? 2.114 -12.915 -9.905 1.00 97.12 371 SER A N 1
ATOM 2986 C CA . SER A 1 371 ? 2.749 -14.234 -9.979 1.00 97.12 371 SER A CA 1
ATOM 2987 C C . SER A 1 371 ? 2.839 -14.708 -11.421 1.00 97.12 371 SER A C 1
ATOM 2989 O O . SER A 1 371 ? 1.899 -14.528 -12.193 1.00 97.12 371 SER A O 1
ATOM 2991 N N . TYR A 1 372 ? 3.951 -15.346 -11.782 1.00 96.19 372 TYR A N 1
ATOM 2992 C CA . TYR A 1 372 ? 4.104 -15.995 -13.083 1.00 96.19 372 TYR A CA 1
ATOM 2993 C C . TYR A 1 372 ? 3.242 -17.233 -13.271 1.00 96.19 372 TYR A C 1
ATOM 2995 O O . TYR A 1 372 ? 2.966 -17.614 -14.410 1.00 96.19 372 TYR A O 1
ATOM 3003 N N . GLU A 1 373 ? 2.839 -17.846 -12.167 1.00 93.12 373 GLU A N 1
ATOM 3004 C CA . GLU A 1 373 ? 2.020 -19.045 -12.141 1.00 93.12 373 GLU A CA 1
ATOM 3005 C C . GLU A 1 373 ? 0.659 -18.736 -11.527 1.00 93.12 373 GLU A C 1
ATOM 3007 O O . GLU A 1 373 ? 0.506 -17.810 -10.718 1.00 93.12 373 GLU A O 1
ATOM 3012 N N . GLU A 1 374 ? -0.347 -19.504 -11.938 1.00 92.50 374 GLU A N 1
ATOM 3013 C CA . GLU A 1 374 ? -1.669 -19.400 -11.343 1.00 92.50 374 GLU A CA 1
ATOM 3014 C C . GLU A 1 374 ? -1.627 -19.837 -9.878 1.00 92.50 374 GLU A C 1
ATOM 3016 O O . GLU A 1 374 ? -1.071 -20.882 -9.547 1.00 92.50 374 GLU A O 1
ATOM 3021 N N . VAL A 1 375 ? -2.205 -19.024 -8.993 1.00 93.81 375 VAL A N 1
ATOM 3022 C CA . VAL A 1 375 ? -2.195 -19.304 -7.557 1.00 93.81 375 VAL A CA 1
ATOM 3023 C C . VAL A 1 375 ? -3.370 -20.210 -7.219 1.00 93.81 375 VAL A C 1
ATOM 3025 O O . VAL A 1 375 ? -4.520 -19.769 -7.208 1.00 93.81 375 VAL A O 1
ATOM 3028 N N . THR A 1 376 ? -3.079 -21.470 -6.904 1.00 91.12 376 THR A N 1
ATOM 3029 C CA . THR A 1 376 ? -4.092 -22.476 -6.535 1.00 91.12 376 THR A CA 1
ATOM 3030 C C . THR A 1 376 ? -4.053 -22.875 -5.060 1.00 91.12 376 THR A C 1
ATOM 3032 O O . THR A 1 376 ? -4.971 -23.529 -4.575 1.00 91.12 376 THR A O 1
ATOM 3035 N N . ASP A 1 377 ? -3.000 -22.496 -4.340 1.00 92.69 377 ASP A N 1
ATOM 3036 C CA . ASP A 1 377 ? -2.653 -22.978 -2.999 1.00 92.69 377 ASP A CA 1
ATOM 3037 C C . ASP A 1 377 ? -2.660 -21.879 -1.925 1.00 92.69 377 ASP A C 1
ATOM 3039 O O . ASP A 1 377 ? -2.102 -22.039 -0.838 1.00 92.69 377 ASP A O 1
ATOM 3043 N N . TRP A 1 378 ? -3.340 -20.761 -2.193 1.00 94.19 378 TRP A N 1
ATOM 3044 C CA . TRP A 1 378 ? -3.527 -19.704 -1.204 1.00 94.19 378 TRP A CA 1
ATOM 3045 C C . TRP A 1 378 ? -4.307 -20.217 0.020 1.00 94.19 378 TRP A C 1
ATOM 3047 O O . TRP A 1 378 ? -5.530 -20.366 -0.007 1.00 94.19 378 TRP A O 1
ATOM 3057 N N . ALA A 1 379 ? -3.588 -20.450 1.119 1.00 88.19 379 ALA A N 1
ATOM 3058 C CA . ALA A 1 379 ? -4.108 -21.068 2.337 1.00 88.19 379 ALA A CA 1
ATOM 3059 C C . ALA A 1 379 ? -4.141 -20.092 3.528 1.00 88.19 379 ALA A C 1
ATOM 3061 O O . ALA A 1 379 ? -3.559 -20.353 4.582 1.00 88.19 379 ALA A O 1
ATOM 3062 N N . HIS A 1 380 ? -4.825 -18.952 3.382 1.00 93.06 380 HIS A N 1
ATOM 3063 C CA . HIS A 1 380 ? -5.085 -18.057 4.515 1.00 93.06 380 HIS A CA 1
ATOM 3064 C C . HIS A 1 380 ? -6.449 -18.370 5.165 1.00 93.06 380 HIS A C 1
ATOM 3066 O O . HIS A 1 380 ? -7.429 -18.519 4.438 1.00 93.06 380 HIS A O 1
ATOM 3072 N N . PRO A 1 381 ? -6.576 -18.400 6.511 1.00 90.75 381 PRO A N 1
ATOM 3073 C CA . PRO A 1 381 ? -7.801 -18.859 7.185 1.00 90.75 381 PRO A CA 1
ATOM 3074 C C . PRO A 1 381 ? -9.089 -18.106 6.825 1.00 90.75 381 PRO A C 1
ATOM 3076 O O . PRO A 1 381 ? -10.177 -18.658 6.949 1.00 90.75 381 PRO A O 1
ATOM 3079 N N . TYR A 1 382 ? -8.973 -16.837 6.431 1.00 92.56 382 TYR A N 1
ATOM 3080 C CA . TYR A 1 382 ? -10.126 -15.973 6.145 1.00 92.56 382 TYR A CA 1
ATOM 3081 C C . TYR A 1 382 ? -9.889 -14.905 5.071 1.00 92.56 382 TYR A C 1
ATOM 3083 O O . TYR A 1 382 ? -10.790 -14.133 4.756 1.00 92.56 382 TYR A O 1
ATOM 3091 N N . LEU A 1 383 ? -8.676 -14.816 4.520 1.00 93.94 383 LEU A N 1
ATOM 3092 C CA . LEU A 1 383 ? -8.390 -13.862 3.449 1.00 93.94 383 LEU A CA 1
ATOM 3093 C C . LEU A 1 383 ? -8.394 -14.647 2.160 1.00 93.94 383 LEU A C 1
ATOM 3095 O O . LEU A 1 383 ? -7.712 -15.660 2.069 1.00 93.94 383 LEU A O 1
ATOM 3099 N N . LEU A 1 384 ? -9.151 -14.182 1.182 1.00 93.69 384 LEU A N 1
ATOM 3100 C CA . LEU A 1 384 ? -9.192 -14.777 -0.143 1.00 93.69 384 LEU A CA 1
ATOM 3101 C C . LEU A 1 384 ? -8.508 -13.831 -1.117 1.00 93.69 384 LEU A C 1
ATOM 3103 O O . LEU A 1 384 ? -8.574 -12.614 -0.941 1.00 93.69 384 LEU A O 1
ATOM 3107 N N . ILE A 1 385 ? -7.888 -14.385 -2.149 1.00 94.19 385 ILE A N 1
ATOM 3108 C CA . ILE A 1 385 ? -7.355 -13.603 -3.262 1.00 94.19 385 ILE A CA 1
ATOM 3109 C C . ILE A 1 385 ? -8.313 -13.645 -4.449 1.00 94.19 385 ILE A C 1
ATOM 3111 O O . ILE A 1 385 ? -9.096 -14.582 -4.608 1.00 94.19 385 ILE A O 1
ATOM 3115 N N . GLU A 1 386 ? -8.262 -12.614 -5.281 1.00 94.00 386 GLU A N 1
ATOM 3116 C CA . GLU A 1 386 ? -8.991 -12.538 -6.538 1.00 94.00 386 GLU A CA 1
ATOM 3117 C C . GLU A 1 386 ? -8.050 -12.166 -7.681 1.00 94.00 386 GLU A C 1
ATOM 3119 O O . GLU A 1 386 ? -7.241 -11.246 -7.563 1.00 94.00 386 GLU A O 1
ATOM 3124 N N . LYS A 1 387 ? -8.187 -12.875 -8.804 1.00 93.81 387 LYS A N 1
ATOM 3125 C CA . LYS A 1 387 ? -7.506 -12.543 -10.054 1.00 93.81 387 LYS A CA 1
ATOM 3126 C C . LYS A 1 387 ? -8.104 -11.264 -10.641 1.00 93.81 387 LYS A C 1
ATOM 3128 O O . LYS A 1 387 ? -9.323 -11.165 -10.792 1.00 93.81 387 LYS A O 1
ATOM 3133 N N . LYS A 1 388 ? -7.254 -10.294 -10.976 1.00 89.12 388 LYS A N 1
ATOM 3134 C CA . LYS A 1 388 ? -7.665 -8.992 -11.530 1.00 89.12 388 LYS A CA 1
ATOM 3135 C C . LYS A 1 388 ? -7.363 -8.829 -13.010 1.00 89.12 388 LYS A C 1
ATOM 3137 O O . LYS A 1 388 ? -8.211 -8.312 -13.735 1.00 89.12 388 LYS A O 1
ATOM 3142 N N . HIS A 1 389 ? -6.159 -9.218 -13.415 1.00 85.44 389 HIS A N 1
ATOM 3143 C CA . HIS A 1 389 ? -5.609 -9.005 -14.749 1.00 85.44 389 HIS A CA 1
ATOM 3144 C C . HIS A 1 389 ? -4.894 -10.264 -15.209 1.00 85.44 389 HIS A C 1
ATOM 3146 O O . HIS A 1 389 ? -4.200 -10.874 -14.358 1.00 85.44 389 HIS A O 1
#

Organism: NCBI:txid1158459

Secondary structure (DSSP, 8-state):
-HHHHHTTSEEEEPPBGGGTB--EEEE-HHHHHHHH-S-HHHHHH-TT-------SSSS-----HHHHHHHHHHH--------STTT---HHHHHHHHHHHHHPPPEEEEHHHHHHHHHHS--HHHHHHHHHHHHHHHHH--EEEETTTTEEEEPPPEEE-TTTT-EEESSSSGGGS-HHHHHHSB-S-EEEEEETHHHHHHHHHHHHTT--GGGGGGG-HHHHHHHHT--HHHHHHHHHHHHHTTT-----TTSHHHHHHHHHH-HHHHHHHHHHHHHHTHHHHHHHHHHHHHHHHTPEEETTEEEEE-TTS-EEESSEEETTTTEEPPHHHHHHHHHHHHHHHHHHHHHHHHHHH-S-EEEEETTEEEESS-------SS-EEEE--

Radius of gyration: 25.2 Å; chains: 1; bounding box: 59×70×57 Å